Protein 6AHI (pdb70)

Nearest PDB structures (foldseek):
  6ahi-assembly1_B  TM=9.917E-01  e=1.332E-62  Helicobacter pylori 26695
  5b1h-assembly2_B  TM=9.750E-01  e=3.095E-42  Lactiplantibacillus plantarum WCFS1
  5b1i-assembly4_H  TM=9.618E-01  e=1.172E-41  Lactiplantibacillus plantarum WCFS1
  2isq-assembly1_A  TM=9.323E-01  e=3.582E-31  Arabidopsis thaliana
  1z7y-assembly1_A  TM=9.298E-01  e=1.201E-30  Arabidopsis thaliana

Solvent-accessible surface area: 22636 Å² total

Radius of gyration: 24.22 Å; Cα contacts (8 Å, |Δi|>4): 1414; chains: 2; bounding box: 69×44×67 Å

Secondary structure (DSSP, 8-state):
--EESSGGGGSS---EEEE-TTTSS--TT-EEEEEEGGGSTTSB--HHHHHHHHHHHHHTS--TTPEEEEE-SSHHHHHHHHHHTTTT-EEEEEEETTS-HHHHHHHHHTT-EEEEE-GGGHHHHHHHHHHHHHHHSTTEE---TTT-THHHHHHHHTHHHHHHHHHTT---EEEEE-SSSHHHHHHHHHHHHH-TT-EEEEEEETT-STTSPPP---S--S---SS--TT-TT----EEEEE-HHHHHHHHHHHHHHH---B-HHHHHHHHHHHHHHHHS-TT-EEEEEE-BBGGGGGGGTTT-/--EESSGGGGSS---EEEE-TTTSS--TT-EEEEEEGGGSTTSB--HHHHHHHHHHHHHTSS-TT-EEEEE-SSHHHHHHHHHHTTTT-EEEEEEETTS-HHHHHHHHHTT-EEEEE-GGGHHHHHHHHHHHHHHHSTTEE---TTT-THHHHHHHHTHHHHHHHHHTT--SEEEEE-SSSHHHHHHHHHHHHH-TT-EEEEEEETT-STTSPPP---SS-S---SS--TT-TT----EEEEE-HHHHHHHHHHHHHHH---B-HHHHHHHHHHHHHHHHS-TT-EEEEEE-BBGGGGTTTTS--

Foldseek 3Di:
DDDDPALLVQQDPFDWDKDDCVQPPFFAQEIEIAGENCPRPLRFVLLLLQQCQVVCVVVVLDDLAEEEEEEDLASSLSSNLRNCVVSVHEYEYEHAPPSFVLRVVNSVVSPYHYHHDHPVCPSVRSVVVSVVVQVVDPNYHYCHLLQHLSLLQSCLVGVQVSVCVVPNLQAAEEFEFADSCSNQLNNQVNNCVRHVNYAGEYEAEPQAQQVNHHHDDAPQPDGGDVDDRPRCVPPDHPYYHYHYNVQLLVQCLSCCVRPVAFAGSSQSRRVVVQSVVSNVDDNSHYYYYYGTGGNVSCVVVVSND/DDDDPALLVQQDPFDWDKDDCVQPPFFAQEIEIAGEQCPRPLRFVLLLLQQLQVVCVVVVLDDLQEEEEEEDLQSSLSSNLRNCVVSVHEYEYEHAPPRQPLSVVNSVVSPYHYHHDHCVCPSVRSVVVSVVVQVVDPRYHYCHLLAHLSLLLSCLPGVLVSCCVPPNLQAAEEFEFADSCSNQLSNQVNNCVSHVNHAYEYEAEPQACPVNDHHDDAPQPDGGYPDDRPRCPVDDHPYYHYHYNVQLLVQCLSCCVRPVAQAGSSQSRRVVVQRVVSRVDDNSHYYYYYGTGGNVSCPVDDRND

InterPro domains:
  IPR001216 Cysteine synthase/cystathionine beta-synthase, pyridoxal-phosphate attachment site [PS00901] (35-53)
  IPR001926 Tryptophan synthase beta chain-like, PALP domain [PF00291] (8-294)
  IPR036052 Tryptophan synthase beta chain-like, PALP domain superfamily [G3DSA:3.40.50.1100] (10-301)
  IPR036052 Tryptophan synthase beta chain-like, PALP domain superfamily [G3DSA:3.40.50.1100] (47-148)
  IPR036052 Tryptophan synthase beta chain-like, PALP domain superfamily [SSF53686] (1-302)
  IPR050214 Cysteine synthase/Cystathionine beta-synthase [PTHR10314] (7-303)

Structure (mmCIF, N/CA/C/O backbone):
data_6AHI
#
_entry.id   6AHI
#
_cell.length_a   71.405
_cell.length_b   82.719
_cell.length_c   96.141
_cell.angle_alpha   90.00
_cell.angle_beta   90.00
_cell.angle_gamma   90.00
#
_symmetry.space_group_name_H-M   'P 2 21 21'
#
loop_
_entity.id
_entity.type
_entity.pdbx_description
1 polymer 'Cysteine synthase'
2 non-polymer METHIONINE
3 water water
#
loop_
_atom_site.group_PDB
_atom_site.id
_atom_site.type_symbol
_atom_site.label_atom_id
_atom_site.label_alt_id
_atom_site.label_comp_id
_atom_site.label_asym_id
_atom_site.label_entity_id
_atom_site.label_seq_id
_atom_site.pdbx_PDB_ins_code
_atom_site.Cartn_x
_atom_site.Cartn_y
_atom_site.Cartn_z
_atom_site.occupancy
_atom_site.B_iso_or_equiv
_atom_site.auth_seq_id
_atom_site.auth_comp_id
_atom_site.auth_asym_id
_atom_site.auth_atom_id
_atom_site.pdbx_PDB_model_num
ATOM 1 N N . MET A 1 1 ? 15.401 -37.661 1.052 1.00 46.63 1 MET A N 1
ATOM 2 C CA . MET A 1 1 ? 16.702 -37.124 0.534 1.00 42.12 1 MET A CA 1
ATOM 3 C C . MET A 1 1 ? 17.840 -37.672 1.416 1.00 42.51 1 MET A C 1
ATOM 4 O O . MET A 1 1 ? 18.383 -38.706 1.075 1.00 41.24 1 MET A O 1
ATOM 9 N N . MET A 1 2 ? 18.126 -37.044 2.572 1.00 32.80 2 MET A N 1
ATOM 10 C CA . MET A 1 2 ? 19.313 -37.403 3.396 1.00 34.75 2 MET A CA 1
ATOM 11 C C . MET A 1 2 ? 19.403 -36.509 4.650 1.00 31.24 2 MET A C 1
ATOM 12 O O . MET A 1 2 ? 18.766 -35.467 4.733 1.00 25.30 2 MET A O 1
ATOM 17 N N . ILE A 1 3 ? 20.207 -36.938 5.622 1.00 29.50 3 ILE A N 1
ATOM 18 C CA . ILE A 1 3 ? 20.522 -36.173 6.802 1.00 29.13 3 ILE A CA 1
ATOM 19 C C . ILE A 1 3 ? 21.940 -35.632 6.606 1.00 31.13 3 ILE A C 1
ATOM 20 O O . ILE A 1 3 ? 22.838 -36.414 6.351 1.00 30.90 3 ILE A O 1
ATOM 25 N N . ILE A 1 4 ? 22.118 -34.308 6.688 1.00 28.65 4 ILE A N 1
ATOM 26 C CA . ILE A 1 4 ? 23.409 -33.663 6.469 1.00 28.94 4 ILE A CA 1
ATOM 27 C C . ILE A 1 4 ? 23.828 -32.833 7.696 1.00 28.77 4 ILE A C 1
ATOM 28 O O . ILE A 1 4 ? 23.010 -32.405 8.509 1.00 25.72 4 ILE A O 1
ATOM 33 N N . THR A 1 5 ? 25.152 -32.699 7.879 1.00 29.34 5 THR A N 1
ATOM 34 C CA . THR A 1 5 ? 25.724 -31.958 9.000 1.00 30.60 5 THR A CA 1
ATOM 35 C C . THR A 1 5 ? 26.574 -30.803 8.461 1.00 30.87 5 THR A C 1
ATOM 36 O O . THR A 1 5 ? 27.105 -30.032 9.226 1.00 30.57 5 THR A O 1
ATOM 40 N N . THR A 1 6 ? 26.643 -30.687 7.136 1.00 30.13 6 THR A N 1
ATOM 41 C CA . THR A 1 6 ? 27.355 -29.637 6.441 1.00 32.36 6 THR A CA 1
ATOM 42 C C . THR A 1 6 ? 26.648 -29.395 5.102 1.00 29.64 6 THR A C 1
ATOM 43 O O . THR A 1 6 ? 26.210 -30.352 4.445 1.00 29.08 6 THR A O 1
ATOM 47 N N . MET A 1 7 ? 26.494 -28.127 4.715 1.00 30.39 7 MET A N 1
ATOM 48 C CA . MET A 1 7 ? 25.778 -27.828 3.464 1.00 31.80 7 MET A CA 1
ATOM 49 C C . MET A 1 7 ? 26.598 -28.308 2.249 1.00 34.14 7 MET A C 1
ATOM 50 O O . MET A 1 7 ? 26.079 -28.503 1.162 1.00 30.68 7 MET A O 1
ATOM 55 N N . GLN A 1 8 ? 27.896 -28.549 2.476 1.00 40.09 8 GLN A N 1
ATOM 56 C CA . GLN A 1 8 ? 28.782 -29.152 1.502 1.00 42.28 8 GLN A CA 1
ATOM 57 C C . GLN A 1 8 ? 28.304 -30.508 1.039 1.00 43.93 8 GLN A C 1
ATOM 58 O O . GLN A 1 8 ? 28.520 -30.828 -0.127 1.00 51.99 8 GLN A O 1
ATOM 64 N N . ASP A 1 9 ? 27.667 -31.269 1.931 1.00 44.21 9 ASP A N 1
ATOM 65 C CA . ASP A 1 9 ? 27.141 -32.582 1.593 1.00 48.93 9 ASP A CA 1
ATOM 66 C C . ASP A 1 9 ? 26.074 -32.487 0.481 1.00 44.85 9 ASP A C 1
ATOM 67 O O . ASP A 1 9 ? 25.691 -33.491 -0.116 1.00 50.67 9 ASP A O 1
ATOM 72 N N . ALA A 1 10 ? 25.519 -31.297 0.248 1.00 38.11 10 ALA A N 1
ATOM 73 C CA . ALA A 1 10 ? 24.414 -31.140 -0.685 1.00 31.86 10 ALA A CA 1
ATOM 74 C C . ALA A 1 10 ? 24.897 -30.600 -2.045 1.00 28.25 10 ALA A C 1
ATOM 75 O O . ALA A 1 10 ? 24.065 -30.307 -2.883 1.00 26.58 10 ALA A O 1
ATOM 77 N N . ILE A 1 11 ? 26.218 -30.397 -2.234 1.00 29.37 11 ILE A N 1
ATOM 78 C CA . ILE A 1 11 ? 26.795 -29.890 -3.522 1.00 28.31 11 ILE A CA 1
ATOM 79 C C . ILE A 1 11 ? 26.695 -31.005 -4.574 1.00 28.18 11 ILE A C 1
ATOM 80 O O . ILE A 1 11 ? 26.960 -32.164 -4.288 1.00 25.68 11 ILE A O 1
ATOM 85 N N . GLY A 1 12 ? 26.260 -30.644 -5.786 1.00 27.38 12 GLY A N 1
ATOM 86 C CA . GLY A 1 12 ? 26.240 -31.593 -6.892 1.00 26.73 12 GLY A CA 1
ATOM 87 C C . GLY A 1 12 ? 24.982 -32.453 -6.898 1.00 24.54 12 GLY A C 1
ATOM 88 O O . GLY A 1 12 ? 24.001 -32.164 -6.227 1.00 22.10 12 GLY A O 1
ATOM 89 N N . ARG A 1 13 ? 25.038 -33.514 -7.708 1.00 24.10 13 ARG A N 1
ATOM 90 C CA . ARG A 1 13 ? 23.925 -34.439 -7.966 1.00 25.79 13 ARG A CA 1
ATOM 91 C C . ARG A 1 13 ? 22.682 -33.621 -8.349 1.00 23.41 13 ARG A C 1
ATOM 92 O O . ARG A 1 13 ? 21.593 -33.864 -7.852 1.00 19.81 13 ARG A O 1
ATOM 100 N N . THR A 1 14 ? 22.864 -32.672 -9.273 1.00 20.73 14 THR A N 1
ATOM 101 C CA . THR A 1 14 ? 21.782 -31.802 -9.683 1.00 21.09 14 THR A CA 1
ATOM 102 C C . THR A 1 14 ? 20.939 -32.464 -10.768 1.00 20.17 14 THR A C 1
ATOM 103 O O . THR A 1 14 ? 21.448 -33.262 -11.574 1.00 20.14 14 THR A O 1
ATOM 107 N N . PRO A 1 15 ? 19.666 -32.067 -10.912 1.00 19.80 15 PRO A N 1
ATOM 108 C CA . PRO A 1 15 ? 18.832 -32.630 -11.975 1.00 20.11 15 PRO A CA 1
ATOM 109 C C . PRO A 1 15 ? 19.161 -32.025 -13.356 1.00 19.17 15 PRO A C 1
ATOM 110 O O . PRO A 1 15 ? 19.940 -31.058 -13.468 1.00 18.36 15 PRO A O 1
ATOM 114 N N . VAL A 1 16 ? 18.603 -32.648 -14.393 1.00 16.28 16 VAL A N 1
ATOM 115 C CA . VAL A 1 16 ? 18.742 -32.199 -15.738 1.00 16.30 16 VAL A CA 1
ATOM 116 C C . VAL A 1 16 ? 17.335 -31.955 -16.289 1.00 15.34 16 VAL A C 1
ATOM 117 O O . VAL A 1 16 ? 16.483 -32.837 -16.177 1.00 15.78 16 VAL A O 1
ATOM 121 N N . PHE A 1 17 ? 17.085 -30.753 -16.812 1.00 14.42 17 PHE A N 1
ATOM 122 C CA . PHE A 1 17 ? 15.849 -30.414 -17.436 1.00 14.76 17 PHE A CA 1
ATOM 123 C C . PHE A 1 17 ? 15.911 -30.795 -18.913 1.00 15.69 17 PHE A C 1
ATOM 124 O O . PHE A 1 17 ? 16.859 -30.394 -19.629 1.00 15.55 17 PHE A O 1
ATOM 132 N N . LYS A 1 18 ? 14.909 -31.541 -19.388 1.00 15.43 18 LYS A N 1
ATOM 133 C CA . LYS A 1 18 ? 14.834 -31.933 -20.798 1.00 16.73 18 LYS A CA 1
ATOM 134 C C . LYS A 1 18 ? 13.765 -31.108 -21.521 1.00 16.41 18 LYS A C 1
ATOM 135 O O . LYS A 1 18 ? 12.575 -31.089 -21.124 1.00 17.06 18 LYS A O 1
ATOM 141 N N . PHE A 1 19 ? 14.216 -30.393 -22.558 1.00 16.54 19 PHE A N 1
ATOM 142 C CA . PHE A 1 19 ? 13.378 -29.609 -23.450 1.00 16.50 19 PHE A CA 1
ATOM 143 C C . PHE A 1 19 ? 13.240 -30.332 -24.799 1.00 18.12 19 PHE A C 1
ATOM 144 O O . PHE A 1 19 ? 14.231 -30.819 -25.367 1.00 18.34 19 PHE A O 1
ATOM 152 N N . THR A 1 20 ? 12.011 -30.360 -25.349 1.00 19.32 20 THR A N 1
ATOM 153 C CA . THR A 1 20 ? 11.756 -30.923 -26.666 1.00 21.44 20 THR A CA 1
ATOM 154 C C . THR A 1 20 ? 10.970 -29.927 -27.518 1.00 21.56 20 THR A C 1
ATOM 155 O O . THR A 1 20 ? 10.715 -28.789 -27.089 1.00 20.13 20 THR A O 1
ATOM 159 N N . ASN A 1 21 ? 10.535 -30.396 -28.703 1.00 22.11 21 ASN A N 1
ATOM 160 C CA . ASN A 1 21 ? 9.776 -29.564 -29.669 1.00 24.50 21 ASN A CA 1
ATOM 161 C C . ASN A 1 21 ? 8.429 -29.122 -29.082 1.00 25.84 21 ASN A C 1
ATOM 162 O O . ASN A 1 21 ? 7.788 -28.260 -29.691 1.00 29.35 21 ASN A O 1
ATOM 167 N N . LYS A 1 22 ? 8.000 -29.713 -27.947 1.00 25.76 22 LYS A N 1
ATOM 168 C CA . LYS A 1 22 ? 6.783 -29.316 -27.226 1.00 28.64 22 LYS A CA 1
ATOM 169 C C . LYS A 1 22 ? 6.962 -27.956 -26.548 1.00 27.04 22 LYS A C 1
ATOM 170 O O . LYS A 1 22 ? 5.995 -27.333 -26.231 1.00 26.79 22 LYS A O 1
ATOM 176 N N . ASP A 1 23 ? 8.208 -27.604 -26.219 1.00 24.68 23 ASP A N 1
ATOM 177 C CA . ASP A 1 23 ? 8.565 -26.483 -25.358 1.00 24.73 23 ASP A CA 1
ATOM 178 C C . ASP A 1 23 ? 9.056 -25.289 -26.190 1.00 24.25 23 ASP A C 1
ATOM 179 O O . ASP A 1 23 ? 8.716 -24.138 -25.911 1.00 24.74 23 ASP A O 1
ATOM 184 N N . TYR A 1 24 ? 9.894 -25.583 -27.187 1.00 23.48 24 TYR A N 1
ATOM 185 C CA . TYR A 1 24 ? 10.621 -24.600 -27.993 1.00 25.69 24 TYR A CA 1
ATOM 186 C C . TYR A 1 24 ? 10.828 -25.161 -29.399 1.00 27.43 24 TYR A C 1
ATOM 187 O O . TYR A 1 24 ? 10.765 -26.361 -29.563 1.00 24.42 24 TYR A O 1
ATOM 196 N N . PRO A 1 25 ? 11.117 -24.329 -30.429 1.00 30.18 25 PRO A N 1
ATOM 197 C CA . PRO A 1 25 ? 11.423 -24.829 -31.785 1.00 29.08 25 PRO A CA 1
ATOM 198 C C . PRO A 1 25 ? 12.693 -25.691 -31.906 1.00 28.59 25 PRO A C 1
ATOM 199 O O . PRO A 1 25 ? 13.683 -25.312 -32.454 1.00 29.74 25 PRO A O 1
ATOM 203 N N . ILE A 1 26 ? 12.597 -26.928 -31.432 1.00 27.66 26 ILE A N 1
ATOM 204 C CA . ILE A 1 26 ? 13.672 -27.919 -31.443 1.00 26.02 26 ILE A CA 1
ATOM 205 C C . ILE A 1 26 ? 13.240 -28.988 -32.446 1.00 24.57 26 ILE A C 1
ATOM 206 O O . ILE A 1 26 ? 12.086 -29.368 -32.432 1.00 24.27 26 ILE A O 1
ATOM 211 N N . PRO A 1 27 ? 14.077 -29.459 -33.401 1.00 24.90 27 PRO A N 1
ATOM 212 C CA . PRO A 1 27 ? 13.611 -30.459 -34.365 1.00 24.27 27 PRO A CA 1
ATOM 213 C C . PRO A 1 27 ? 12.982 -31.692 -33.712 1.00 23.63 27 PRO A C 1
ATOM 214 O O . PRO A 1 27 ? 13.276 -32.022 -32.584 1.00 21.41 27 PRO A O 1
ATOM 218 N N . LEU A 1 28 ? 12.114 -32.349 -34.477 1.00 24.95 28 LEU A N 1
ATOM 219 C CA . LEU A 1 28 ? 11.534 -33.620 -34.150 1.00 27.20 28 LEU A CA 1
ATOM 220 C C . LEU A 1 28 ? 12.619 -34.588 -33.649 1.00 24.44 28 LEU A C 1
ATOM 221 O O . LEU A 1 28 ? 13.675 -34.711 -34.272 1.00 24.09 28 LEU A O 1
ATOM 226 N N . ASN A 1 29 ? 12.367 -35.173 -32.473 1.00 24.25 29 ASN A N 1
ATOM 227 C CA . ASN A 1 29 ? 13.155 -36.227 -31.832 1.00 23.54 29 ASN A CA 1
ATOM 228 C C . ASN A 1 29 ? 14.469 -35.690 -31.264 1.00 22.34 29 ASN A C 1
ATOM 229 O O . ASN A 1 29 ? 15.244 -36.460 -30.723 1.00 20.78 29 ASN A O 1
ATOM 234 N N . SER A 1 30 ? 14.739 -34.398 -31.417 1.00 20.97 30 SER A N 1
ATOM 235 C CA . SER A 1 30 ? 15.868 -33.773 -30.764 1.00 20.95 30 SER A CA 1
ATOM 236 C C . SER A 1 30 ? 15.458 -33.326 -29.353 1.00 19.66 30 SER A C 1
ATOM 237 O O . SER A 1 30 ? 14.267 -33.215 -29.016 1.00 19.36 30 SER A O 1
ATOM 240 N N . ALA A 1 31 ? 16.459 -33.028 -28.530 1.00 17.80 31 ALA A N 1
ATOM 241 C CA . ALA A 1 31 ? 16.249 -32.549 -27.182 1.00 16.98 31 ALA A CA 1
ATOM 242 C C . ALA A 1 31 ? 17.425 -31.670 -26.756 1.00 16.40 31 ALA A C 1
ATOM 243 O O . ALA A 1 31 ? 18.573 -31.888 -27.206 1.00 16.34 31 ALA A O 1
ATOM 245 N N . ILE A 1 32 ? 17.128 -30.761 -25.826 1.00 16.04 32 ILE A N 1
ATOM 246 C CA . ILE A 1 32 ? 18.134 -30.033 -25.098 1.00 17.57 32 ILE A CA 1
ATOM 247 C C . ILE A 1 32 ? 18.036 -30.486 -23.639 1.00 17.21 32 ILE A C 1
ATOM 248 O O . ILE A 1 32 ? 16.985 -30.420 -23.029 1.00 16.87 32 ILE A O 1
ATOM 253 N N . TYR A 1 33 ? 19.193 -30.834 -23.085 1.00 16.64 33 TYR A N 1
ATOM 254 C CA . TYR A 1 33 ? 19.335 -31.140 -21.685 1.00 16.63 33 TYR A CA 1
ATOM 255 C C . TYR A 1 33 ? 20.122 -30.016 -21.012 1.00 16.17 33 TYR A C 1
ATOM 256 O O . TYR A 1 33 ? 21.237 -29.792 -21.362 1.00 17.17 33 TYR A O 1
ATOM 265 N N . ALA A 1 34 ? 19.531 -29.421 -19.985 1.00 15.40 34 ALA A N 1
ATOM 266 C CA . ALA A 1 34 ? 20.180 -28.414 -19.212 1.00 15.13 34 ALA A CA 1
ATOM 267 C C . ALA A 1 34 ? 20.458 -28.960 -17.828 1.00 15.38 34 ALA A C 1
ATOM 268 O O . ALA A 1 34 ? 19.544 -29.305 -17.061 1.00 14.19 34 ALA A O 1
ATOM 270 N N . LYS A 1 35 ? 21.749 -28.998 -17.510 1.00 16.68 35 LYS A N 1
ATOM 271 C CA . LYS A 1 35 ? 22.176 -29.325 -16.186 1.00 18.14 35 LYS A CA 1
ATOM 272 C C . LYS A 1 35 ? 21.913 -28.126 -15.272 1.00 16.76 35 LYS A C 1
ATOM 273 O O . LYS A 1 35 ? 22.398 -27.038 -15.539 1.00 17.30 35 LYS A O 1
ATOM 279 N N . LEU A 1 36 ? 21.109 -28.340 -14.220 1.00 16.50 36 LEU A N 1
ATOM 280 C CA . LEU A 1 36 ? 20.592 -27.279 -13.373 1.00 17.34 36 LEU A CA 1
ATOM 281 C C . LEU A 1 36 ? 21.522 -27.024 -12.167 1.00 19.22 36 LEU A C 1
ATOM 282 O O . LEU A 1 36 ? 21.159 -27.318 -11.013 1.00 21.37 36 LEU A O 1
ATOM 287 N N . GLU A 1 37 ? 22.632 -26.353 -12.443 1.00 19.70 37 GLU A N 1
ATOM 288 C CA . GLU A 1 37 ? 23.673 -26.087 -11.471 1.00 21.69 37 GLU A CA 1
ATOM 289 C C . GLU A 1 37 ? 23.281 -24.959 -10.527 1.00 21.44 37 GLU A C 1
ATOM 290 O O . GLU A 1 37 ? 23.892 -24.797 -9.501 1.00 22.54 37 GLU A O 1
ATOM 296 N N . HIS A 1 38 ? 22.233 -24.219 -10.875 1.00 22.50 38 HIS A N 1
ATOM 297 C CA . HIS A 1 38 ? 21.707 -23.170 -10.014 1.00 23.70 38 HIS A CA 1
ATOM 298 C C . HIS A 1 38 ? 21.081 -23.759 -8.742 1.00 26.27 38 HIS A C 1
ATOM 299 O O . HIS A 1 38 ? 20.876 -22.993 -7.775 1.00 25.08 38 HIS A O 1
ATOM 306 N N . LEU A 1 39 ? 20.774 -25.072 -8.735 1.00 21.46 39 LEU A N 1
ATOM 307 C CA . LEU A 1 39 ? 20.156 -25.678 -7.588 1.00 24.14 39 LEU A CA 1
ATOM 308 C C . LEU A 1 39 ? 21.202 -26.178 -6.581 1.00 24.51 39 LEU A C 1
ATOM 309 O O . LEU A 1 39 ? 20.830 -26.720 -5.572 1.00 25.23 39 LEU A O 1
ATOM 314 N N . ASN A 1 40 ? 22.497 -25.940 -6.824 1.00 24.53 40 ASN A N 1
ATOM 315 C CA . ASN A 1 40 ? 23.512 -26.134 -5.788 1.00 26.23 40 ASN A CA 1
ATOM 316 C C . ASN A 1 40 ? 23.213 -25.230 -4.585 1.00 26.06 40 ASN A C 1
ATOM 317 O O . ASN A 1 40 ? 22.618 -24.161 -4.721 1.00 24.22 40 ASN A O 1
ATOM 322 N N . PRO A 1 41 ? 23.655 -25.604 -3.365 1.00 27.71 41 PRO A N 1
ATOM 323 C CA . PRO A 1 41 ? 23.310 -24.840 -2.158 1.00 28.78 41 PRO A CA 1
ATOM 324 C C . PRO A 1 41 ? 23.864 -23.410 -2.103 1.00 29.53 41 PRO A C 1
ATOM 325 O O . PRO A 1 41 ? 23.284 -22.569 -1.411 1.00 33.66 41 PRO A O 1
ATOM 329 N N . GLY A 1 42 ? 24.925 -23.132 -2.862 1.00 27.76 42 GLY A N 1
ATOM 330 C CA . GLY A 1 42 ? 25.457 -21.781 -2.979 1.00 29.79 42 GLY A CA 1
ATOM 331 C C . GLY A 1 42 ? 24.835 -21.011 -4.125 1.00 28.59 42 GLY A C 1
ATOM 332 O O . GLY A 1 42 ? 25.169 -19.848 -4.346 1.00 31.16 42 GLY A O 1
ATOM 333 N N . GLY A 1 43 ? 23.955 -21.674 -4.883 1.00 26.91 43 GLY A N 1
ATOM 334 C CA . GLY A 1 43 ? 23.192 -21.042 -5.943 1.00 25.52 43 GLY A CA 1
ATOM 335 C C . GLY A 1 43 ? 23.894 -21.002 -7.297 1.00 25.75 43 GLY A C 1
ATOM 336 O O . GLY A 1 43 ? 23.396 -20.357 -8.225 1.00 25.67 43 GLY A O 1
ATOM 337 N N . SER A 1 44 ? 25.042 -21.673 -7.437 1.00 24.88 44 SER A N 1
ATOM 338 C CA . SER A 1 44 ? 25.776 -21.677 -8.705 1.00 23.54 44 SER A CA 1
ATOM 339 C C . SER A 1 44 ? 26.629 -22.941 -8.886 1.00 23.76 44 SER A C 1
ATOM 340 O O . SER A 1 44 ? 27.001 -23.636 -7.946 1.00 22.94 44 SER A O 1
ATOM 343 N N . VAL A 1 45 ? 26.996 -23.169 -10.152 1.00 24.76 45 VAL A N 1
ATOM 344 C CA . VAL A 1 45 ? 27.948 -24.175 -10.582 1.00 24.66 45 VAL A CA 1
ATOM 345 C C . VAL A 1 45 ? 29.289 -23.997 -9.862 1.00 26.26 45 VAL A C 1
ATOM 346 O O . VAL A 1 45 ? 30.031 -24.945 -9.718 1.00 26.02 45 VAL A O 1
ATOM 374 N N . ASP A 1 47 ? 30.035 -23.798 -6.859 1.00 29.58 47 ASP A N 1
ATOM 375 C CA . ASP A 1 47 ? 30.091 -24.660 -5.689 1.00 30.86 47 ASP A CA 1
ATOM 376 C C . ASP A 1 47 ? 30.998 -25.866 -5.934 1.00 31.49 47 ASP A C 1
ATOM 377 O O . ASP A 1 47 ? 31.701 -26.302 -5.007 1.00 33.10 47 ASP A O 1
ATOM 382 N N . ARG A 1 48 ? 30.954 -26.429 -7.149 1.00 29.46 48 ARG A N 1
ATOM 383 C CA . ARG A 1 48 ? 31.816 -27.560 -7.498 1.00 30.48 48 ARG A CA 1
ATOM 384 C C . ARG A 1 48 ? 33.291 -27.143 -7.501 1.00 30.30 48 ARG A C 1
ATOM 385 O O . ARG A 1 48 ? 34.140 -27.913 -7.118 1.00 31.56 48 ARG A O 1
ATOM 393 N N . LEU A 1 49 ? 33.571 -25.949 -8.018 1.00 31.38 49 LEU A N 1
ATOM 394 C CA . LEU A 1 49 ? 34.952 -25.422 -8.097 1.00 33.43 49 LEU A CA 1
ATOM 395 C C . LEU A 1 49 ? 35.495 -25.229 -6.677 1.00 36.15 49 LEU A C 1
ATOM 396 O O . LEU A 1 49 ? 36.615 -25.625 -6.371 1.00 40.58 49 LEU A O 1
ATOM 401 N N . GLY A 1 50 ? 34.671 -24.620 -5.814 1.00 37.17 50 GLY A N 1
ATOM 402 C CA . GLY A 1 50 ? 35.055 -24.350 -4.454 1.00 38.53 50 GLY A CA 1
ATOM 403 C C . GLY A 1 50 ? 35.397 -25.633 -3.726 1.00 38.55 50 GLY A C 1
ATOM 404 O O . GLY A 1 50 ? 36.389 -25.728 -3.039 1.00 40.36 50 GLY A O 1
ATOM 405 N N . GLN A 1 51 ? 34.561 -26.641 -3.923 1.00 36.53 51 GLN A N 1
ATOM 406 C CA . GLN A 1 51 ? 34.704 -27.883 -3.227 1.00 38.07 51 GLN A CA 1
ATOM 407 C C . GLN A 1 51 ? 35.971 -28.590 -3.689 1.00 38.81 51 GLN A C 1
ATOM 408 O O . GLN A 1 51 ? 36.690 -29.144 -2.882 1.00 42.86 51 GLN A O 1
ATOM 414 N N . TYR A 1 52 ? 36.226 -28.542 -4.999 1.00 39.01 52 TYR A N 1
ATOM 415 C CA . TYR A 1 52 ? 37.384 -29.186 -5.576 1.00 41.27 52 TYR A CA 1
ATOM 416 C C . TYR A 1 52 ? 38.666 -28.478 -5.117 1.00 43.09 52 TYR A C 1
ATOM 417 O O . TYR A 1 52 ? 39.605 -29.162 -4.711 1.00 46.11 52 TYR A O 1
ATOM 426 N N . LEU A 1 53 ? 38.715 -27.139 -5.190 1.00 42.67 53 LEU A N 1
ATOM 427 C CA . LEU A 1 53 ? 39.946 -26.376 -4.902 1.00 44.76 53 LEU A CA 1
ATOM 428 C C . LEU A 1 53 ? 40.399 -26.617 -3.452 1.00 45.63 53 LEU A C 1
ATOM 429 O O . LEU A 1 53 ? 41.580 -26.842 -3.192 1.00 45.89 53 LEU A O 1
ATOM 434 N N . ILE A 1 54 ? 39.447 -26.579 -2.513 1.00 43.91 54 ILE A N 1
ATOM 435 C CA . ILE A 1 54 ? 39.722 -26.776 -1.101 1.00 46.10 54 ILE A CA 1
ATOM 436 C C . ILE A 1 54 ? 40.126 -28.232 -0.826 1.00 47.98 54 ILE A C 1
ATOM 437 O O . ILE A 1 54 ? 41.169 -28.465 -0.161 1.00 49.24 54 ILE A O 1
ATOM 442 N N . GLY A 1 55 ? 39.363 -29.186 -1.376 1.00 46.68 55 GLY A N 1
ATOM 443 C CA . GLY A 1 55 ? 39.645 -30.625 -1.247 1.00 49.74 55 GLY A CA 1
ATOM 444 C C . GLY A 1 55 ? 41.051 -30.983 -1.715 1.00 55.00 55 GLY A C 1
ATOM 445 O O . GLY A 1 55 ? 41.802 -31.642 -1.008 1.00 60.14 55 GLY A O 1
ATOM 446 N N . GLU A 1 56 ? 41.416 -30.529 -2.919 1.00 57.69 56 GLU A N 1
ATOM 447 C CA . GLU A 1 56 ? 42.718 -30.844 -3.506 1.00 62.54 56 GLU A CA 1
ATOM 448 C C . GLU A 1 56 ? 43.827 -30.071 -2.798 1.00 63.84 56 GLU A C 1
ATOM 449 O O . GLU A 1 56 ? 44.918 -30.588 -2.670 1.00 67.17 56 GLU A O 1
ATOM 455 N N . GLY A 1 57 ? 43.535 -28.846 -2.355 1.00 63.02 57 GLY A N 1
ATOM 456 C CA . GLY A 1 57 ? 44.481 -28.027 -1.586 1.00 63.65 57 GLY A CA 1
ATOM 457 C C . GLY A 1 57 ? 44.985 -28.742 -0.336 1.00 65.54 57 GLY A C 1
ATOM 458 O O . GLY A 1 57 ? 46.194 -28.719 -0.035 1.00 65.79 57 GLY A O 1
ATOM 459 N N . PHE A 1 58 ? 44.057 -29.367 0.403 1.00 63.58 58 PHE A N 1
ATOM 460 C CA . PHE A 1 58 ? 44.402 -30.182 1.569 1.00 67.44 58 PHE A CA 1
ATOM 461 C C . PHE A 1 58 ? 45.262 -31.384 1.143 1.00 71.04 58 PHE A C 1
ATOM 462 O O . PHE A 1 58 ? 46.174 -31.767 1.856 1.00 74.60 58 PHE A O 1
ATOM 470 N N . LYS A 1 59 ? 44.975 -31.892 -0.040 1.00 74.31 59 LYS A N 1
ATOM 471 C CA . LYS A 1 59 ? 45.643 -33.098 -0.573 1.00 75.88 59 LYS A CA 1
ATOM 472 C C . LYS A 1 59 ? 47.090 -32.800 -0.964 1.00 73.62 59 LYS A C 1
ATOM 473 O O . LYS A 1 59 ? 47.931 -33.638 -0.699 1.00 74.87 59 LYS A O 1
ATOM 479 N N . THR A 1 60 ? 47.332 -31.650 -1.589 1.00 72.21 60 THR A N 1
ATOM 480 C CA . THR A 1 60 ? 48.680 -31.285 -2.081 1.00 76.21 60 THR A CA 1
ATOM 481 C C . THR A 1 60 ? 49.473 -30.540 -1.008 1.00 77.78 60 THR A C 1
ATOM 482 O O . THR A 1 60 ? 50.679 -30.356 -1.192 1.00 75.13 60 THR A O 1
ATOM 486 N N . GLY A 1 61 ? 48.813 -30.096 0.053 1.00 79.98 61 GLY A N 1
ATOM 487 C CA . GLY A 1 61 ? 49.532 -29.333 1.079 1.00 82.48 61 GLY A CA 1
ATOM 488 C C . GLY A 1 61 ? 49.472 -27.854 0.779 1.00 76.98 61 GLY A C 1
ATOM 489 O O . GLY A 1 61 ? 50.084 -27.093 1.505 1.00 77.16 61 GLY A O 1
ATOM 490 N N . LYS A 1 62 ? 48.757 -27.459 -0.267 1.00 72.74 62 LYS A N 1
ATOM 491 C CA . LYS A 1 62 ? 48.608 -26.007 -0.546 1.00 71.98 62 LYS A CA 1
ATOM 492 C C . LYS A 1 62 ? 47.716 -25.362 0.522 1.00 68.40 62 LYS A C 1
ATOM 493 O O . LYS A 1 62 ? 47.825 -24.161 0.664 1.00 68.02 62 LYS A O 1
ATOM 499 N N . ILE A 1 63 ? 46.824 -26.128 1.166 1.00 65.55 63 ILE A N 1
ATOM 500 C CA . ILE A 1 63 ? 45.945 -25.642 2.237 1.00 64.29 63 ILE A CA 1
ATOM 501 C C . ILE A 1 63 ? 46.170 -26.483 3.495 1.00 65.32 63 ILE A C 1
ATOM 502 O O . ILE A 1 63 ? 46.232 -27.693 3.431 1.00 65.26 63 ILE A O 1
ATOM 507 N N . THR A 1 64 ? 46.276 -25.806 4.641 1.00 67.63 64 THR A N 1
ATOM 508 C CA . THR A 1 64 ? 46.249 -26.436 5.975 1.00 70.72 64 THR A CA 1
ATOM 509 C C . THR A 1 64 ? 45.280 -25.647 6.871 1.00 69.41 64 THR A C 1
ATOM 510 O O . THR A 1 64 ? 44.613 -24.737 6.383 1.00 63.68 64 THR A O 1
ATOM 514 N N . SER A 1 65 ? 45.260 -25.964 8.177 1.00 71.48 65 SER A N 1
ATOM 515 C CA . SER A 1 65 ? 44.145 -25.612 9.074 1.00 71.12 65 SER A CA 1
ATOM 516 C C . SER A 1 65 ? 44.052 -24.096 9.271 1.00 71.65 65 SER A C 1
ATOM 517 O O . SER A 1 65 ? 42.948 -23.571 9.482 1.00 70.20 65 SER A O 1
ATOM 520 N N . LYS A 1 66 ? 45.198 -23.410 9.186 1.00 72.19 66 LYS A N 1
ATOM 521 C CA . LYS A 1 66 ? 45.271 -21.945 9.302 1.00 72.85 66 LYS A CA 1
ATOM 522 C C . LYS A 1 66 ? 45.989 -21.389 8.062 1.00 70.61 66 LYS A C 1
ATOM 523 O O . LYS A 1 66 ? 46.972 -20.635 8.109 1.00 71.66 66 LYS A O 1
ATOM 529 N N . THR A 1 67 ? 45.483 -21.829 6.916 1.00 67.33 67 THR A N 1
ATOM 530 C CA . THR A 1 67 ? 45.586 -21.124 5.639 1.00 65.74 67 THR A CA 1
ATOM 531 C C . THR A 1 67 ? 44.431 -20.117 5.531 1.00 62.23 67 THR A C 1
ATOM 532 O O . THR A 1 67 ? 43.284 -20.431 5.906 1.00 62.53 67 THR A O 1
ATOM 536 N N . THR A 1 68 ? 44.724 -18.928 4.993 1.00 61.14 68 THR A N 1
ATOM 537 C CA . THR A 1 68 ? 43.693 -17.988 4.565 1.00 59.02 68 THR A CA 1
ATOM 538 C C . THR A 1 68 ? 43.549 -18.068 3.041 1.00 57.48 68 THR A C 1
ATOM 539 O O . THR A 1 68 ? 44.554 -17.903 2.317 1.00 57.56 68 THR A O 1
ATOM 543 N N . ILE A 1 69 ? 42.314 -18.281 2.572 1.00 55.22 69 ILE A N 1
ATOM 544 C CA . ILE A 1 69 ? 42.005 -18.267 1.138 1.00 55.16 69 ILE A CA 1
ATOM 545 C C . ILE A 1 69 ? 41.762 -16.823 0.702 1.00 56.12 69 ILE A C 1
ATOM 546 O O . ILE A 1 69 ? 40.915 -16.154 1.304 1.00 54.55 69 ILE A O 1
ATOM 551 N N . ILE A 1 70 ? 42.462 -16.390 -0.359 1.00 57.87 70 ILE A N 1
ATOM 552 C CA . ILE A 1 70 ? 42.261 -15.091 -0.999 1.00 59.66 70 ILE A CA 1
ATOM 553 C C . ILE A 1 70 ? 41.909 -15.313 -2.477 1.00 57.64 70 ILE A C 1
ATOM 554 O O . ILE A 1 70 ? 42.615 -16.023 -3.154 1.00 59.10 70 ILE A O 1
ATOM 559 N N . GLU A 1 71 ? 40.859 -14.656 -2.982 1.00 55.44 71 GLU A N 1
ATOM 560 C CA . GLU A 1 71 ? 40.492 -14.753 -4.400 1.00 56.15 71 GLU A CA 1
ATOM 561 C C . GLU A 1 71 ? 39.840 -13.455 -4.873 1.00 57.65 71 GLU A C 1
ATOM 562 O O . GLU A 1 71 ? 38.958 -12.928 -4.203 1.00 56.23 71 GLU A O 1
ATOM 568 N N . PRO A 1 72 ? 40.235 -12.893 -6.048 1.00 58.63 72 PRO A N 1
ATOM 569 C CA . PRO A 1 72 ? 39.426 -11.875 -6.723 1.00 56.91 72 PRO A CA 1
ATOM 570 C C . PRO A 1 72 ? 38.225 -12.545 -7.409 1.00 53.05 72 PRO A C 1
ATOM 571 O O . PRO A 1 72 ? 38.378 -13.601 -8.007 1.00 51.49 72 PRO A O 1
ATOM 575 N N . THR A 1 73 ? 37.034 -11.958 -7.291 1.00 51.24 73 THR A N 1
ATOM 576 C CA . THR A 1 73 ? 35.829 -12.584 -7.852 1.00 49.99 73 THR A CA 1
ATOM 577 C C . THR A 1 73 ? 34.785 -11.496 -8.094 1.00 49.50 73 THR A C 1
ATOM 578 O O . THR A 1 73 ? 34.795 -10.488 -7.453 1.00 51.40 73 THR A O 1
ATOM 582 N N . ALA A 1 74 ? 33.935 -11.722 -9.093 1.00 54.13 74 ALA A N 1
ATOM 583 C CA . ALA A 1 74 ? 32.750 -10.908 -9.342 1.00 55.55 74 ALA A CA 1
ATOM 584 C C . ALA A 1 74 ? 31.520 -11.595 -8.729 1.00 52.05 74 ALA A C 1
ATOM 585 O O . ALA A 1 74 ? 30.403 -11.120 -8.931 1.00 54.30 74 ALA A O 1
ATOM 587 N N . GLY A 1 75 ? 31.714 -12.690 -7.976 1.00 46.92 75 GLY A N 1
ATOM 588 C CA . GLY A 1 75 ? 30.702 -13.065 -6.982 1.00 45.58 75 GLY A CA 1
ATOM 589 C C . GLY A 1 75 ? 30.640 -14.551 -6.655 1.00 41.05 75 GLY A C 1
ATOM 590 O O . GLY A 1 75 ? 30.819 -14.936 -5.465 1.00 40.02 75 GLY A O 1
ATOM 591 N N . ASN A 1 76 ? 30.334 -15.379 -7.664 1.00 37.56 76 ASN A N 1
ATOM 592 C CA . ASN A 1 76 ? 29.882 -16.769 -7.408 1.00 36.71 76 ASN A CA 1
ATOM 593 C C . ASN A 1 76 ? 31.031 -17.611 -6.851 1.00 35.71 76 ASN A C 1
ATOM 594 O O . ASN A 1 76 ? 30.816 -18.467 -6.003 1.00 34.86 76 ASN A O 1
ATOM 599 N N . THR A 1 77 ? 32.250 -17.387 -7.340 1.00 35.33 77 THR A N 1
ATOM 600 C CA . THR A 1 77 ? 33.371 -18.167 -6.850 1.00 36.64 77 THR A CA 1
ATOM 601 C C . THR A 1 77 ? 33.590 -17.859 -5.353 1.00 36.43 77 THR A C 1
ATOM 602 O O . THR A 1 77 ? 33.923 -18.745 -4.592 1.00 36.22 77 THR A O 1
ATOM 606 N N . GLY A 1 78 ? 33.418 -16.593 -4.954 1.00 35.83 78 GLY A N 1
ATOM 607 C CA . GLY A 1 78 ? 33.479 -16.201 -3.560 1.00 37.10 78 GLY A CA 1
ATOM 608 C C . GLY A 1 78 ? 32.450 -16.901 -2.694 1.00 36.13 78 GLY A C 1
ATOM 609 O O . GLY A 1 78 ? 32.771 -17.390 -1.617 1.00 36.91 78 GLY A O 1
ATOM 610 N N . ILE A 1 79 ? 31.208 -16.972 -3.171 1.00 34.25 79 ILE A N 1
ATOM 611 C CA . ILE A 1 79 ? 30.157 -17.647 -2.423 1.00 32.61 79 ILE A CA 1
ATOM 612 C C . ILE A 1 79 ? 30.558 -19.107 -2.211 1.00 31.30 79 ILE A C 1
ATOM 613 O O . ILE A 1 79 ? 30.456 -19.638 -1.093 1.00 31.58 79 ILE A O 1
ATOM 618 N N . ALA A 1 80 ? 30.999 -19.761 -3.298 1.00 30.89 80 ALA A N 1
ATOM 619 C CA . ALA A 1 80 ? 31.330 -21.174 -3.283 1.00 29.69 80 ALA A CA 1
ATOM 620 C C . ALA A 1 80 ? 32.469 -21.446 -2.303 1.00 31.17 80 ALA A C 1
ATOM 621 O O . ALA A 1 80 ? 32.389 -22.383 -1.493 1.00 31.75 80 ALA A O 1
ATOM 623 N N . LEU A 1 81 ? 33.513 -20.607 -2.357 1.00 32.31 81 LEU A N 1
ATOM 624 C CA . LEU A 1 81 ? 34.668 -20.828 -1.493 1.00 33.98 81 LEU A CA 1
ATOM 625 C C . LEU A 1 81 ? 34.291 -20.594 -0.030 1.00 33.73 81 LEU A C 1
ATOM 626 O O . LEU A 1 81 ? 34.728 -21.366 0.832 1.00 34.42 81 LEU A O 1
ATOM 631 N N . ALA A 1 82 ? 33.489 -19.555 0.235 1.00 32.81 82 ALA A N 1
ATOM 632 C CA . ALA A 1 82 ? 33.081 -19.235 1.591 1.00 33.43 82 ALA A CA 1
ATOM 633 C C . ALA A 1 82 ? 32.241 -20.390 2.163 1.00 32.26 82 ALA A C 1
ATOM 634 O O . ALA A 1 82 ? 32.439 -20.792 3.303 1.00 32.92 82 ALA A O 1
ATOM 636 N N . LEU A 1 83 ? 31.342 -20.928 1.338 1.00 30.57 83 LEU A N 1
ATOM 637 C CA . LEU A 1 83 ? 30.441 -22.021 1.773 1.00 29.78 83 LEU A CA 1
ATOM 638 C C . LEU A 1 83 ? 31.252 -23.265 2.158 1.00 30.13 83 LEU A C 1
ATOM 639 O O . LEU A 1 83 ? 31.058 -23.832 3.246 1.00 29.41 83 LEU A O 1
ATOM 644 N N . VAL A 1 84 ? 32.235 -23.619 1.323 1.00 30.83 84 VAL A N 1
ATOM 645 C CA . VAL A 1 84 ? 33.023 -24.821 1.512 1.00 31.66 84 VAL A CA 1
ATOM 646 C C . VAL A 1 84 ? 34.003 -24.608 2.678 1.00 33.64 84 VAL A C 1
ATOM 647 O O . VAL A 1 84 ? 34.276 -25.524 3.409 1.00 33.54 84 VAL A O 1
ATOM 651 N N . ALA A 1 85 ? 34.512 -23.379 2.854 1.00 35.78 85 ALA A N 1
ATOM 652 C CA . ALA A 1 85 ? 35.459 -23.062 3.936 1.00 38.39 85 ALA A CA 1
ATOM 653 C C . ALA A 1 85 ? 34.888 -23.365 5.332 1.00 39.44 85 ALA A C 1
ATOM 654 O O . ALA A 1 85 ? 35.635 -23.659 6.274 1.00 42.52 85 ALA A O 1
ATOM 656 N N . ILE A 1 86 ? 33.568 -23.256 5.479 1.00 38.97 86 ILE A N 1
ATOM 657 C CA . ILE A 1 86 ? 32.905 -23.396 6.793 1.00 39.81 86 ILE A CA 1
ATOM 658 C C . ILE A 1 86 ? 33.253 -24.738 7.452 1.00 40.98 86 ILE A C 1
ATOM 659 O O . ILE A 1 86 ? 33.616 -24.775 8.624 1.00 41.24 86 ILE A O 1
ATOM 664 N N . LYS A 1 87 ? 33.177 -25.829 6.686 1.00 42.31 87 LYS A N 1
ATOM 665 C CA . LYS A 1 87 ? 33.357 -27.161 7.240 1.00 45.28 87 LYS A CA 1
ATOM 666 C C . LYS A 1 87 ? 34.707 -27.261 7.944 1.00 47.05 87 LYS A C 1
ATOM 667 O O . LYS A 1 87 ? 34.783 -27.831 9.012 1.00 46.58 87 LYS A O 1
ATOM 673 N N . HIS A 1 88 ? 35.765 -26.689 7.339 1.00 50.10 88 HIS A N 1
ATOM 674 C CA . HIS A 1 88 ? 37.131 -26.794 7.888 1.00 52.85 88 HIS A CA 1
ATOM 675 C C . HIS A 1 88 ? 37.549 -25.505 8.602 1.00 52.86 88 HIS A C 1
ATOM 676 O O . HIS A 1 88 ? 38.720 -25.345 8.897 1.00 55.70 88 HIS A O 1
ATOM 683 N N . HIS A 1 89 ? 36.595 -24.612 8.887 1.00 49.59 89 HIS A N 1
ATOM 684 C CA . HIS A 1 89 ? 36.818 -23.382 9.654 1.00 50.40 89 HIS A CA 1
ATOM 685 C C . HIS A 1 89 ? 37.929 -22.522 9.016 1.00 50.48 89 HIS A C 1
ATOM 686 O O . HIS A 1 89 ? 38.678 -21.887 9.726 1.00 51.54 89 HIS A O 1
ATOM 693 N N . LEU A 1 90 ? 38.030 -22.489 7.685 1.00 48.52 90 LEU A N 1
ATOM 694 C CA . LEU A 1 90 ? 39.029 -21.659 7.004 1.00 50.32 90 LEU A CA 1
ATOM 695 C C . LEU A 1 90 ? 38.512 -20.219 6.877 1.00 49.62 90 LEU A C 1
ATOM 696 O O . LEU A 1 90 ? 37.376 -19.988 6.485 1.00 46.88 90 LEU A O 1
ATOM 701 N N . LYS A 1 91 ? 39.399 -19.249 7.106 1.00 50.83 91 LYS A N 1
ATOM 702 C CA . LYS A 1 91 ? 39.130 -17.830 6.784 1.00 51.61 91 LYS A CA 1
ATOM 703 C C . LYS A 1 91 ? 39.313 -17.588 5.275 1.00 50.51 91 LYS A C 1
ATOM 704 O O . LYS A 1 91 ? 40.166 -18.201 4.622 1.00 51.53 91 LYS A O 1
ATOM 710 N N . THR A 1 92 ? 38.509 -16.657 4.750 1.00 49.48 92 THR A N 1
ATOM 711 C CA . THR A 1 92 ? 38.485 -16.285 3.337 1.00 48.79 92 THR A CA 1
ATOM 712 C C . THR A 1 92 ? 38.490 -14.754 3.200 1.00 49.96 92 THR A C 1
ATOM 713 O O . THR A 1 92 ? 37.874 -14.054 3.993 1.00 48.86 92 THR A O 1
ATOM 717 N N . ILE A 1 93 ? 39.176 -14.258 2.161 1.00 50.62 93 ILE A N 1
ATOM 718 C CA . ILE A 1 93 ? 39.163 -12.842 1.780 1.00 52.66 93 ILE A CA 1
ATOM 719 C C . ILE A 1 93 ? 38.826 -12.769 0.287 1.00 51.64 93 ILE A C 1
ATOM 720 O O . ILE A 1 93 ? 39.479 -13.419 -0.517 1.00 53.04 93 ILE A O 1
ATOM 725 N N . PHE A 1 94 ? 37.785 -12.011 -0.072 1.00 50.91 94 PHE A N 1
ATOM 726 C CA . PHE A 1 94 ? 37.445 -11.829 -1.476 1.00 50.31 94 PHE A CA 1
ATOM 727 C C . PHE A 1 94 ? 37.632 -10.356 -1.862 1.00 54.11 94 PHE A C 1
ATOM 728 O O . PHE A 1 94 ? 37.259 -9.439 -1.126 1.00 54.87 94 PHE A O 1
ATOM 736 N N . VAL A 1 95 ? 38.259 -10.158 -3.031 1.00 56.13 95 VAL A N 1
ATOM 737 C CA . VAL A 1 95 ? 38.459 -8.833 -3.595 1.00 56.95 95 VAL A CA 1
ATOM 738 C C . VAL A 1 95 ? 37.489 -8.676 -4.766 1.00 55.87 95 VAL A C 1
ATOM 739 O O . VAL A 1 95 ? 37.543 -9.426 -5.739 1.00 52.33 95 VAL A O 1
ATOM 743 N N . VAL A 1 96 ? 36.569 -7.720 -4.605 1.00 58.41 96 VAL A N 1
ATOM 744 C CA . VAL A 1 96 ? 35.429 -7.540 -5.484 1.00 57.50 96 VAL A CA 1
ATOM 745 C C . VAL A 1 96 ? 35.368 -6.072 -5.885 1.00 59.78 96 VAL A C 1
ATOM 746 O O . VAL A 1 96 ? 35.371 -5.204 -5.015 1.00 60.11 96 VAL A O 1
ATOM 750 N N . PRO A 1 97 ? 35.281 -5.766 -7.187 1.00 59.42 97 PRO A N 1
ATOM 751 C CA . PRO A 1 97 ? 35.123 -4.395 -7.644 1.00 61.53 97 PRO A CA 1
ATOM 752 C C . PRO A 1 97 ? 33.846 -3.835 -7.022 1.00 62.32 97 PRO A C 1
ATOM 753 O O . PRO A 1 97 ? 32.845 -4.451 -7.128 1.00 56.08 97 PRO A O 1
ATOM 757 N N . GLU A 1 98 ? 33.911 -2.648 -6.433 1.00 69.61 98 GLU A N 1
ATOM 758 C CA . GLU A 1 98 ? 32.696 -2.051 -5.832 1.00 75.40 98 GLU A CA 1
ATOM 759 C C . GLU A 1 98 ? 31.632 -1.896 -6.913 1.00 76.90 98 GLU A C 1
ATOM 760 O O . GLU A 1 98 ? 31.940 -1.462 -7.988 1.00 87.42 98 GLU A O 1
ATOM 763 N N . LYS A 1 99 ? 30.393 -2.274 -6.638 1.00 80.42 99 LYS A N 1
ATOM 764 C CA . LYS A 1 99 ? 29.356 -2.081 -7.676 1.00 80.48 99 LYS A CA 1
ATOM 765 C C . LYS A 1 99 ? 29.273 -3.283 -8.622 1.00 75.10 99 LYS A C 1
ATOM 766 O O . LYS A 1 99 ? 28.479 -3.217 -9.544 1.00 79.23 99 LYS A O 1
ATOM 767 N N . PHE A 1 100 ? 30.053 -4.333 -8.396 1.00 76.79 100 PHE A N 1
ATOM 768 C CA . PHE A 1 100 ? 30.017 -5.500 -9.312 1.00 74.33 100 PHE A CA 1
ATOM 769 C C . PHE A 1 100 ? 28.719 -6.252 -9.015 1.00 67.58 100 PHE A C 1
ATOM 770 O O . PHE A 1 100 ? 27.870 -6.361 -9.915 1.00 71.78 100 PHE A O 1
ATOM 778 N N . SER A 1 101 ? 28.588 -6.787 -7.809 1.00 30.00 101 SER A N 1
ATOM 779 C CA . SER A 1 101 ? 27.369 -7.565 -7.464 1.00 30.00 101 SER A CA 1
ATOM 780 C C . SER A 1 101 ? 27.139 -7.451 -5.957 1.00 30.00 101 SER A C 1
ATOM 781 O O . SER A 1 101 ? 27.794 -8.174 -5.223 1.00 30.00 101 SER A O 1
ATOM 782 N N . THR A 1 102 ? 26.243 -6.557 -5.549 1.00 71.79 102 THR A N 1
ATOM 783 C CA . THR A 1 102 ? 25.977 -6.301 -4.112 1.00 68.54 102 THR A CA 1
ATOM 784 C C . THR A 1 102 ? 25.403 -7.546 -3.440 1.00 64.46 102 THR A C 1
ATOM 785 O O . THR A 1 102 ? 26.010 -7.961 -2.477 1.00 70.28 102 THR A O 1
ATOM 789 N N . GLU A 1 103 ? 24.299 -8.092 -3.950 1.00 54.70 103 GLU A N 1
ATOM 790 C CA . GLU A 1 103 ? 23.678 -9.256 -3.358 1.00 53.68 103 GLU A CA 1
ATOM 791 C C . GLU A 1 103 ? 24.729 -10.352 -3.117 1.00 47.63 103 GLU A C 1
ATOM 792 O O . GLU A 1 103 ? 24.783 -10.947 -2.042 1.00 44.36 103 GLU A O 1
ATOM 798 N N . LYS A 1 104 ? 25.570 -10.623 -4.115 1.00 42.07 104 LYS A N 1
ATOM 799 C CA . LYS A 1 104 ? 26.546 -11.693 -3.972 1.00 40.61 104 LYS A CA 1
ATOM 800 C C . LYS A 1 104 ? 27.570 -11.319 -2.891 1.00 40.56 104 LYS A C 1
ATOM 801 O O . LYS A 1 104 ? 28.060 -12.191 -2.178 1.00 38.52 104 LYS A O 1
ATOM 807 N N . GLN A 1 105 ? 27.916 -10.037 -2.784 1.00 40.26 105 GLN A N 1
ATOM 808 C CA . GLN A 1 105 ? 28.841 -9.603 -1.722 1.00 41.77 105 GLN A CA 1
ATOM 809 C C . GLN A 1 105 ? 28.217 -9.781 -0.326 1.00 41.37 105 GLN A C 1
ATOM 810 O O . GLN A 1 105 ? 28.927 -10.111 0.621 1.00 39.77 105 GLN A O 1
ATOM 816 N N . GLN A 1 106 ? 26.920 -9.487 -0.197 1.00 41.68 106 GLN A N 1
ATOM 817 C CA . GLN A 1 106 ? 26.189 -9.662 1.059 1.00 43.84 106 GLN A CA 1
ATOM 818 C C . GLN A 1 106 ? 26.264 -11.151 1.479 1.00 40.68 106 GLN A C 1
ATOM 819 O O . GLN A 1 106 ? 26.466 -11.465 2.641 1.00 40.64 106 GLN A O 1
ATOM 825 N N . ILE A 1 107 ? 26.115 -12.050 0.505 1.00 36.75 107 ILE A N 1
ATOM 826 C CA . ILE A 1 107 ? 26.068 -13.474 0.764 1.00 35.73 107 ILE A CA 1
ATOM 827 C C . ILE A 1 107 ? 27.467 -13.944 1.176 1.00 35.39 107 ILE A C 1
ATOM 828 O O . ILE A 1 107 ? 27.606 -14.660 2.144 1.00 33.80 107 ILE A O 1
ATOM 833 N N . MET A 1 108 ? 28.503 -13.465 0.480 1.00 35.76 108 MET A N 1
ATOM 834 C CA . MET A 1 108 ? 29.879 -13.779 0.860 1.00 37.44 108 MET A CA 1
ATOM 835 C C . MET A 1 108 ? 30.148 -13.420 2.330 1.00 39.34 108 MET A C 1
ATOM 836 O O . MET A 1 108 ? 30.754 -14.203 3.076 1.00 39.88 108 MET A O 1
ATOM 841 N N . ARG A 1 109 ? 29.724 -12.232 2.708 1.00 41.03 109 ARG A N 1
ATOM 842 C CA . ARG A 1 109 ? 29.968 -11.735 4.079 1.00 42.93 109 ARG A CA 1
ATOM 843 C C . ARG A 1 109 ? 29.129 -12.583 5.036 1.00 40.11 109 ARG A C 1
ATOM 844 O O . ARG A 1 109 ? 29.652 -12.978 6.059 1.00 39.64 109 ARG A O 1
ATOM 851 N N . ALA A 1 110 ? 27.875 -12.830 4.664 1.00 37.52 110 ALA A N 1
ATOM 852 C CA . ALA A 1 110 ? 26.968 -13.673 5.490 1.00 36.57 110 ALA A CA 1
ATOM 853 C C . ALA A 1 110 ? 27.648 -15.005 5.837 1.00 35.57 110 ALA A C 1
ATOM 854 O O . ALA A 1 110 ? 27.511 -15.464 6.984 1.00 36.67 110 ALA A O 1
ATOM 856 N N . LEU A 1 111 ? 28.430 -15.561 4.901 1.00 34.99 111 LEU A N 1
ATOM 857 C CA . LEU A 1 111 ? 29.101 -16.866 5.065 1.00 34.85 111 LEU A CA 1
ATOM 858 C C . LEU A 1 111 ? 30.443 -16.766 5.805 1.00 37.04 111 LEU A C 1
ATOM 859 O O . LEU A 1 111 ? 31.172 -17.769 5.895 1.00 38.10 111 LEU A O 1
ATOM 864 N N . GLY A 1 112 ? 30.826 -15.565 6.240 1.00 38.65 112 GLY A N 1
ATOM 865 C CA . GLY A 1 112 ? 32.008 -15.362 7.061 1.00 40.88 112 GLY A CA 1
ATOM 866 C C . GLY A 1 112 ? 33.224 -14.807 6.317 1.00 42.31 112 GLY A C 1
ATOM 867 O O . GLY A 1 112 ? 34.302 -14.752 6.900 1.00 43.37 112 GLY A O 1
ATOM 868 N N . ALA A 1 113 ? 33.071 -14.415 5.043 1.00 41.62 113 ALA A N 1
ATOM 869 C CA . ALA A 1 113 ? 34.213 -13.897 4.263 1.00 43.65 113 ALA A CA 1
ATOM 870 C C . ALA A 1 113 ? 34.442 -12.409 4.564 1.00 46.38 113 ALA A C 1
ATOM 871 O O . ALA A 1 113 ? 33.499 -11.665 4.829 1.00 45.65 113 ALA A O 1
ATOM 873 N N . LEU A 1 114 ? 35.715 -11.998 4.528 1.00 49.39 114 LEU A N 1
ATOM 874 C CA . LEU A 1 114 ? 36.108 -10.578 4.463 1.00 52.48 114 LEU A CA 1
ATOM 875 C C . LEU A 1 114 ? 36.063 -10.152 2.984 1.00 51.68 114 LEU A C 1
ATOM 876 O O . LEU A 1 114 ? 36.667 -10.786 2.159 1.00 51.79 114 LEU A O 1
ATOM 881 N N . VAL A 1 115 ? 35.246 -9.142 2.655 1.00 51.68 115 VAL A N 1
ATOM 882 C CA . VAL A 1 115 ? 35.111 -8.630 1.308 1.00 52.47 115 VAL A CA 1
ATOM 883 C C . VAL A 1 115 ? 35.825 -7.272 1.255 1.00 55.99 115 VAL A C 1
ATOM 884 O O . VAL A 1 115 ? 35.522 -6.387 2.040 1.00 57.58 115 VAL A O 1
ATOM 888 N N . ILE A 1 116 ? 36.805 -7.161 0.355 1.00 57.93 116 ILE A N 1
ATOM 889 C CA . ILE A 1 116 ? 37.574 -5.915 0.129 1.00 60.57 116 ILE A CA 1
ATOM 890 C C . ILE A 1 116 ? 37.208 -5.426 -1.273 1.00 62.35 116 ILE A C 1
ATOM 891 O O . ILE A 1 116 ? 37.240 -6.203 -2.231 1.00 60.54 116 ILE A O 1
ATOM 896 N N . ASN A 1 117 ? 36.818 -4.151 -1.369 1.00 67.00 117 ASN A N 1
ATOM 897 C CA . ASN A 1 117 ? 36.390 -3.579 -2.639 1.00 67.11 117 ASN A CA 1
ATOM 898 C C . ASN A 1 117 ? 37.524 -2.793 -3.302 1.00 69.37 117 ASN A C 1
ATOM 899 O O . ASN A 1 117 ? 38.340 -2.188 -2.626 1.00 70.35 117 ASN A O 1
ATOM 904 N N . THR A 1 118 ? 37.520 -2.827 -4.640 1.00 68.63 118 THR A N 1
ATOM 905 C CA . THR A 1 118 ? 38.362 -2.014 -5.507 1.00 70.89 118 THR A CA 1
ATOM 906 C C . THR A 1 118 ? 37.470 -1.122 -6.375 1.00 71.71 118 THR A C 1
ATOM 907 O O . THR A 1 118 ? 36.271 -1.373 -6.509 1.00 66.03 118 THR A O 1
ATOM 911 N N . PRO A 1 119 ? 38.010 -0.053 -7.014 1.00 73.80 119 PRO A N 1
ATOM 912 C CA . PRO A 1 119 ? 37.206 0.791 -7.897 1.00 74.54 119 PRO A CA 1
ATOM 913 C C . PRO A 1 119 ? 36.589 0.004 -9.079 1.00 73.02 119 PRO A C 1
ATOM 914 O O . PRO A 1 119 ? 37.193 -0.988 -9.642 1.00 75.82 119 PRO A O 1
ATOM 918 N N . THR A 1 120 ? 35.354 0.418 -9.424 1.00 70.97 120 THR A N 1
ATOM 919 C CA . THR A 1 120 ? 34.575 -0.221 -10.466 1.00 70.75 120 THR A CA 1
ATOM 920 C C . THR A 1 120 ? 35.250 -0.058 -11.825 1.00 69.05 120 THR A C 1
ATOM 921 O O . THR A 1 120 ? 35.155 -0.956 -12.645 1.00 65.71 120 THR A O 1
ATOM 925 N N . SER A 1 121 ? 35.911 1.095 -12.042 1.00 75.31 121 SER A N 1
ATOM 926 C CA . SER A 1 121 ? 36.497 1.444 -13.335 1.00 76.72 121 SER A CA 1
ATOM 927 C C . SER A 1 121 ? 37.792 0.656 -13.607 1.00 80.13 121 SER A C 1
ATOM 928 O O . SER A 1 121 ? 38.177 0.526 -14.774 1.00 83.35 121 SER A O 1
ATOM 931 N N . GLU A 1 122 ? 38.446 0.126 -12.556 1.00 79.71 122 GLU A N 1
ATOM 932 C CA . GLU A 1 122 ? 39.630 -0.735 -12.713 1.00 78.49 122 GLU A CA 1
ATOM 933 C C . GLU A 1 122 ? 39.196 -2.178 -13.006 1.00 72.03 122 GLU A C 1
ATOM 934 O O . GLU A 1 122 ? 40.033 -3.045 -13.287 1.00 70.41 122 GLU A O 1
ATOM 940 N N . GLY A 1 123 ? 37.883 -2.431 -12.909 1.00 70.07 123 GLY A N 1
ATOM 941 C CA . GLY A 1 123 ? 37.268 -3.698 -13.262 1.00 64.35 123 GLY A CA 1
ATOM 942 C C . GLY A 1 123 ? 37.829 -4.858 -12.455 1.00 61.88 123 GLY A C 1
ATOM 943 O O . GLY A 1 123 ? 38.300 -4.680 -11.321 1.00 59.77 123 GLY A O 1
ATOM 944 N N . ILE A 1 124 ? 37.800 -6.044 -13.068 1.00 56.89 124 ILE A N 1
ATOM 945 C CA . ILE A 1 124 ? 38.250 -7.245 -12.429 1.00 58.32 124 ILE A CA 1
ATOM 946 C C . ILE A 1 124 ? 39.775 -7.226 -12.293 1.00 59.34 124 ILE A C 1
ATOM 947 O O . ILE A 1 124 ? 40.320 -7.768 -11.343 1.00 58.22 124 ILE A O 1
ATOM 952 N N . SER A 1 125 ? 40.471 -6.574 -13.233 1.00 65.15 125 SER A N 1
ATOM 953 C CA . SER A 1 125 ? 41.921 -6.530 -13.219 1.00 65.93 125 SER A CA 1
ATOM 954 C C . SER A 1 125 ? 42.416 -5.834 -11.948 1.00 68.64 125 SER A C 1
ATOM 955 O O . SER A 1 125 ? 43.454 -6.213 -11.418 1.00 72.05 125 SER A O 1
ATOM 958 N N . GLY A 1 126 ? 41.695 -4.798 -11.495 1.00 67.33 126 GLY A N 1
ATOM 959 C CA . GLY A 1 126 ? 42.020 -4.076 -10.265 1.00 70.43 126 GLY A CA 1
ATOM 960 C C . GLY A 1 126 ? 41.916 -4.979 -9.034 1.00 67.99 126 GLY A C 1
ATOM 961 O O . GLY A 1 126 ? 42.783 -4.951 -8.133 1.00 68.61 126 GLY A O 1
ATOM 962 N N . ALA A 1 127 ? 40.871 -5.815 -9.023 1.00 67.83 127 ALA A N 1
ATOM 963 C CA . ALA A 1 127 ? 40.660 -6.810 -7.973 1.00 66.24 127 ALA A CA 1
ATOM 964 C C . ALA A 1 127 ? 41.816 -7.827 -7.959 1.00 67.42 127 ALA A C 1
ATOM 965 O O . ALA A 1 127 ? 42.362 -8.139 -6.883 1.00 68.24 127 ALA A O 1
ATOM 967 N N . ILE A 1 128 ? 42.213 -8.304 -9.148 1.00 67.45 128 ILE A N 1
ATOM 968 C CA . ILE A 1 128 ? 43.328 -9.262 -9.273 1.00 70.81 128 ILE A CA 1
ATOM 969 C C . ILE A 1 128 ? 44.611 -8.657 -8.676 1.00 72.42 128 ILE A C 1
ATOM 970 O O . ILE A 1 128 ? 45.283 -9.297 -7.863 1.00 70.56 128 ILE A O 1
ATOM 975 N N . LYS A 1 129 ? 44.942 -7.421 -9.063 1.00 76.36 129 LYS A N 1
ATOM 976 C CA . LYS A 1 129 ? 46.161 -6.782 -8.591 1.00 77.12 129 LYS A CA 1
ATOM 977 C C . LYS A 1 129 ? 46.153 -6.732 -7.059 1.00 77.89 129 LYS A C 1
ATOM 978 O O . LYS A 1 129 ? 47.155 -7.070 -6.404 1.00 78.38 129 LYS A O 1
ATOM 984 N N . LYS A 1 130 ? 45.031 -6.284 -6.489 1.00 74.89 130 LYS A N 1
ATOM 985 C CA . LYS A 1 130 ? 44.949 -6.080 -5.057 1.00 76.95 130 LYS A CA 1
ATOM 986 C C . LYS A 1 130 ? 45.084 -7.439 -4.346 1.00 75.45 130 LYS A C 1
ATOM 987 O O . LYS A 1 130 ? 45.811 -7.536 -3.353 1.00 77.01 130 LYS A O 1
ATOM 993 N N . SER A 1 131 ? 44.408 -8.474 -4.864 1.00 70.71 131 SER A N 1
ATOM 994 C CA . SER A 1 131 ? 44.486 -9.824 -4.298 1.00 70.17 131 SER A CA 1
ATOM 995 C C . SER A 1 131 ? 45.944 -10.309 -4.251 1.00 73.18 131 SER A C 1
ATOM 996 O O . SER A 1 131 ? 46.355 -10.926 -3.271 1.00 71.40 131 SER A O 1
ATOM 999 N N . LYS A 1 132 ? 46.725 -10.024 -5.304 1.00 76.82 132 LYS A N 1
ATOM 1000 C CA . LYS A 1 132 ? 48.152 -10.440 -5.376 1.00 80.90 132 LYS A CA 1
ATOM 1001 C C . LYS A 1 132 ? 48.959 -9.801 -4.235 1.00 84.24 132 LYS A C 1
ATOM 1002 O O . LYS A 1 132 ? 49.828 -10.459 -3.649 1.00 84.45 132 LYS A O 1
ATOM 1008 N N . GLU A 1 133 ? 48.665 -8.526 -3.928 1.00 86.67 133 GLU A N 1
ATOM 1009 C CA . GLU A 1 133 ? 49.346 -7.761 -2.867 1.00 92.68 133 GLU A CA 1
ATOM 1010 C C . GLU A 1 133 ? 49.080 -8.404 -1.500 1.00 89.07 133 GLU A C 1
ATOM 1011 O O . GLU A 1 133 ? 49.978 -8.548 -0.674 1.00 89.43 133 GLU A O 1
ATOM 1017 N N . LEU A 1 134 ? 47.820 -8.775 -1.261 1.00 83.17 134 LEU A N 1
ATOM 1018 C CA . LEU A 1 134 ? 47.428 -9.365 0.011 1.00 80.98 134 LEU A CA 1
ATOM 1019 C C . LEU A 1 134 ? 48.185 -10.684 0.236 1.00 79.90 134 LEU A C 1
ATOM 1020 O O . LEU A 1 134 ? 48.733 -10.886 1.319 1.00 79.52 134 LEU A O 1
ATOM 1025 N N . ALA A 1 135 ? 48.270 -11.529 -0.799 1.00 77.91 135 ALA A N 1
ATOM 1026 C CA . ALA A 1 135 ? 48.826 -12.895 -0.695 1.00 77.86 135 ALA A CA 1
ATOM 1027 C C . ALA A 1 135 ? 50.296 -12.868 -0.262 1.00 81.52 135 ALA A C 1
ATOM 1028 O O . ALA A 1 135 ? 50.728 -13.692 0.553 1.00 81.48 135 ALA A O 1
ATOM 1030 N N . GLU A 1 136 ? 51.049 -11.917 -0.831 1.00 83.76 136 GLU A N 1
ATOM 1031 C CA . GLU A 1 136 ? 52.453 -11.727 -0.533 1.00 89.82 136 GLU A CA 1
ATOM 1032 C C . GLU A 1 136 ? 52.600 -11.321 0.938 1.00 92.59 136 GLU A C 1
ATOM 1033 O O . GLU A 1 136 ? 53.605 -11.635 1.570 1.00 98.43 136 GLU A O 1
ATOM 1039 N N . SER A 1 137 ? 51.607 -10.588 1.460 1.00 90.29 137 SER A N 1
ATOM 1040 C CA . SER A 1 137 ? 51.708 -9.911 2.765 1.00 92.07 137 SER A CA 1
ATOM 1041 C C . SER A 1 137 ? 50.999 -10.705 3.872 1.00 88.44 137 SER A C 1
ATOM 1042 O O . SER A 1 137 ? 50.991 -10.264 5.018 1.00 87.31 137 SER A O 1
ATOM 1045 N N . ILE A 1 138 ? 50.391 -11.849 3.512 1.00 84.93 138 ILE A N 1
ATOM 1046 C CA . ILE A 1 138 ? 49.693 -12.748 4.454 1.00 82.34 138 ILE A CA 1
ATOM 1047 C C . ILE A 1 138 ? 50.400 -14.104 4.466 1.00 82.60 138 ILE A C 1
ATOM 1048 O O . ILE A 1 138 ? 50.390 -14.820 3.463 1.00 79.70 138 ILE A O 1
ATOM 1053 N N . PRO A 1 139 ? 51.059 -14.493 5.587 1.00 85.30 139 PRO A N 1
ATOM 1054 C CA . PRO A 1 139 ? 51.684 -15.811 5.696 1.00 86.80 139 PRO A CA 1
ATOM 1055 C C . PRO A 1 139 ? 50.652 -16.938 5.592 1.00 84.82 139 PRO A C 1
ATOM 1056 O O . PRO A 1 139 ? 49.533 -16.789 6.082 1.00 82.82 139 PRO A O 1
ATOM 1060 N N . ASP A 1 140 ? 51.041 -18.036 4.935 1.00 87.80 140 ASP A N 1
ATOM 1061 C CA . ASP A 1 140 ? 50.204 -19.205 4.739 1.00 87.84 140 ASP A CA 1
ATOM 1062 C C . ASP A 1 140 ? 48.915 -18.821 3.996 1.00 82.75 140 ASP A C 1
ATOM 1063 O O . ASP A 1 140 ? 47.838 -19.261 4.348 1.00 83.79 140 ASP A O 1
ATOM 1068 N N . SER A 1 141 ? 49.030 -18.003 2.952 1.00 80.28 141 SER A N 1
ATOM 1069 C CA . SER A 1 141 ? 47.867 -17.670 2.110 1.00 76.80 141 SER A CA 1
ATOM 1070 C C . SER A 1 141 ? 47.741 -18.686 0.973 1.00 73.05 141 SER A C 1
ATOM 1071 O O . SER A 1 141 ? 48.669 -19.407 0.640 1.00 75.65 141 SER A O 1
ATOM 1074 N N . TYR A 1 142 ? 46.570 -18.720 0.355 1.00 69.46 142 TYR A N 1
ATOM 1075 C CA . TYR A 1 142 ? 46.394 -19.485 -0.850 1.00 68.17 142 TYR A CA 1
ATOM 1076 C C . TYR A 1 142 ? 45.534 -18.664 -1.808 1.00 64.05 142 TYR A C 1
ATOM 1077 O O . TYR A 1 142 ? 44.465 -18.212 -1.446 1.00 62.41 142 TYR A O 1
ATOM 1086 N N . LEU A 1 143 ? 46.072 -18.452 -3.010 1.00 65.39 143 LEU A N 1
ATOM 1087 C CA . LEU A 1 143 ? 45.506 -17.559 -4.019 1.00 66.90 143 LEU A CA 1
ATOM 1088 C C . LEU A 1 143 ? 45.245 -18.404 -5.264 1.00 64.96 143 LEU A C 1
ATOM 1089 O O . LEU A 1 143 ? 46.144 -18.608 -6.086 1.00 66.56 143 LEU A O 1
ATOM 1094 N N . PRO A 1 144 ? 44.026 -18.967 -5.421 1.00 60.78 144 PRO A N 1
ATOM 1095 C CA . PRO A 1 144 ? 43.746 -19.869 -6.534 1.00 59.45 144 PRO A CA 1
ATOM 1096 C C . PRO A 1 144 ? 44.021 -19.232 -7.904 1.00 60.79 144 PRO A C 1
ATOM 1097 O O . PRO A 1 144 ? 44.560 -19.904 -8.778 1.00 63.91 144 PRO A O 1
ATOM 1101 N N . LEU A 1 145 ? 43.648 -17.956 -8.069 1.00 60.42 145 LEU A N 1
ATOM 1102 C CA . LEU A 1 145 ? 43.599 -17.283 -9.387 1.00 59.43 145 LEU A CA 1
ATOM 1103 C C . LEU A 1 145 ? 42.953 -18.220 -10.402 1.00 56.57 145 LEU A C 1
ATOM 1104 O O . LEU A 1 145 ? 43.636 -18.790 -11.252 1.00 54.74 145 LEU A O 1
ATOM 1109 N N . GLN A 1 146 ? 41.637 -18.381 -10.239 1.00 51.53 146 GLN A N 1
ATOM 1110 C CA . GLN A 1 146 ? 40.831 -19.279 -11.036 1.00 51.97 146 GLN A CA 1
ATOM 1111 C C . GLN A 1 146 ? 41.055 -19.010 -12.534 1.00 49.50 146 GLN A C 1
ATOM 1112 O O . GLN A 1 146 ? 41.025 -19.932 -13.336 1.00 45.44 146 GLN A O 1
ATOM 1118 N N . PHE A 1 147 ? 41.286 -17.743 -12.898 1.00 53.53 147 PHE A N 1
ATOM 1119 C CA . PHE A 1 147 ? 41.336 -17.322 -14.304 1.00 56.91 147 PHE A CA 1
ATOM 1120 C C . PHE A 1 147 ? 42.585 -17.862 -15.014 1.00 56.34 147 PHE A C 1
ATOM 1121 O O . PHE A 1 147 ? 42.622 -17.874 -16.237 1.00 54.21 147 PHE A O 1
ATOM 1129 N N . GLU A 1 148 ? 43.584 -18.350 -14.269 1.00 56.07 148 GLU A N 1
ATOM 1130 C CA . GLU A 1 148 ? 44.755 -18.958 -14.907 1.00 57.61 148 GLU A CA 1
ATOM 1131 C C . GLU A 1 148 ? 45.091 -20.329 -14.305 1.00 54.48 148 GLU A C 1
ATOM 1132 O O . GLU A 1 148 ? 45.969 -21.012 -14.807 1.00 55.05 148 GLU A O 1
ATOM 1138 N N . ASN A 1 149 ? 44.385 -20.756 -13.260 1.00 52.26 149 ASN A N 1
ATOM 1139 C CA . ASN A 1 149 ? 44.774 -21.976 -12.579 1.00 51.97 149 ASN A CA 1
ATOM 1140 C C . ASN A 1 149 ? 44.202 -23.154 -13.359 1.00 48.01 149 ASN A C 1
ATOM 1141 O O . ASN A 1 149 ? 42.992 -23.232 -13.498 1.00 45.83 149 ASN A O 1
ATOM 1146 N N . PRO A 1 150 ? 45.009 -24.127 -13.854 1.00 49.08 150 PRO A N 1
ATOM 1147 C CA . PRO A 1 150 ? 44.455 -25.326 -14.504 1.00 46.71 150 PRO A CA 1
ATOM 1148 C C . PRO A 1 150 ? 43.553 -26.186 -13.601 1.00 45.08 150 PRO A C 1
ATOM 1149 O O . PRO A 1 150 ? 42.846 -27.078 -14.074 1.00 43.03 150 PRO A O 1
ATOM 1153 N N . ASP A 1 151 ? 43.557 -25.923 -12.297 1.00 45.80 151 ASP A N 1
ATOM 1154 C CA . ASP A 1 151 ? 42.672 -26.653 -11.380 1.00 45.25 151 ASP A CA 1
ATOM 1155 C C . ASP A 1 151 ? 41.224 -26.191 -11.551 1.00 41.02 151 ASP A C 1
ATOM 1156 O O . ASP A 1 151 ? 40.328 -26.857 -11.084 1.00 37.39 151 ASP A O 1
ATOM 1161 N N . ASN A 1 152 ? 41.020 -25.027 -12.182 1.00 40.32 152 ASN A N 1
ATOM 1162 C CA . ASN A 1 152 ? 39.683 -24.546 -12.505 1.00 38.23 152 ASN A CA 1
ATOM 1163 C C . ASN A 1 152 ? 39.009 -25.558 -13.444 1.00 35.40 152 ASN A C 1
ATOM 1164 O O . ASN A 1 152 ? 38.057 -26.223 -13.039 1.00 33.82 152 ASN A O 1
ATOM 1169 N N . PRO A 1 153 ? 39.444 -25.751 -14.714 1.00 34.94 153 PRO A N 1
ATOM 1170 C CA . PRO A 1 153 ? 38.821 -26.771 -15.559 1.00 33.47 153 PRO A CA 1
ATOM 1171 C C . PRO A 1 153 ? 38.885 -28.181 -14.946 1.00 33.41 153 PRO A C 1
ATOM 1172 O O . PRO A 1 153 ? 37.929 -28.968 -15.108 1.00 33.10 153 PRO A O 1
ATOM 1176 N N . ALA A 1 154 ? 39.953 -28.497 -14.211 1.00 34.78 154 ALA A N 1
ATOM 1177 C CA . ALA A 1 154 ? 40.080 -29.841 -13.632 1.00 35.18 154 ALA A CA 1
ATOM 1178 C C . ALA A 1 154 ? 38.916 -30.131 -12.697 1.00 34.48 154 ALA A C 1
ATOM 1179 O O . ALA A 1 154 ? 38.448 -31.306 -12.597 1.00 33.37 154 ALA A O 1
ATOM 1181 N N . ALA A 1 155 ? 38.446 -29.094 -11.996 1.00 33.74 155 ALA A N 1
ATOM 1182 C CA . ALA A 1 155 ? 37.332 -29.326 -11.046 1.00 33.98 155 ALA A CA 1
ATOM 1183 C C . ALA A 1 155 ? 36.129 -29.939 -11.762 1.00 32.18 155 ALA A C 1
ATOM 1184 O O . ALA A 1 155 ? 35.439 -30.872 -11.235 1.00 29.86 155 ALA A O 1
ATOM 1186 N N . TYR A 1 156 ? 35.835 -29.390 -12.949 1.00 31.68 156 TYR A N 1
ATOM 1187 C CA . TYR A 1 156 ? 34.633 -29.814 -13.674 1.00 29.58 156 TYR A CA 1
ATOM 1188 C C . TYR A 1 156 ? 34.859 -31.188 -14.308 1.00 29.48 156 TYR A C 1
ATOM 1189 O O . TYR A 1 156 ? 33.936 -32.040 -14.358 1.00 28.10 156 TYR A O 1
ATOM 1198 N N . TYR A 1 157 ? 36.080 -31.395 -14.795 1.00 31.69 157 TYR A N 1
ATOM 1199 C CA . TYR A 1 157 ? 36.510 -32.647 -15.351 1.00 33.53 157 TYR A CA 1
ATOM 1200 C C . TYR A 1 157 ? 36.250 -33.796 -14.373 1.00 33.82 157 TYR A C 1
ATOM 1201 O O . TYR A 1 157 ? 35.880 -34.876 -14.796 1.00 34.36 157 TYR A O 1
ATOM 1210 N N . HIS A 1 158 ? 36.463 -33.554 -13.071 1.00 37.10 158 HIS A N 1
ATOM 1211 C CA . HIS A 1 158 ? 36.438 -34.604 -12.035 1.00 37.10 158 HIS A CA 1
ATOM 1212 C C . HIS A 1 158 ? 35.061 -34.747 -11.364 1.00 35.97 158 HIS A C 1
ATOM 1213 O O . HIS A 1 158 ? 34.825 -35.761 -10.725 1.00 35.26 158 HIS A O 1
ATOM 1220 N N . THR A 1 159 ? 34.174 -33.749 -11.473 1.00 32.84 159 THR A N 1
ATOM 1221 C CA . THR A 1 159 ? 32.937 -33.699 -10.666 1.00 32.94 159 THR A CA 1
ATOM 1222 C C . THR A 1 159 ? 31.721 -33.623 -11.592 1.00 30.42 159 THR A C 1
ATOM 1223 O O . THR A 1 159 ? 31.020 -34.610 -11.785 1.00 31.99 159 THR A O 1
ATOM 1227 N N . LEU A 1 160 ? 31.528 -32.464 -12.226 1.00 29.33 160 LEU A N 1
ATOM 1228 C CA . LEU A 1 160 ? 30.357 -32.198 -13.074 1.00 27.15 160 LEU A CA 1
ATOM 1229 C C . LEU A 1 160 ? 30.276 -33.202 -14.235 1.00 25.92 160 LEU A C 1
ATOM 1230 O O . LEU A 1 160 ? 29.241 -33.787 -14.485 1.00 23.14 160 LEU A O 1
ATOM 1235 N N . ALA A 1 161 ? 31.377 -33.355 -14.981 1.00 25.56 161 ALA A N 1
ATOM 1236 C CA . ALA A 1 161 ? 31.302 -34.055 -16.269 1.00 26.92 161 ALA A CA 1
ATOM 1237 C C . ALA A 1 161 ? 30.955 -35.528 -16.060 1.00 26.28 161 ALA A C 1
ATOM 1238 O O . ALA A 1 161 ? 30.065 -36.049 -16.742 1.00 24.22 161 ALA A O 1
ATOM 1240 N N . PRO A 1 162 ? 31.578 -36.254 -15.106 1.00 27.96 162 PRO A N 1
ATOM 1241 C CA . PRO A 1 162 ? 31.207 -37.653 -14.883 1.00 27.03 162 PRO A CA 1
ATOM 1242 C C . PRO A 1 162 ? 29.749 -37.825 -14.447 1.00 26.36 162 PRO A C 1
ATOM 1243 O O . PRO A 1 162 ? 29.072 -38.810 -14.797 1.00 24.80 162 PRO A O 1
ATOM 1247 N N . GLU A 1 163 ? 29.246 -36.858 -13.692 1.00 25.36 163 GLU A N 1
ATOM 1248 C CA . GLU A 1 163 ? 27.853 -36.902 -13.226 1.00 26.82 163 GLU A CA 1
ATOM 1249 C C . GLU A 1 163 ? 26.911 -36.830 -14.436 1.00 23.06 163 GLU A C 1
ATOM 1250 O O . GLU A 1 163 ? 25.938 -37.529 -14.525 1.00 23.05 163 GLU A O 1
ATOM 1256 N N . ILE A 1 164 ? 27.236 -35.961 -15.385 1.00 23.23 164 ILE A N 1
ATOM 1257 C CA . ILE A 1 164 ? 26.451 -35.797 -16.615 1.00 23.64 164 ILE A CA 1
ATOM 1258 C C . ILE A 1 164 ? 26.394 -37.108 -17.401 1.00 24.00 164 ILE A C 1
ATOM 1259 O O . ILE A 1 164 ? 25.333 -37.514 -17.837 1.00 24.61 164 ILE A O 1
ATOM 1264 N N . VAL A 1 165 ? 27.544 -37.748 -17.615 1.00 25.32 165 VAL A N 1
ATOM 1265 C CA . VAL A 1 165 ? 27.547 -38.978 -18.387 1.00 26.20 165 VAL A CA 1
ATOM 1266 C C . VAL A 1 165 ? 26.805 -40.079 -17.624 1.00 25.86 165 VAL A C 1
ATOM 1267 O O . VAL A 1 165 ? 26.160 -40.886 -18.257 1.00 24.27 165 VAL A O 1
ATOM 1271 N N . GLN A 1 166 ? 26.888 -40.102 -16.294 1.00 28.09 166 GLN A N 1
ATOM 1272 C CA . GLN A 1 166 ? 26.104 -41.095 -15.507 1.00 32.96 166 GLN A CA 1
ATOM 1273 C C . GLN A 1 166 ? 24.603 -40.931 -15.758 1.00 29.55 166 GLN A C 1
ATOM 1274 O O . GLN A 1 166 ? 23.911 -41.908 -15.855 1.00 31.47 166 GLN A O 1
ATOM 1280 N N . GLU A 1 167 ? 24.108 -39.689 -15.842 1.00 27.15 167 GLU A N 1
ATOM 1281 C CA . GLU A 1 167 ? 22.672 -39.406 -16.000 1.00 28.44 167 GLU A CA 1
ATOM 1282 C C . GLU A 1 167 ? 22.248 -39.535 -17.476 1.00 25.68 167 GLU A C 1
ATOM 1283 O O . GLU A 1 167 ? 21.136 -39.948 -17.764 1.00 23.12 167 GLU A O 1
ATOM 1289 N N . LEU A 1 168 ? 23.069 -39.063 -18.423 1.00 22.11 168 LEU A N 1
ATOM 1290 C CA . LEU A 1 168 ? 22.597 -38.943 -19.803 1.00 22.16 168 LEU A CA 1
ATOM 1291 C C . LEU A 1 168 ? 23.211 -39.971 -20.742 1.00 23.00 168 LEU A C 1
ATOM 1292 O O . LEU A 1 168 ? 22.728 -40.103 -21.854 1.00 25.22 168 LEU A O 1
ATOM 1297 N N . GLY A 1 169 ? 24.269 -40.667 -20.323 1.00 22.45 169 GLY A N 1
ATOM 1298 C CA . GLY A 1 169 ? 24.986 -41.587 -21.207 1.00 22.96 169 GLY A CA 1
ATOM 1299 C C . GLY A 1 169 ? 25.836 -40.853 -22.251 1.00 23.75 169 GLY A C 1
ATOM 1300 O O . GLY A 1 169 ? 26.167 -39.640 -22.106 1.00 25.60 169 GLY A O 1
ATOM 1301 N N . THR A 1 170 ? 26.145 -41.554 -23.342 1.00 23.32 170 THR A N 1
ATOM 1302 C CA . THR A 1 170 ? 27.056 -41.085 -24.334 1.00 23.11 170 THR A CA 1
ATOM 1303 C C . THR A 1 170 ? 26.326 -40.620 -25.600 1.00 22.50 170 THR A C 1
ATOM 1304 O O . THR A 1 170 ? 26.979 -40.206 -26.516 1.00 23.07 170 THR A O 1
ATOM 1308 N N . ASN A 1 171 ? 24.989 -40.641 -25.635 1.00 22.71 171 ASN A N 1
ATOM 1309 C CA . ASN A 1 171 ? 24.215 -40.168 -26.813 1.00 24.31 171 ASN A CA 1
ATOM 1310 C C . ASN A 1 171 ? 24.037 -38.644 -26.719 1.00 21.27 171 ASN A C 1
ATOM 1311 O O . ASN A 1 171 ? 22.918 -38.108 -26.481 1.00 20.72 171 ASN A O 1
ATOM 1316 N N . LEU A 1 172 ? 25.164 -37.945 -26.854 1.00 20.21 172 LEU A N 1
ATOM 1317 C CA . LEU A 1 172 ? 25.172 -36.494 -26.905 1.00 19.91 172 LEU A CA 1
ATOM 1318 C C . LEU A 1 172 ? 25.863 -36.047 -28.192 1.00 20.34 172 LEU A C 1
ATOM 1319 O O . LEU A 1 172 ? 26.963 -36.495 -28.518 1.00 20.22 172 LEU A O 1
ATOM 1324 N N . THR A 1 173 ? 25.221 -35.116 -28.878 1.00 18.79 173 THR A N 1
ATOM 1325 C CA . THR A 1 173 ? 25.640 -34.635 -30.160 1.00 19.50 173 THR A CA 1
ATOM 1326 C C . THR A 1 173 ? 26.531 -33.392 -29.978 1.00 20.71 173 THR A C 1
ATOM 1327 O O . THR A 1 173 ? 27.508 -33.197 -30.715 1.00 21.02 173 THR A O 1
ATOM 1331 N N . SER A 1 174 ? 26.177 -32.561 -28.999 1.00 20.71 174 SER A N 1
ATOM 1332 C CA . SER A 1 174 ? 26.807 -31.285 -28.809 1.00 21.49 174 SER A CA 1
ATOM 1333 C C . SER A 1 174 ? 26.774 -30.890 -27.321 1.00 20.91 174 SER A C 1
ATOM 1334 O O . SER A 1 174 ? 25.843 -31.214 -26.570 1.00 19.02 174 SER A O 1
ATOM 1337 N N . PHE A 1 175 ? 27.801 -30.120 -26.929 1.00 20.75 175 PHE A N 1
ATOM 1338 C CA . PHE A 1 175 ? 27.945 -29.481 -25.647 1.00 20.01 175 PHE A CA 1
ATOM 1339 C C . PHE A 1 175 ? 28.110 -27.977 -25.877 1.00 20.67 175 PHE A C 1
ATOM 1340 O O . PHE A 1 175 ? 29.009 -27.535 -26.571 1.00 20.99 175 PHE A O 1
ATOM 1348 N N . VAL A 1 176 ? 27.192 -27.216 -25.293 1.00 20.48 176 VAL A N 1
ATOM 1349 C CA . VAL A 1 176 ? 27.081 -25.802 -25.453 1.00 22.97 176 VAL A CA 1
ATOM 1350 C C . VAL A 1 176 ? 27.149 -25.183 -24.062 1.00 23.42 176 VAL A C 1
ATOM 1351 O O . VAL A 1 176 ? 26.285 -25.500 -23.239 1.00 23.60 176 VAL A O 1
ATOM 1355 N N . ALA A 1 177 ? 28.122 -24.288 -23.810 1.00 23.81 177 ALA A N 1
ATOM 1356 C CA . ALA A 1 177 ? 28.254 -23.722 -22.471 1.00 24.17 177 ALA A CA 1
ATOM 1357 C C . ALA A 1 177 ? 28.860 -22.317 -22.538 1.00 25.27 177 ALA A C 1
ATOM 1358 O O . ALA A 1 177 ? 29.716 -22.049 -23.400 1.00 24.66 177 ALA A O 1
ATOM 1360 N N . GLY A 1 178 ? 28.380 -21.451 -21.650 1.00 24.01 178 GLY A N 1
ATOM 1361 C CA . GLY A 1 178 ? 28.906 -20.108 -21.469 1.00 25.51 178 GLY A CA 1
ATOM 1362 C C . GLY A 1 178 ? 30.350 -20.132 -20.973 1.00 26.62 178 GLY A C 1
ATOM 1363 O O . GLY A 1 178 ? 30.757 -21.030 -20.220 1.00 25.53 178 GLY A O 1
ATOM 1364 N N . ILE A 1 179 ? 31.109 -19.121 -21.411 1.00 28.55 179 ILE A N 1
ATOM 1365 C CA . ILE A 1 179 ? 32.511 -18.933 -21.055 1.00 30.53 179 ILE A CA 1
ATOM 1366 C C . ILE A 1 179 ? 32.646 -17.593 -20.338 1.00 31.40 179 ILE A C 1
ATOM 1367 O O . ILE A 1 179 ? 32.271 -16.549 -20.905 1.00 31.78 179 ILE A O 1
ATOM 1372 N N . GLY A 1 180 ? 33.132 -17.674 -19.092 1.00 32.12 180 GLY A N 1
ATOM 1373 C CA . GLY A 1 180 ? 33.682 -16.560 -18.334 1.00 34.67 180 GLY A CA 1
ATOM 1374 C C . GLY A 1 180 ? 35.189 -16.703 -18.243 1.00 36.60 180 GLY A C 1
ATOM 1375 O O . GLY A 1 180 ? 35.889 -16.210 -19.086 1.00 36.68 180 GLY A O 1
ATOM 1376 N N . SER A 1 181 ? 35.660 -17.443 -17.236 1.00 37.74 181 SER A N 1
ATOM 1377 C CA . SER A 1 181 ? 37.069 -17.858 -17.154 1.00 38.61 181 SER A CA 1
ATOM 1378 C C . SER A 1 181 ? 37.338 -18.920 -18.228 1.00 38.24 181 SER A C 1
ATOM 1379 O O . SER A 1 181 ? 38.423 -19.072 -18.683 1.00 36.88 181 SER A O 1
ATOM 1382 N N . GLY A 1 182 ? 36.307 -19.708 -18.573 1.00 36.80 182 GLY A N 1
ATOM 1383 C CA . GLY A 1 182 ? 36.465 -20.817 -19.501 1.00 35.56 182 GLY A CA 1
ATOM 1384 C C . GLY A 1 182 ? 36.623 -22.169 -18.816 1.00 32.74 182 GLY A C 1
ATOM 1385 O O . GLY A 1 182 ? 36.718 -23.170 -19.499 1.00 32.71 182 GLY A O 1
ATOM 1386 N N . GLY A 1 183 ? 36.699 -22.209 -17.486 1.00 31.77 183 GLY A N 1
ATOM 1387 C CA . GLY A 1 183 ? 36.933 -23.462 -16.752 1.00 31.73 183 GLY A CA 1
ATOM 1388 C C . GLY A 1 183 ? 35.809 -24.482 -16.922 1.00 31.58 183 GLY A C 1
ATOM 1389 O O . GLY A 1 183 ? 36.059 -25.652 -17.200 1.00 32.34 183 GLY A O 1
ATOM 1390 N N . THR A 1 184 ? 34.561 -24.055 -16.717 1.00 29.82 184 THR A N 1
ATOM 1391 C CA . THR A 1 184 ? 33.404 -24.981 -16.826 1.00 29.62 184 THR A CA 1
ATOM 1392 C C . THR A 1 184 ? 33.406 -25.660 -18.195 1.00 29.30 184 THR A C 1
ATOM 1393 O O . THR A 1 184 ? 33.333 -26.905 -18.293 1.00 29.57 184 THR A O 1
ATOM 1397 N N . PHE A 1 185 ? 33.505 -24.825 -19.242 1.00 29.37 185 PHE A N 1
ATOM 1398 C CA . PHE A 1 185 ? 33.461 -25.284 -20.616 1.00 27.57 185 PHE A CA 1
ATOM 1399 C C . PHE A 1 185 ? 34.631 -26.229 -20.899 1.00 28.41 185 PHE A C 1
ATOM 1400 O O . PHE A 1 185 ? 34.428 -27.346 -21.374 1.00 27.64 185 PHE A O 1
ATOM 1408 N N . ALA A 1 186 ? 35.848 -25.803 -20.568 1.00 28.70 186 ALA A N 1
ATOM 1409 C CA . ALA A 1 186 ? 37.040 -26.550 -20.918 1.00 29.56 186 ALA A CA 1
ATOM 1410 C C . ALA A 1 186 ? 37.126 -27.884 -20.168 1.00 28.81 186 ALA A C 1
ATOM 1411 O O . ALA A 1 186 ? 37.553 -28.888 -20.739 1.00 28.81 186 ALA A O 1
ATOM 1413 N N . GLY A 1 187 ? 36.815 -27.871 -18.873 1.00 28.71 187 GLY A N 1
ATOM 1414 C CA . GLY A 1 187 ? 36.903 -29.063 -18.034 1.00 29.09 187 GLY A CA 1
ATOM 1415 C C . GLY A 1 187 ? 35.904 -30.142 -18.455 1.00 27.73 187 GLY A C 1
ATOM 1416 O O . GLY A 1 187 ? 36.242 -31.341 -18.596 1.00 28.06 187 GLY A O 1
ATOM 1417 N N . THR A 1 188 ? 34.674 -29.701 -18.660 1.00 26.51 188 THR A N 1
ATOM 1418 C CA . THR A 1 188 ? 33.576 -30.546 -19.033 1.00 25.59 188 THR A CA 1
ATOM 1419 C C . THR A 1 188 ? 33.817 -31.066 -20.453 1.00 25.16 188 THR A C 1
ATOM 1420 O O . THR A 1 188 ? 33.642 -32.258 -20.696 1.00 23.90 188 THR A O 1
ATOM 1424 N N . ALA A 1 189 ? 34.246 -30.181 -21.365 1.00 25.22 189 ALA A N 1
ATOM 1425 C CA . ALA A 1 189 ? 34.463 -30.548 -22.744 1.00 26.26 189 ALA A CA 1
ATOM 1426 C C . ALA A 1 189 ? 35.542 -31.625 -22.861 1.00 28.67 189 ALA A C 1
ATOM 1427 O O . ALA A 1 189 ? 35.416 -32.567 -23.668 1.00 30.94 189 ALA A O 1
ATOM 1429 N N . ARG A 1 190 ? 36.613 -31.470 -22.087 1.00 31.34 190 ARG A N 1
ATOM 1430 C CA . ARG A 1 190 ? 37.735 -32.439 -22.126 1.00 32.64 190 ARG A CA 1
ATOM 1431 C C . ARG A 1 190 ? 37.214 -33.824 -21.771 1.00 31.04 190 ARG A C 1
ATOM 1432 O O . ARG A 1 190 ? 37.518 -34.762 -22.459 1.00 31.21 190 ARG A O 1
ATOM 1439 N N . TYR A 1 191 ? 36.455 -33.910 -20.697 1.00 30.19 191 TYR A N 1
ATOM 1440 C CA . TYR A 1 191 ? 35.900 -35.203 -20.236 1.00 29.36 191 TYR A CA 1
ATOM 1441 C C . TYR A 1 191 ? 34.920 -35.807 -21.255 1.00 27.68 191 TYR A C 1
ATOM 1442 O O . TYR A 1 191 ? 34.990 -37.002 -21.534 1.00 28.24 191 TYR A O 1
ATOM 1451 N N . LEU A 1 192 ? 34.022 -34.988 -21.797 1.00 25.40 192 LEU A N 1
ATOM 1452 C CA . LEU A 1 192 ? 33.031 -35.443 -22.793 1.00 25.03 192 LEU A CA 1
ATOM 1453 C C . LEU A 1 192 ? 33.725 -35.918 -24.078 1.00 26.99 192 LEU A C 1
ATOM 1454 O O . LEU A 1 192 ? 33.339 -36.948 -24.660 1.00 25.14 192 LEU A O 1
ATOM 1459 N N . LYS A 1 193 ? 34.761 -35.174 -24.513 1.00 28.12 193 LYS A N 1
ATOM 1460 C CA . LYS A 1 193 ? 35.482 -35.530 -25.720 1.00 30.18 193 LYS A CA 1
ATOM 1461 C C . LYS A 1 193 ? 36.165 -36.879 -25.577 1.00 31.31 193 LYS A C 1
ATOM 1462 O O . LYS A 1 193 ? 36.293 -37.588 -26.552 1.00 32.00 193 LYS A O 1
ATOM 1468 N N . GLU A 1 194 ? 36.673 -37.180 -24.382 1.00 33.76 194 GLU A N 1
ATOM 1469 C CA . GLU A 1 194 ? 37.315 -38.473 -24.125 1.00 36.63 194 GLU A CA 1
ATOM 1470 C C . GLU A 1 194 ? 36.311 -39.617 -24.291 1.00 35.07 194 GLU A C 1
ATOM 1471 O O . GLU A 1 194 ? 36.677 -40.663 -24.818 1.00 38.65 194 GLU A O 1
ATOM 1477 N N . ARG A 1 195 ? 35.093 -39.408 -23.790 1.00 34.93 195 ARG A N 1
ATOM 1478 C CA . ARG A 1 195 ? 34.038 -40.454 -23.775 1.00 34.82 195 ARG A CA 1
ATOM 1479 C C . ARG A 1 195 ? 33.179 -40.425 -25.040 1.00 31.17 195 ARG A C 1
ATOM 1480 O O . ARG A 1 195 ? 32.629 -41.447 -25.361 1.00 31.00 195 ARG A O 1
ATOM 1487 N N . ILE A 1 196 ? 3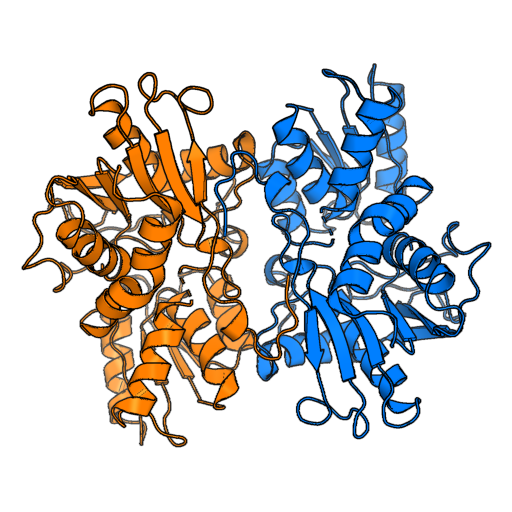3.112 -39.292 -25.723 1.00 28.33 196 ILE A N 1
ATOM 1488 C CA . ILE A 1 196 ? 32.231 -39.102 -26.864 1.00 27.51 196 ILE A CA 1
ATOM 1489 C C . ILE A 1 196 ? 33.020 -38.344 -27.922 1.00 27.58 196 ILE A C 1
ATOM 1490 O O . ILE A 1 196 ? 32.825 -37.139 -28.081 1.00 25.68 196 ILE A O 1
ATOM 1495 N N . PRO A 1 197 ? 33.966 -39.012 -28.629 1.00 29.50 197 PRO A N 1
ATOM 1496 C CA . PRO A 1 197 ? 34.879 -38.314 -29.538 1.00 30.90 197 PRO A CA 1
ATOM 1497 C C . PRO A 1 197 ? 34.201 -37.475 -30.625 1.00 29.84 197 PRO A C 1
ATOM 1498 O O . PRO A 1 197 ? 34.743 -36.485 -31.036 1.00 30.64 197 PRO A O 1
ATOM 1502 N N . ALA A 1 198 ? 32.991 -37.861 -31.041 1.00 29.86 198 ALA A N 1
ATOM 1503 C CA . ALA A 1 198 ? 32.257 -37.133 -32.078 1.00 29.01 198 ALA A CA 1
ATOM 1504 C C . ALA A 1 198 ? 31.550 -35.868 -31.557 1.00 26.09 198 ALA A C 1
ATOM 1505 O O . ALA A 1 198 ? 30.918 -35.201 -32.337 1.00 24.38 198 ALA A O 1
ATOM 1507 N N . ILE A 1 199 ? 31.568 -35.585 -30.253 1.00 24.89 199 ILE A 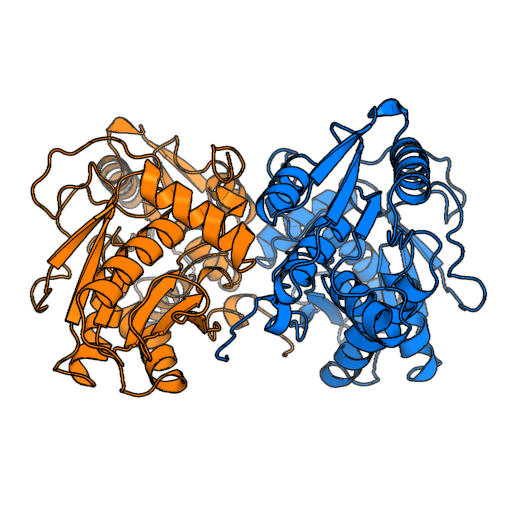N 1
ATOM 1508 C CA . ILE A 1 199 ? 30.721 -34.487 -29.742 1.00 24.34 199 ILE A CA 1
ATOM 1509 C C . ILE A 1 199 ? 31.220 -33.137 -30.293 1.00 24.53 199 ILE A C 1
ATOM 1510 O O . ILE A 1 199 ? 32.412 -32.897 -30.437 1.00 25.04 199 ILE A O 1
ATOM 1515 N N . ARG A 1 200 ? 30.272 -32.261 -30.594 1.00 23.85 200 ARG A N 1
ATOM 1516 C CA . ARG A 1 200 ? 30.543 -30.880 -30.993 1.00 25.26 200 ARG A CA 1
ATOM 1517 C C . ARG A 1 200 ? 30.665 -30.027 -29.721 1.00 24.68 200 ARG A C 1
ATOM 1518 O O . ARG A 1 200 ? 29.989 -30.242 -28.730 1.00 22.82 200 ARG A O 1
ATOM 1526 N N . LEU A 1 201 ? 31.549 -29.038 -29.767 1.00 24.44 201 LEU A N 1
ATOM 1527 C CA . LEU A 1 201 ? 31.785 -28.135 -28.652 1.00 25.77 201 LEU A CA 1
ATOM 1528 C C . LEU A 1 201 ? 31.541 -26.688 -29.105 1.00 26.02 201 LEU A C 1
ATOM 1529 O O . LEU A 1 201 ? 32.238 -26.214 -30.013 1.00 26.72 201 LEU A O 1
ATOM 1534 N N . ILE A 1 202 ? 30.586 -26.015 -28.448 1.00 24.34 202 ILE A N 1
ATOM 1535 C CA . ILE A 1 202 ? 30.217 -24.635 -28.729 1.00 25.66 202 ILE A CA 1
ATOM 1536 C C . ILE A 1 202 ? 30.318 -23.817 -27.443 1.00 25.55 202 ILE A C 1
ATOM 1537 O O . ILE A 1 202 ? 29.621 -24.103 -26.479 1.00 24.34 202 ILE A O 1
ATOM 1542 N N . GLY A 1 203 ? 31.172 -22.788 -27.457 1.00 25.21 203 GLY A N 1
ATOM 1543 C CA . GLY A 1 203 ? 31.324 -21.855 -26.346 1.00 25.79 203 GLY A CA 1
ATOM 1544 C C . GLY A 1 203 ? 30.408 -20.666 -26.552 1.00 26.36 203 GLY A C 1
ATOM 1545 O O . GLY A 1 203 ? 30.170 -20.266 -27.684 1.00 28.93 203 GLY A O 1
ATOM 1546 N N . VAL A 1 204 ? 29.859 -20.117 -25.469 1.00 25.96 204 VAL A N 1
ATOM 1547 C CA . VAL A 1 204 ? 28.848 -19.087 -25.591 1.00 26.55 204 VAL A CA 1
ATOM 1548 C C . VAL A 1 204 ? 29.371 -17.822 -24.909 1.00 27.60 204 VAL A C 1
ATOM 1549 O O . VAL A 1 204 ? 29.886 -17.903 -23.823 1.00 27.65 204 VAL A O 1
ATOM 1553 N N . GLU A 1 205 ? 29.214 -16.681 -25.590 1.00 30.01 205 GLU A N 1
ATOM 1554 C CA . GLU A 1 205 ? 29.664 -15.389 -25.108 1.00 32.57 205 GLU A CA 1
ATOM 1555 C C . GLU A 1 205 ? 28.576 -14.375 -25.422 1.00 33.16 205 GLU A C 1
ATOM 1556 O O . GLU A 1 205 ? 27.815 -14.543 -26.375 1.00 34.40 205 GLU A O 1
ATOM 1562 N N . PRO A 1 206 ? 28.479 -13.294 -24.635 1.00 35.09 206 PRO A N 1
ATOM 1563 C CA . PRO A 1 206 ? 27.592 -12.179 -24.959 1.00 38.17 206 PRO A CA 1
ATOM 1564 C C . PRO A 1 206 ? 28.240 -11.245 -25.990 1.00 40.06 206 PRO A C 1
ATOM 1565 O O . PRO A 1 206 ? 29.445 -11.262 -26.156 1.00 39.45 206 PRO A O 1
ATOM 1569 N N . GLU A 1 207 ? 27.409 -10.440 -26.658 1.00 43.46 207 GLU A N 1
ATOM 1570 C CA . GLU A 1 207 ? 27.882 -9.318 -27.492 1.00 45.71 207 GLU A CA 1
ATOM 1571 C C . GLU A 1 207 ? 28.845 -8.496 -26.641 1.00 45.80 207 GLU A C 1
ATOM 1572 O O . GLU A 1 207 ? 28.622 -8.321 -25.436 1.00 42.69 207 GLU A O 1
ATOM 1578 N N . GLY A 1 208 ? 29.931 -8.037 -27.285 1.00 48.71 208 GLY A N 1
ATOM 1579 C CA . GLY A 1 208 ? 30.977 -7.271 -26.637 1.00 47.92 208 GLY A CA 1
ATOM 1580 C C . GLY A 1 208 ? 32.084 -8.134 -26.057 1.00 47.97 208 GLY A C 1
ATOM 1581 O O . GLY A 1 208 ? 33.028 -7.611 -25.457 1.00 49.04 208 GLY A O 1
ATOM 1582 N N . SER A 1 209 ? 31.974 -9.458 -26.231 1.00 44.32 209 SER A N 1
ATOM 1583 C CA . SER A 1 209 ? 33.063 -10.405 -25.991 1.00 44.80 209 SER A CA 1
ATOM 1584 C C . SER A 1 209 ? 33.794 -10.634 -27.330 1.00 44.91 209 SER A C 1
ATOM 1585 O O . SER A 1 209 ? 33.215 -10.388 -28.377 1.00 48.77 209 SER A O 1
ATOM 1588 N N . ILE A 1 210 ? 35.022 -11.161 -27.319 1.00 44.68 210 ILE A N 1
ATOM 1589 C CA . ILE A 1 210 ? 35.901 -11.105 -28.541 1.00 45.64 210 ILE A CA 1
ATOM 1590 C C . ILE A 1 210 ? 36.068 -12.454 -29.272 1.00 44.20 210 ILE A C 1
ATOM 1591 O O . ILE A 1 210 ? 36.746 -12.496 -30.280 1.00 42.21 210 ILE A O 1
ATOM 1596 N N . LEU A 1 211 ? 35.449 -13.551 -28.806 1.00 42.28 211 LEU A N 1
ATOM 1597 C CA . LEU A 1 211 ? 35.838 -14.903 -29.302 1.00 41.42 211 LEU A CA 1
ATOM 1598 C C . LEU A 1 211 ? 35.501 -15.072 -30.791 1.00 41.94 211 LEU A C 1
ATOM 1599 O O . LEU A 1 211 ? 36.224 -15.776 -31.500 1.00 43.50 211 LEU A O 1
ATOM 1604 N N . ASN A 1 212 ? 34.439 -14.415 -31.280 1.00 42.20 212 ASN A N 1
ATOM 1605 C CA . ASN A 1 212 ? 34.097 -14.423 -32.728 1.00 43.87 212 ASN A CA 1
ATOM 1606 C C . ASN A 1 212 ? 34.679 -13.205 -33.457 1.00 48.33 212 ASN A C 1
ATOM 1607 O O . ASN A 1 212 ? 34.213 -12.868 -34.546 1.00 50.83 212 ASN A O 1
ATOM 1612 N N . GLY A 1 213 ? 35.687 -12.543 -32.867 1.00 47.96 213 GLY A N 1
ATOM 1613 C CA . GLY A 1 213 ? 36.428 -11.482 -33.570 1.00 51.57 213 GLY A CA 1
ATOM 1614 C C . GLY A 1 213 ? 35.781 -10.113 -33.425 1.00 52.65 213 GLY A C 1
ATOM 1615 O O . GLY A 1 213 ? 36.332 -9.144 -33.869 1.00 54.29 213 GLY A O 1
ATOM 1616 N N . GLY A 1 214 ? 34.616 -10.031 -32.771 1.00 54.53 214 GLY A N 1
ATOM 1617 C CA . GLY A 1 214 ? 33.942 -8.743 -32.515 1.00 56.76 214 GLY A CA 1
ATOM 1618 C C . GLY A 1 214 ? 34.756 -7.831 -31.607 1.00 58.74 214 GLY A C 1
ATOM 1619 O O . GLY A 1 214 ? 35.675 -8.280 -30.918 1.00 57.89 214 GLY A O 1
ATOM 1620 N N . GLU A 1 215 ? 34.402 -6.537 -31.607 1.00 62.36 215 GLU A N 1
ATOM 1621 C CA . GLU A 1 215 ? 35.065 -5.526 -30.794 1.00 66.47 215 GLU A CA 1
ATOM 1622 C C . GLU A 1 215 ? 34.691 -5.722 -29.326 1.00 65.46 215 GLU A C 1
ATOM 1623 O O . GLU A 1 215 ? 33.546 -6.055 -29.020 1.00 66.86 215 GLU A O 1
ATOM 1629 N N . PRO A 1 216 ? 35.606 -5.477 -28.362 1.00 67.25 216 PRO A N 1
ATOM 1630 C CA . PRO A 1 216 ? 35.266 -5.582 -26.945 1.00 65.21 216 PRO A CA 1
ATOM 1631 C C . PRO A 1 216 ? 34.329 -4.426 -26.553 1.00 65.24 216 PRO A C 1
ATOM 1632 O O . PRO A 1 216 ? 34.403 -3.343 -27.142 1.00 68.18 216 PRO A O 1
ATOM 1636 N N . GLY A 1 217 ? 33.466 -4.664 -25.564 1.00 59.86 217 GLY A N 1
ATOM 1637 C CA . GLY A 1 217 ? 32.505 -3.684 -25.095 1.00 60.02 217 GLY A CA 1
ATOM 1638 C C . GLY A 1 217 ? 31.638 -4.257 -23.978 1.00 58.41 217 GLY A C 1
ATOM 1639 O O . GLY A 1 217 ? 31.604 -5.467 -23.771 1.00 54.80 217 GLY A O 1
ATOM 1640 N N . PRO A 1 218 ? 30.968 -3.408 -23.176 1.00 59.60 218 PRO A N 1
ATOM 1641 C CA . PRO A 1 218 ? 30.169 -3.894 -22.054 1.00 56.19 218 PRO A CA 1
ATOM 1642 C C . PRO A 1 218 ? 28.897 -4.631 -22.512 1.00 53.43 218 PRO A C 1
ATOM 1643 O O . PRO A 1 218 ? 28.456 -4.548 -23.655 1.00 53.62 218 PRO A O 1
ATOM 1647 N N . HIS A 1 219 ? 28.326 -5.392 -21.590 1.00 51.49 219 HIS A N 1
ATOM 1648 C CA . HIS A 1 219 ? 27.183 -6.250 -21.844 1.00 48.27 219 HIS A CA 1
ATOM 1649 C C . HIS A 1 219 ? 26.440 -6.414 -20.518 1.00 46.60 219 HIS A C 1
ATOM 1650 O O . HIS A 1 219 ? 27.079 -6.527 -19.490 1.00 46.77 219 HIS A O 1
ATOM 1657 N N . GLU A 1 220 ? 25.104 -6.410 -20.551 1.00 47.86 220 GLU A N 1
ATOM 1658 C CA . GLU A 1 220 ? 24.314 -6.616 -19.324 1.00 47.52 220 GLU A CA 1
ATOM 1659 C C . GLU A 1 220 ? 24.336 -8.093 -18.898 1.00 43.00 220 GLU A C 1
ATOM 1660 O O . GLU A 1 220 ? 24.201 -8.373 -17.705 1.00 38.28 220 GLU A O 1
ATOM 1666 N N . ILE A 1 221 ? 24.473 -9.042 -19.836 1.00 38.90 221 ILE A N 1
ATOM 1667 C CA . ILE A 1 221 ? 24.563 -10.470 -19.410 1.00 37.78 221 ILE A CA 1
ATOM 1668 C C . ILE A 1 221 ? 25.714 -10.578 -18.405 1.00 38.45 221 ILE A C 1
ATOM 1669 O O . ILE A 1 221 ? 26.783 -10.046 -18.656 1.00 38.61 221 ILE A O 1
ATOM 1674 N N . GLU A 1 222 ? 25.471 -11.288 -17.299 1.00 38.73 222 GLU A N 1
ATOM 1675 C CA . GLU A 1 222 ? 26.409 -11.396 -16.199 1.00 41.03 222 GLU A CA 1
ATOM 1676 C C . GLU A 1 222 ? 26.968 -12.813 -16.064 1.00 37.82 222 GLU A C 1
ATOM 1677 O O . GLU A 1 222 ? 26.214 -13.794 -15.991 1.00 37.48 222 GLU A O 1
ATOM 1683 N N . GLY A 1 223 ? 28.296 -12.908 -15.964 1.00 36.53 223 GLY A N 1
ATOM 1684 C CA . GLY A 1 223 ? 28.977 -14.145 -15.641 1.00 35.04 223 GLY A CA 1
ATOM 1685 C C . GLY A 1 223 ? 29.786 -14.694 -16.803 1.00 35.36 223 GLY A C 1
ATOM 1686 O O . GLY A 1 223 ? 30.731 -15.418 -16.583 1.00 37.92 223 GLY A O 1
ATOM 1687 N N . ILE A 1 224 ? 29.419 -14.330 -18.037 1.00 35.32 224 ILE A N 1
ATOM 1688 C CA . ILE A 1 224 ? 30.112 -14.807 -19.215 1.00 35.69 224 ILE A CA 1
ATOM 1689 C C . ILE A 1 224 ? 30.612 -13.591 -19.995 1.00 36.90 224 ILE A C 1
ATOM 1690 O O . ILE A 1 224 ? 30.118 -12.503 -19.826 1.00 37.50 224 ILE A O 1
ATOM 1695 N N . GLY A 1 225 ? 31.571 -13.832 -20.880 1.00 37.26 225 GLY A N 1
ATOM 1696 C CA . GLY A 1 225 ? 32.208 -12.799 -21.670 1.00 40.22 225 GLY A CA 1
ATOM 1697 C C . GLY A 1 225 ? 33.676 -12.734 -21.349 1.00 41.09 225 GLY A C 1
ATOM 1698 O O . GLY A 1 225 ? 34.063 -12.861 -20.172 1.00 40.35 225 GLY A O 1
ATOM 1699 N N . VAL A 1 226 ? 34.479 -12.580 -22.405 1.00 43.78 226 VAL A N 1
ATOM 1700 C CA . VAL A 1 226 ? 35.906 -12.433 -22.288 1.00 45.52 226 VAL A CA 1
ATOM 1701 C C . VAL A 1 226 ? 36.337 -11.220 -23.121 1.00 48.61 226 VAL A C 1
ATOM 1702 O O . VAL A 1 226 ? 35.737 -10.874 -24.167 1.00 49.06 226 VAL A O 1
ATOM 1706 N N . GLU A 1 227 ? 37.409 -10.598 -22.653 1.00 49.52 227 GLU A N 1
ATOM 1707 C CA . GLU A 1 227 ? 38.061 -9.483 -23.359 1.00 52.58 227 GLU A CA 1
ATOM 1708 C C . GLU A 1 227 ? 39.360 -9.952 -24.039 1.00 50.91 227 GLU A C 1
ATOM 1709 O O . GLU A 1 227 ? 40.021 -9.143 -24.707 1.00 51.66 227 GLU A O 1
ATOM 1715 N N . PHE A 1 228 ? 39.702 -11.238 -23.877 1.00 47.71 228 PHE A N 1
ATOM 1716 C CA . PHE A 1 228 ? 40.878 -11.909 -24.412 1.00 49.16 228 PHE A CA 1
ATOM 1717 C C . PHE A 1 228 ? 40.651 -13.429 -24.384 1.00 47.02 228 PHE A C 1
ATOM 1718 O O . PHE A 1 228 ? 39.726 -13.914 -23.722 1.00 43.29 228 PHE A O 1
ATOM 1726 N N . ILE A 1 229 ? 41.524 -14.175 -25.069 1.00 48.02 229 ILE A N 1
ATOM 1727 C CA . ILE A 1 229 ? 41.439 -15.662 -25.151 1.00 47.18 229 ILE A CA 1
ATOM 1728 C C . ILE A 1 229 ? 41.775 -16.256 -23.783 1.00 45.89 229 ILE A C 1
ATOM 1729 O O . ILE A 1 229 ? 42.827 -15.968 -23.228 1.00 45.14 229 ILE A O 1
ATOM 1734 N N . PRO A 1 230 ? 40.885 -17.075 -23.177 1.00 45.24 230 PRO A N 1
ATOM 1735 C CA . PRO A 1 230 ? 41.235 -17.885 -22.004 1.00 45.04 230 PRO A CA 1
ATOM 1736 C C . PRO A 1 230 ? 42.401 -18.825 -22.279 1.00 47.25 230 PRO A C 1
ATOM 1737 O O . PRO A 1 230 ? 42.528 -19.348 -23.385 1.00 49.86 230 PRO A O 1
ATOM 1741 N N . PRO A 1 231 ? 43.285 -19.085 -21.291 1.00 49.95 231 PRO A N 1
ATOM 1742 C CA . PRO A 1 231 ? 44.414 -19.995 -21.489 1.00 50.15 231 PRO A CA 1
ATOM 1743 C C . PRO A 1 231 ? 44.054 -21.493 -21.390 1.00 47.10 231 PRO A C 1
ATOM 1744 O O . PRO A 1 231 ? 44.939 -22.334 -21.326 1.00 47.40 231 PRO A O 1
ATOM 1748 N N . PHE A 1 232 ? 42.769 -21.838 -21.401 1.00 43.45 232 PHE A N 1
ATOM 1749 C CA . PHE A 1 232 ? 42.368 -23.238 -21.082 1.00 42.20 232 PHE A CA 1
ATOM 1750 C C . PHE A 1 232 ? 42.030 -24.047 -22.333 1.00 40.01 232 PHE A C 1
ATOM 1751 O O . PHE A 1 232 ? 41.776 -25.228 -22.213 1.00 39.49 232 PHE A O 1
ATOM 1759 N N . PHE A 1 233 ? 42.077 -23.413 -23.509 1.00 40.16 233 PHE A N 1
ATOM 1760 C CA . PHE A 1 233 ? 41.499 -23.958 -24.718 1.00 40.21 233 PHE A CA 1
ATOM 1761 C C . PHE A 1 233 ? 42.543 -24.569 -25.657 1.00 43.06 233 PHE A C 1
ATOM 1762 O O . PHE A 1 233 ? 42.167 -25.030 -26.721 1.00 42.57 233 PHE A O 1
ATOM 1770 N N . GLU A 1 234 ? 43.818 -24.614 -25.247 1.00 46.93 234 GLU A N 1
ATOM 1771 C CA . GLU A 1 234 ? 44.945 -25.011 -26.094 1.00 51.40 234 GLU A CA 1
ATOM 1772 C C . GLU A 1 234 ? 44.729 -26.372 -26.781 1.00 50.29 234 GLU A C 1
ATOM 1773 O O . GLU A 1 234 ? 45.057 -26.496 -27.941 1.00 48.67 234 GLU A O 1
ATOM 1779 N N . ASN A 1 235 ? 44.184 -27.378 -26.083 1.00 50.18 235 ASN A N 1
ATOM 1780 C CA . ASN A 1 235 ? 44.135 -28.742 -26.652 1.00 51.75 235 ASN A CA 1
ATOM 1781 C C . ASN A 1 235 ? 42.689 -29.201 -26.816 1.00 49.03 235 ASN A C 1
ATOM 1782 O O . ASN A 1 235 ? 42.369 -30.382 -26.708 1.00 51.57 235 ASN A O 1
ATOM 1787 N N . LEU A 1 236 ? 41.810 -28.245 -27.107 1.00 47.83 236 LEU A N 1
ATOM 1788 C CA . LEU A 1 236 ? 40.402 -28.502 -27.337 1.00 43.99 236 LEU A CA 1
ATOM 1789 C C . LEU A 1 236 ? 40.084 -28.254 -28.802 1.00 44.34 236 LEU A C 1
ATOM 1790 O O . LEU A 1 236 ? 40.450 -27.233 -29.362 1.00 42.03 236 LEU A O 1
ATOM 1795 N N . ASP A 1 237 ? 39.315 -29.164 -29.384 1.00 43.68 237 ASP A N 1
ATOM 1796 C CA . ASP A 1 237 ? 38.837 -29.000 -30.723 1.00 45.22 237 ASP A CA 1
ATOM 1797 C C . ASP A 1 237 ? 37.465 -28.325 -30.628 1.00 41.06 237 ASP A C 1
ATOM 1798 O O . ASP A 1 237 ? 36.484 -29.015 -30.448 1.00 38.02 237 ASP A O 1
ATOM 1803 N N . ILE A 1 238 ? 37.425 -26.988 -30.674 1.00 38.05 238 ILE A N 1
ATOM 1804 C CA . ILE A 1 238 ? 36.174 -26.227 -30.490 1.00 38.05 238 ILE A CA 1
ATOM 1805 C C . ILE A 1 238 ? 35.534 -25.998 -31.862 1.00 36.77 238 ILE A C 1
ATOM 1806 O O . ILE A 1 238 ? 36.196 -25.566 -32.783 1.00 36.95 238 ILE A O 1
ATOM 1811 N N . ASP A 1 239 ? 34.247 -26.293 -31.992 1.00 32.54 239 ASP A N 1
ATOM 1812 C CA . ASP A 1 239 ? 33.579 -26.225 -33.287 1.00 33.81 239 ASP A CA 1
ATOM 1813 C C . ASP A 1 239 ? 33.151 -24.786 -33.591 1.00 34.15 239 ASP A C 1
ATOM 1814 O O . ASP A 1 239 ? 33.111 -24.381 -34.749 1.00 34.89 239 ASP A O 1
ATOM 1819 N N . GLY A 1 240 ? 32.837 -24.014 -32.551 1.00 33.72 240 GLY A N 1
ATOM 1820 C CA . GLY A 1 240 ? 32.380 -22.659 -32.736 1.00 34.51 240 GLY A CA 1
ATOM 1821 C C . GLY A 1 240 ? 32.083 -21.962 -31.428 1.00 32.88 240 GLY A C 1
ATOM 1822 O O . GLY A 1 240 ? 32.083 -22.580 -30.390 1.00 29.73 240 GLY A O 1
ATOM 1823 N N . PHE A 1 241 ? 31.953 -20.630 -31.519 1.00 33.58 241 PHE A N 1
ATOM 1824 C CA . PHE A 1 241 ? 31.456 -19.769 -30.478 1.00 33.58 241 PHE A CA 1
ATOM 1825 C C . PHE A 1 241 ? 30.156 -19.144 -30.966 1.00 36.27 241 PHE A C 1
ATOM 1826 O O . PHE A 1 241 ? 29.990 -18.884 -32.160 1.00 37.84 241 PHE A O 1
ATOM 1834 N N . GLU A 1 242 ? 29.234 -18.930 -30.029 1.00 33.90 242 GLU A N 1
ATOM 1835 C CA . GLU A 1 242 ? 27.969 -18.320 -30.304 1.00 33.57 242 GLU A CA 1
ATOM 1836 C C . GLU A 1 242 ? 27.919 -16.996 -29.519 1.00 31.57 242 GLU A C 1
ATOM 1837 O O . GLU A 1 242 ? 28.081 -17.019 -28.284 1.00 30.36 242 GLU A O 1
ATOM 1843 N N . THR A 1 243 ? 27.710 -15.878 -30.227 1.00 31.42 243 THR A N 1
ATOM 1844 C CA . THR A 1 243 ? 27.610 -14.546 -29.631 1.00 31.75 243 THR A CA 1
ATOM 1845 C C . THR A 1 243 ? 26.135 -14.203 -29.465 1.00 31.79 243 THR A C 1
ATOM 1846 O O . THR A 1 243 ? 25.408 -14.158 -30.445 1.00 33.56 243 THR A O 1
ATOM 1850 N N . ILE A 1 244 ? 25.714 -13.974 -28.219 1.00 31.90 244 ILE A N 1
ATOM 1851 C CA . ILE A 1 244 ? 24.312 -13.711 -27.871 1.00 31.80 244 ILE A CA 1
ATOM 1852 C C . ILE A 1 244 ? 24.177 -12.256 -27.435 1.00 32.47 244 ILE A C 1
ATOM 1853 O O . ILE A 1 244 ? 24.874 -11.792 -26.549 1.00 31.69 244 ILE A O 1
ATOM 1858 N N . SER A 1 245 ? 23.261 -11.542 -28.081 1.00 34.71 245 SER A N 1
ATOM 1859 C CA . SER A 1 245 ? 22.938 -10.169 -27.672 1.00 36.22 245 SER A CA 1
ATOM 1860 C C . SER A 1 245 ? 22.271 -10.182 -26.294 1.00 36.18 245 SER A C 1
ATOM 1861 O O . SER A 1 245 ? 21.669 -11.179 -25.889 1.00 32.34 245 SER A O 1
ATOM 1864 N N . ASP A 1 246 ? 22.395 -9.067 -25.574 1.00 38.92 246 ASP A N 1
ATOM 1865 C CA . ASP A 1 246 ? 21.725 -8.893 -24.321 1.00 40.60 246 ASP A CA 1
ATOM 1866 C C . ASP A 1 246 ? 20.220 -9.036 -24.530 1.00 40.99 246 ASP A C 1
ATOM 1867 O O . ASP A 1 246 ? 19.563 -9.662 -23.714 1.00 39.53 246 ASP A O 1
ATOM 1872 N N . GLU A 1 247 ? 19.682 -8.442 -25.601 1.00 41.99 247 GLU A N 1
ATOM 1873 C CA . GLU A 1 247 ? 18.243 -8.519 -25.853 1.00 46.32 247 GLU A CA 1
ATOM 1874 C C . GLU A 1 247 ? 17.794 -9.991 -25.920 1.00 41.44 247 GLU A C 1
ATOM 1875 O O . GLU A 1 247 ? 16.804 -10.374 -25.333 1.00 38.59 247 GLU A O 1
ATOM 1881 N N . GLU A 1 248 ? 18.529 -10.809 -26.663 1.00 40.42 248 GLU A N 1
ATOM 1882 C CA . GLU A 1 248 ? 18.142 -12.205 -26.866 1.00 38.39 248 GLU A CA 1
ATOM 1883 C C . GLU A 1 248 ? 18.343 -13.018 -25.572 1.00 34.43 248 GLU A C 1
ATOM 1884 O O . GLU A 1 248 ? 17.505 -13.834 -25.217 1.00 31.44 248 GLU A O 1
ATOM 1890 N N . GLY A 1 249 ? 19.457 -12.798 -24.880 1.00 31.90 249 GLY A N 1
ATOM 1891 C CA . GLY A 1 249 ? 19.783 -13.526 -23.660 1.00 30.28 249 GLY A CA 1
ATOM 1892 C C . GLY A 1 249 ? 18.788 -13.243 -22.539 1.00 30.17 249 GLY A C 1
ATOM 1893 O O . GLY A 1 249 ? 18.333 -14.150 -21.865 1.00 27.95 249 GLY A O 1
ATOM 1894 N N . PHE A 1 250 ? 18.422 -11.975 -22.352 1.00 29.34 250 PHE A N 1
ATOM 1895 C CA . PHE A 1 250 ? 17.461 -11.612 -21.336 1.00 30.52 250 PHE A CA 1
ATOM 1896 C C . PHE A 1 250 ? 16.057 -12.103 -21.742 1.00 30.93 250 PHE A C 1
ATOM 1897 O O . PHE A 1 250 ? 15.277 -12.505 -20.892 1.00 29.51 250 PHE A O 1
ATOM 1905 N N . SER A 1 251 ? 15.740 -12.079 -23.040 1.00 30.81 251 SER A N 1
ATOM 1906 C CA . SER A 1 251 ? 14.459 -12.547 -23.520 1.00 30.23 251 SER A CA 1
ATOM 1907 C C . SER A 1 251 ? 14.274 -14.019 -23.139 1.00 27.60 251 SER A C 1
ATOM 1908 O O . SER A 1 251 ? 13.223 -14.414 -22.667 1.00 27.50 251 SER A O 1
ATOM 1911 N N . TYR A 1 252 ? 15.312 -14.822 -23.321 1.00 26.76 252 TYR A N 1
ATOM 1912 C CA . TYR A 1 252 ? 15.179 -16.265 -23.064 1.00 25.20 252 TYR A CA 1
ATOM 1913 C C . TYR A 1 252 ? 15.260 -16.550 -21.561 1.00 23.64 252 TYR A C 1
ATOM 1914 O O . TYR A 1 252 ? 14.687 -17.511 -21.090 1.00 22.28 252 TYR A O 1
ATOM 1923 N N . THR A 1 253 ? 15.958 -15.702 -20.816 1.00 23.80 253 THR A N 1
ATOM 1924 C CA . THR A 1 253 ? 15.909 -15.757 -19.348 1.00 24.19 253 THR A CA 1
ATOM 1925 C C . THR A 1 253 ? 14.465 -15.587 -18.864 1.00 24.26 253 THR A C 1
ATOM 1926 O O . THR A 1 253 ? 14.003 -16.336 -18.006 1.00 24.91 253 THR A O 1
ATOM 1930 N N . ARG A 1 254 ? 13.751 -14.614 -19.430 1.00 25.37 254 ARG A N 1
ATOM 1931 C CA . ARG A 1 254 ? 12.336 -14.381 -19.063 1.00 26.37 254 ARG A CA 1
ATOM 1932 C C . ARG A 1 254 ? 11.456 -15.571 -19.506 1.00 25.10 254 ARG A C 1
ATOM 1933 O O . ARG A 1 254 ? 10.601 -16.000 -18.771 1.00 24.46 254 ARG A O 1
ATOM 1941 N N . LYS A 1 255 ? 11.700 -16.119 -20.698 1.00 25.00 255 LYS A N 1
ATOM 1942 C CA . LYS A 1 255 ? 10.930 -17.252 -21.204 1.00 24.95 255 LYS A CA 1
ATOM 1943 C C . LYS A 1 255 ? 11.124 -18.490 -20.316 1.00 22.06 255 LYS A C 1
ATOM 1944 O O . LYS A 1 255 ? 10.172 -19.217 -20.054 1.00 21.03 255 LYS A O 1
ATOM 1950 N N . LEU A 1 256 ? 12.351 -18.736 -19.847 1.00 20.76 256 LEU A N 1
ATOM 1951 C CA . LEU A 1 256 ? 12.608 -19.902 -19.000 1.00 19.63 256 LEU A CA 1
ATOM 1952 C C . LEU A 1 256 ? 11.780 -19.837 -17.713 1.00 18.94 256 LEU A C 1
ATOM 1953 O O . LEU A 1 256 ? 11.245 -20.824 -17.297 1.00 18.22 256 LEU A O 1
ATOM 1958 N N . ALA A 1 257 ? 11.595 -18.648 -17.150 1.00 20.28 257 ALA A N 1
ATOM 1959 C CA . ALA A 1 257 ? 10.769 -18.453 -15.973 1.00 21.07 257 ALA A CA 1
ATOM 1960 C C . ALA A 1 257 ? 9.275 -18.619 -16.312 1.00 22.16 257 ALA A C 1
ATOM 1961 O O . ALA A 1 257 ? 8.580 -19.398 -15.658 1.00 21.13 257 ALA A O 1
ATOM 1963 N N . LYS A 1 258 ? 8.804 -17.849 -17.306 1.00 23.68 258 LYS A N 1
ATOM 1964 C CA . LYS A 1 258 ? 7.387 -17.782 -17.692 1.00 26.54 258 LYS A CA 1
ATOM 1965 C C . LYS A 1 258 ? 6.879 -19.122 -18.228 1.00 24.60 258 LYS A C 1
ATOM 1966 O O . LYS A 1 258 ? 5.801 -19.569 -17.863 1.00 22.83 258 LYS A O 1
ATOM 1972 N N . LYS A 1 259 ? 7.679 -19.776 -19.064 1.00 23.09 259 LYS A N 1
ATOM 1973 C CA . LYS A 1 259 ? 7.222 -20.988 -19.745 1.00 24.76 259 LYS A CA 1
ATOM 1974 C C . LYS A 1 259 ? 7.579 -22.253 -18.938 1.00 22.70 259 LYS A C 1
ATOM 1975 O O . LYS A 1 259 ? 6.915 -23.233 -19.076 1.00 24.10 259 LYS A O 1
ATOM 1981 N N . ASN A 1 260 ? 8.689 -22.261 -18.180 1.00 20.27 260 ASN A N 1
ATOM 1982 C CA . ASN A 1 260 ? 9.231 -23.492 -17.628 1.00 19.95 260 ASN A CA 1
ATOM 1983 C C . ASN A 1 260 ? 9.341 -23.462 -16.098 1.00 19.25 260 ASN A C 1
ATOM 1984 O O . ASN A 1 260 ? 9.674 -24.504 -15.498 1.00 18.38 260 ASN A O 1
ATOM 1989 N N . GLY A 1 261 ? 9.160 -22.295 -15.483 1.00 19.25 261 GLY A N 1
ATOM 1990 C CA . GLY A 1 261 ? 9.341 -22.124 -14.026 1.00 19.70 261 GLY A CA 1
ATOM 1991 C C . GLY A 1 261 ? 10.789 -22.211 -13.570 1.00 19.32 261 GLY A C 1
ATOM 1992 O O . GLY A 1 261 ? 11.039 -22.430 -12.389 1.00 20.06 261 GLY A O 1
ATOM 1993 N N . LEU A 1 262 ? 11.732 -21.993 -14.489 1.00 18.28 262 LEU A N 1
ATOM 1994 C CA . LEU A 1 262 ? 13.142 -21.976 -14.171 1.00 19.36 262 LEU A CA 1
ATOM 1995 C C . LEU A 1 262 ? 13.553 -20.529 -13.859 1.00 20.09 262 LEU A C 1
ATOM 1996 O O . LEU A 1 262 ? 13.407 -19.638 -14.700 1.00 22.00 262 LEU A O 1
ATOM 2001 N N . LEU A 1 263 ? 14.065 -20.312 -12.646 1.00 19.61 263 LEU A N 1
ATOM 2002 C CA . LEU A 1 263 ? 14.477 -19.000 -12.189 1.00 21.20 263 LEU A CA 1
ATOM 2003 C C . LEU A 1 263 ? 16.006 -18.900 -12.223 1.00 20.61 263 LEU A C 1
ATOM 2004 O O . LEU A 1 263 ? 16.693 -19.048 -11.198 1.00 19.62 263 LEU A O 1
ATOM 2009 N N . VAL A 1 264 ? 16.531 -18.667 -13.426 1.00 20.89 264 VAL A N 1
ATOM 2010 C CA . VAL A 1 264 ? 17.951 -18.758 -13.688 1.00 21.69 264 VAL A CA 1
ATOM 2011 C C . VAL A 1 264 ? 18.485 -17.400 -14.133 1.00 22.24 264 VAL A C 1
ATOM 2012 O O . VAL A 1 264 ? 17.738 -16.539 -14.570 1.00 24.65 264 VAL A O 1
ATOM 2016 N N . GLY A 1 265 ? 19.805 -17.222 -13.999 1.00 23.51 265 GLY A N 1
ATOM 2017 C CA . GLY A 1 265 ? 20.459 -15.950 -14.365 1.00 23.98 265 GLY A CA 1
ATOM 2018 C C . GLY A 1 265 ? 20.497 -15.731 -15.872 1.00 24.40 265 GLY A C 1
ATOM 2019 O O . GLY A 1 265 ? 20.202 -16.618 -16.664 1.00 23.18 265 GLY A O 1
ATOM 2020 N N . SER A 1 266 ? 20.908 -14.522 -16.277 1.00 25.85 266 SER A N 1
ATOM 2021 C CA . SER A 1 266 ? 21.008 -14.148 -17.684 1.00 26.35 266 SER A CA 1
ATOM 2022 C C . SER A 1 266 ? 22.023 -15.039 -18.433 1.00 24.90 266 SER A C 1
ATOM 2023 O O . SER A 1 266 ? 21.888 -15.240 -19.637 1.00 24.96 266 SER A O 1
ATOM 2026 N N . SER A 1 267 ? 23.035 -15.583 -17.748 1.00 24.82 267 SER A N 1
ATOM 2027 C CA . SER A 1 267 ? 24.027 -16.426 -18.428 1.00 24.78 267 SER A CA 1
ATOM 2028 C C . SER A 1 267 ? 23.410 -17.794 -18.782 1.00 23.80 267 SER A C 1
ATOM 2029 O O . SER A 1 267 ? 23.829 -18.406 -19.768 1.00 24.22 267 SER A O 1
ATOM 2032 N N . SER A 1 268 ? 22.393 -18.225 -18.039 1.00 22.24 268 SER A N 1
ATOM 2033 C CA . SER A 1 268 ? 21.582 -19.399 -18.375 1.00 21.25 268 SER A CA 1
ATOM 2034 C C . SER A 1 268 ? 20.706 -19.139 -19.609 1.00 20.86 268 SER A C 1
ATOM 2035 O O . SER A 1 268 ? 20.629 -19.965 -20.495 1.00 19.66 268 SER A O 1
ATOM 2038 N N . GLY A 1 269 ? 20.016 -18.002 -19.647 1.00 21.81 269 GLY A N 1
ATOM 2039 C CA . GLY A 1 269 ? 19.247 -17.632 -20.827 1.00 22.37 269 GLY A CA 1
ATOM 2040 C C . GLY A 1 269 ? 20.128 -17.581 -22.068 1.00 22.62 269 GLY A C 1
ATOM 2041 O O . GLY A 1 269 ? 19.710 -18.012 -23.142 1.00 21.33 269 GLY A O 1
ATOM 2042 N N . ALA A 1 270 ? 21.346 -17.040 -21.919 1.00 23.12 270 ALA A N 1
ATOM 2043 C CA . ALA A 1 270 ? 22.269 -16.919 -23.046 1.00 23.88 270 ALA A CA 1
ATOM 2044 C C . ALA A 1 270 ? 22.682 -18.317 -23.529 1.00 22.28 270 ALA A C 1
ATOM 2045 O O . ALA A 1 270 ? 22.632 -18.593 -24.732 1.00 22.25 270 ALA A O 1
ATOM 2047 N N . ALA A 1 271 ? 23.095 -19.176 -22.596 1.00 22.12 271 ALA A N 1
ATOM 2048 C CA . ALA A 1 271 ? 23.441 -20.559 -22.898 1.00 21.69 271 ALA A CA 1
ATOM 2049 C C . ALA A 1 271 ? 22.289 -21.270 -23.589 1.00 21.18 271 ALA A C 1
ATOM 2050 O O . ALA A 1 271 ? 22.507 -22.007 -24.581 1.00 22.83 271 ALA A O 1
ATOM 2052 N N . PHE A 1 272 ? 21.081 -21.094 -23.066 1.00 20.11 272 PHE A N 1
ATOM 2053 C CA . PHE A 1 272 ? 19.929 -21.736 -23.618 1.00 20.21 272 PHE A CA 1
ATOM 2054 C C . PHE A 1 272 ? 19.655 -21.320 -25.078 1.00 21.31 272 PHE A C 1
ATOM 2055 O O . PHE A 1 272 ? 19.419 -22.195 -25.908 1.00 21.51 272 PHE A O 1
ATOM 2063 N N . VAL A 1 273 ? 19.710 -20.017 -25.395 1.00 25.05 273 VAL A N 1
ATOM 2064 C CA . VAL A 1 273 ? 19.466 -19.567 -26.765 1.00 26.00 273 VAL A CA 1
ATOM 2065 C C . VAL A 1 273 ? 20.535 -20.156 -27.686 1.00 24.18 273 VAL A C 1
ATOM 2066 O O . VAL A 1 273 ? 20.196 -20.562 -28.797 1.00 24.61 273 VAL A O 1
ATOM 2070 N N . ALA A 1 274 ? 21.782 -20.220 -27.226 1.00 21.88 274 ALA A N 1
ATOM 2071 C CA . ALA A 1 274 ? 22.865 -20.813 -27.989 1.00 23.02 274 ALA A CA 1
ATOM 2072 C C . ALA A 1 274 ? 22.576 -22.298 -28.254 1.00 21.56 274 ALA A C 1
ATOM 2073 O O . ALA A 1 274 ? 22.783 -22.810 -29.363 1.00 20.42 274 ALA A O 1
ATOM 2075 N N . ALA A 1 275 ? 22.034 -22.977 -27.240 1.00 20.20 275 ALA A N 1
ATOM 2076 C CA . ALA A 1 275 ? 21.710 -24.385 -27.376 1.00 19.00 275 ALA A CA 1
ATOM 2077 C C . ALA A 1 275 ? 20.560 -24.558 -28.366 1.00 19.72 275 ALA A C 1
ATOM 2078 O O . ALA A 1 275 ? 20.550 -25.531 -29.097 1.00 19.97 275 ALA A O 1
ATOM 2080 N N . LEU A 1 276 ? 19.596 -23.637 -28.368 1.00 20.67 276 LEU A N 1
ATOM 2081 C CA . LEU A 1 276 ? 18.467 -23.678 -29.293 1.00 22.69 276 LEU A CA 1
ATOM 2082 C C . LEU A 1 276 ? 18.948 -23.507 -30.734 1.00 23.35 276 LEU A C 1
ATOM 2083 O O . LEU A 1 276 ? 18.516 -24.225 -31.627 1.00 24.71 276 LEU A O 1
ATOM 2088 N N . LYS A 1 277 ? 19.874 -22.568 -30.956 1.00 24.09 277 LYS A N 1
ATOM 2089 C CA . LYS A 1 277 ? 20.490 -22.368 -32.273 1.00 25.79 277 LYS A CA 1
ATOM 2090 C C . LYS A 1 277 ? 21.266 -23.600 -32.728 1.00 26.16 277 LYS A C 1
ATOM 2091 O O . LYS A 1 277 ? 21.137 -24.039 -33.900 1.00 28.66 277 LYS A O 1
ATOM 2097 N N . GLU A 1 278 ? 21.999 -24.221 -31.804 1.00 26.43 278 GLU A N 1
ATOM 2098 C CA . GLU A 1 278 ? 22.718 -25.430 -32.118 1.00 27.50 278 GLU A CA 1
ATOM 2099 C C . GLU A 1 278 ? 21.722 -26.568 -32.452 1.00 26.47 278 GLU A C 1
ATOM 2100 O O . GLU A 1 278 ? 21.913 -27.263 -33.466 1.00 28.22 278 GLU A O 1
ATOM 2106 N N . ALA A 1 279 ? 20.695 -26.786 -31.625 1.00 24.58 279 ALA A N 1
ATOM 2107 C CA . ALA A 1 279 ? 19.722 -27.871 -31.906 1.00 27.32 279 ALA A CA 1
ATOM 2108 C C . ALA A 1 279 ? 19.084 -27.666 -33.291 1.00 27.42 279 ALA A C 1
ATOM 2109 O O . ALA A 1 279 ? 18.890 -28.629 -34.035 1.00 25.82 279 ALA A O 1
ATOM 2111 N N . GLN A 1 280 ? 18.818 -26.398 -33.642 1.00 29.15 280 GLN A N 1
ATOM 2112 C CA . GLN A 1 280 ? 18.115 -26.077 -34.873 1.00 31.80 280 GLN A CA 1
ATOM 2113 C C . GLN A 1 280 ? 18.987 -26.355 -36.099 1.00 30.55 280 GLN A C 1
ATOM 2114 O O . GLN A 1 280 ? 18.429 -26.520 -37.170 1.00 34.09 280 GLN A O 1
ATOM 2120 N N . ARG A 1 281 ? 20.318 -26.404 -35.953 1.00 28.78 281 ARG A N 1
ATOM 2121 C CA . ARG A 1 281 ? 21.201 -26.620 -37.087 1.00 31.83 281 ARG A CA 1
ATOM 2122 C C . ARG A 1 281 ? 21.602 -28.099 -37.188 1.00 32.18 281 ARG A C 1
ATOM 2123 O O . ARG A 1 281 ? 22.264 -28.459 -38.123 1.00 32.65 281 ARG A O 1
ATOM 2131 N N . LEU A 1 282 ? 21.188 -28.954 -36.251 1.00 30.30 282 LEU A N 1
ATOM 2132 C CA . LEU A 1 282 ? 21.609 -30.372 -36.253 1.00 29.21 282 LEU A CA 1
ATOM 2133 C C . LEU A 1 282 ? 20.478 -31.269 -36.749 1.00 28.31 282 LEU A C 1
ATOM 2134 O O . LEU A 1 282 ? 19.309 -30.885 -36.672 1.00 27.64 282 LEU A O 1
ATOM 2139 N N . PRO A 1 283 ? 20.783 -32.501 -37.235 1.00 28.30 283 PRO A N 1
ATOM 2140 C CA . PRO A 1 283 ? 19.751 -33.427 -37.724 1.00 29.14 283 PRO A CA 1
ATOM 2141 C C . PRO A 1 283 ? 18.703 -33.760 -36.653 1.00 27.18 283 PRO A C 1
ATOM 2142 O O . PRO A 1 283 ? 19.015 -33.727 -35.466 1.00 26.43 283 PRO A O 1
ATOM 2146 N N . GLU A 1 284 ? 17.496 -34.143 -37.066 1.00 26.22 284 GLU A N 1
ATOM 2147 C CA . GLU A 1 284 ? 16.513 -34.659 -36.150 1.00 26.26 284 GLU A CA 1
ATOM 2148 C C . GLU A 1 284 ? 17.162 -35.778 -35.332 1.00 25.12 284 GLU A C 1
ATOM 2149 O O . GLU A 1 284 ? 17.956 -36.533 -35.866 1.00 24.05 284 GLU A O 1
ATOM 2155 N N . GLY A 1 285 ? 16.783 -35.880 -34.061 1.00 22.76 285 GLY A N 1
ATOM 2156 C CA . GLY A 1 285 ? 17.313 -36.877 -33.165 1.00 23.69 285 GLY A CA 1
ATOM 2157 C C . GLY A 1 285 ? 18.581 -36.424 -32.442 1.00 22.74 285 GLY A C 1
ATOM 2158 O O . GLY A 1 285 ? 19.128 -37.169 -31.685 1.00 22.46 285 GLY A O 1
ATOM 2159 N N . SER A 1 286 ? 19.036 -35.194 -32.645 1.00 21.77 286 SER A N 1
ATOM 2160 C CA . SER A 1 286 ? 20.251 -34.734 -31.983 1.00 21.49 286 SER A CA 1
ATOM 2161 C C . SER A 1 286 ? 19.986 -34.364 -30.509 1.00 22.41 286 SER A C 1
ATOM 2162 O O . SER A 1 286 ? 18.910 -33.916 -30.160 1.00 23.08 286 SER A O 1
ATOM 2165 N N . GLN A 1 287 ? 20.990 -34.570 -29.642 1.00 20.66 287 GLN A N 1
ATOM 2166 C CA . GLN A 1 287 ? 20.860 -34.347 -28.203 1.00 20.51 287 GLN A CA 1
ATOM 2167 C C . GLN A 1 287 ? 21.906 -33.301 -27.793 1.00 18.45 287 GLN A C 1
ATOM 2168 O O . GLN A 1 287 ? 23.083 -33.511 -27.986 1.00 20.25 287 GLN A O 1
ATOM 2174 N N . VAL A 1 288 ? 21.436 -32.141 -27.311 1.00 17.05 288 VAL A N 1
ATOM 2175 C CA . VAL A 1 288 ? 22.327 -31.005 -27.012 1.00 17.84 288 VAL A CA 1
ATOM 2176 C C . VAL A 1 288 ? 22.377 -30.796 -25.501 1.00 17.97 288 VAL A C 1
ATOM 2177 O O . VAL A 1 288 ? 21.326 -30.647 -24.874 1.00 17.52 288 VAL A O 1
ATOM 2181 N N . LEU A 1 289 ? 23.582 -30.814 -24.919 1.00 17.08 289 LEU A N 1
ATOM 2182 C CA . LEU A 1 289 ? 23.740 -30.577 -23.492 1.00 17.65 289 LEU A CA 1
ATOM 2183 C C . LEU A 1 289 ? 24.150 -29.122 -23.262 1.00 18.77 289 LEU A C 1
ATOM 2184 O O . LEU A 1 289 ? 25.069 -28.631 -23.962 1.00 19.90 289 LEU A O 1
ATOM 2189 N N . THR A 1 290 ? 23.528 -28.472 -22.275 1.00 17.98 290 THR A N 1
ATOM 2190 C CA . THR A 1 290 ? 23.991 -27.150 -21.799 1.00 18.93 290 THR A CA 1
ATOM 2191 C C . THR A 1 290 ? 24.004 -27.138 -20.255 1.00 18.00 290 THR A C 1
ATOM 2192 O O . THR A 1 290 ? 23.591 -28.061 -19.605 1.00 16.82 290 THR A O 1
ATOM 2196 N N . ILE A 1 291 ? 24.496 -26.039 -19.687 1.00 17.98 291 ILE A N 1
ATOM 2197 C CA . ILE A 1 291 ? 24.591 -25.838 -18.267 1.00 18.68 291 ILE A CA 1
ATOM 2198 C C . ILE A 1 291 ? 23.936 -24.496 -17.959 1.00 18.21 291 ILE A C 1
ATOM 2199 O O . ILE A 1 291 ? 24.259 -23.497 -18.622 1.00 17.61 291 ILE A O 1
ATOM 2204 N N . PHE A 1 292 ? 23.068 -24.485 -16.950 1.00 17.83 292 PHE A N 1
ATOM 2205 C CA . PHE A 1 292 ? 22.500 -23.277 -16.382 1.00 18.34 292 PHE A CA 1
ATOM 2206 C C . PHE A 1 292 ? 23.275 -22.920 -15.122 1.00 19.58 292 PHE A C 1
ATOM 2207 O O . PHE A 1 292 ? 23.072 -23.546 -14.087 1.00 20.74 292 PHE A O 1
ATOM 2215 N N . PRO A 1 293 ? 24.190 -21.932 -15.165 1.00 21.33 293 PRO A N 1
ATOM 2216 C CA . PRO A 1 293 ? 25.128 -21.727 -14.059 1.00 22.78 293 PRO A CA 1
ATOM 2217 C C . PRO A 1 293 ? 24.598 -21.226 -12.703 1.00 23.15 293 PRO A C 1
ATOM 2218 O O . PRO A 1 293 ? 25.100 -21.677 -11.696 1.00 23.80 293 PRO A O 1
ATOM 2222 N N . ASP A 1 294 ? 23.614 -20.323 -12.659 1.00 23.52 294 ASP A N 1
ATOM 2223 C CA . ASP A 1 294 ? 23.261 -19.707 -11.377 1.00 24.85 294 ASP A CA 1
ATOM 2224 C C . ASP A 1 294 ? 21.798 -19.259 -11.350 1.00 25.05 294 ASP A C 1
ATOM 2225 O O . ASP A 1 294 ? 21.129 -19.246 -12.360 1.00 22.61 294 ASP A O 1
ATOM 2230 N N . VAL A 1 295 ? 21.358 -18.878 -10.142 1.00 26.83 295 VAL A N 1
ATOM 2231 C CA . VAL A 1 295 ? 20.001 -18.501 -9.815 1.00 26.60 295 VAL A CA 1
ATOM 2232 C C . VAL A 1 295 ? 19.735 -17.045 -10.186 1.00 26.49 295 VAL A C 1
ATOM 2233 O O . VAL A 1 295 ? 20.619 -16.188 -10.056 1.00 25.66 295 VAL A O 1
ATOM 2237 N N . ALA A 1 296 ? 18.483 -16.773 -10.566 1.00 23.95 296 ALA A N 1
ATOM 2238 C CA . ALA A 1 296 ? 18.042 -15.432 -10.974 1.00 26.02 296 ALA A CA 1
ATOM 2239 C C . ALA A 1 296 ? 17.988 -14.455 -9.781 1.00 27.06 296 ALA A C 1
ATOM 2240 O O . ALA A 1 296 ? 18.112 -13.258 -9.986 1.00 26.87 296 ALA A O 1
ATOM 2242 N N . ASP A 1 297 ? 17.775 -14.983 -8.567 1.00 27.48 297 ASP A N 1
ATOM 2243 C CA . ASP A 1 297 ? 17.442 -14.203 -7.372 1.00 32.03 297 ASP A CA 1
ATOM 2244 C C . ASP A 1 297 ? 18.468 -13.113 -7.093 1.00 33.25 297 ASP A C 1
ATOM 2245 O O . ASP A 1 297 ? 18.109 -12.067 -6.579 1.00 32.15 297 ASP A O 1
ATOM 2250 N N . ARG A 1 298 ? 19.736 -13.362 -7.423 1.00 34.03 298 ARG A N 1
ATOM 2251 C CA . ARG A 1 298 ? 20.784 -12.391 -7.088 1.00 34.67 298 ARG A CA 1
ATOM 2252 C C . ARG A 1 298 ? 20.792 -11.234 -8.104 1.00 34.48 298 ARG A C 1
ATOM 2253 O O . ARG A 1 298 ? 21.598 -10.341 -7.965 1.00 37.77 298 ARG A O 1
ATOM 2261 N N . TYR A 1 299 ? 19.865 -11.206 -9.068 1.00 31.51 299 TYR A N 1
ATOM 2262 C CA . TYR A 1 299 ? 19.827 -10.182 -10.066 1.00 32.71 299 TYR A CA 1
ATOM 2263 C C . TYR A 1 299 ? 18.483 -9.448 -10.095 1.00 33.79 299 TYR A C 1
ATOM 2264 O O . TYR A 1 299 ? 18.271 -8.609 -10.964 1.00 34.84 299 TYR A O 1
ATOM 2273 N N . LEU A 1 300 ? 17.625 -9.662 -9.098 1.00 32.92 300 LEU A N 1
ATOM 2274 C CA . LEU A 1 300 ? 16.306 -9.009 -9.110 1.00 35.33 300 LEU A CA 1
ATOM 2275 C C . LEU A 1 300 ? 16.455 -7.486 -8.959 1.00 39.73 300 LEU A C 1
ATOM 2276 O O . LEU A 1 300 ? 15.671 -6.769 -9.542 1.00 42.38 300 LEU A O 1
ATOM 2281 N N . SER A 1 301 ? 17.469 -7.010 -8.224 1.00 41.23 301 SER A N 1
ATOM 2282 C CA . SER A 1 301 ? 17.710 -5.546 -8.065 1.00 47.66 301 SER A CA 1
ATOM 2283 C C . SER A 1 301 ? 18.149 -4.908 -9.394 1.00 47.66 301 SER A C 1
ATOM 2284 O O . SER A 1 301 ? 18.113 -3.698 -9.540 1.00 49.92 301 SER A O 1
ATOM 2287 N N . LYS A 1 302 ? 18.599 -5.722 -10.342 1.00 46.17 302 LYS A N 1
ATOM 2288 C CA . LYS A 1 302 ? 19.050 -5.240 -11.627 1.00 47.60 302 LYS A CA 1
ATOM 2289 C C . LYS A 1 302 ? 17.973 -5.426 -12.700 1.00 45.45 302 LYS A C 1
ATOM 2290 O O . LYS A 1 302 ? 18.255 -5.218 -13.865 1.00 42.34 302 LYS A O 1
ATOM 2296 N N . GLY A 1 303 ? 16.748 -5.797 -12.309 1.00 43.14 303 GLY A N 1
ATOM 2297 C CA . GLY A 1 303 ? 15.658 -5.866 -13.273 1.00 42.29 303 GLY A CA 1
ATOM 2298 C C . GLY A 1 303 ? 15.803 -7.034 -14.244 1.00 39.54 303 GLY A C 1
ATOM 2299 O O . GLY A 1 303 ? 15.337 -6.982 -15.393 1.00 38.64 303 GLY A O 1
ATOM 2300 N N . ILE A 1 304 ? 16.420 -8.119 -13.777 1.00 36.45 304 ILE A N 1
ATOM 2301 C CA . ILE A 1 304 ? 16.596 -9.302 -14.608 1.00 34.94 304 ILE A CA 1
ATOM 2302 C C . ILE A 1 304 ? 15.286 -9.638 -15.346 1.00 34.48 304 ILE A C 1
ATOM 2303 O O . ILE A 1 304 ? 15.353 -10.024 -16.509 1.00 33.86 304 ILE A O 1
ATOM 2308 N N . TYR A 1 305 ? 14.122 -9.521 -14.692 1.00 35.50 305 TYR A N 1
ATOM 2309 C CA . TYR A 1 305 ? 12.848 -9.936 -15.290 1.00 37.08 305 TYR A CA 1
ATOM 2310 C C . TYR A 1 305 ? 12.023 -8.757 -15.856 1.00 42.96 305 TYR A C 1
ATOM 2311 O O . TYR A 1 305 ? 10.841 -8.927 -16.106 1.00 44.70 305 TYR A O 1
ATOM 2320 N N . LEU A 1 306 ? 12.635 -7.605 -16.150 1.00 47.08 306 LEU A N 1
ATOM 2321 C CA . LEU A 1 306 ? 11.949 -6.517 -16.891 1.00 49.70 306 LEU A CA 1
ATOM 2322 C C . LEU A 1 306 ? 12.336 -6.583 -18.378 1.00 50.19 306 LEU A C 1
ATOM 2323 O O . LEU A 1 306 ? 11.726 -5.918 -19.238 1.00 60.82 306 LEU A O 1
ATOM 2328 N N . MET B 1 1 ? 21.221 -37.455 -10.190 1.00 53.90 1 MET B N 1
ATOM 2329 C CA . MET B 1 1 ? 19.856 -37.081 -9.709 1.00 46.04 1 MET B CA 1
ATOM 2330 C C . MET B 1 1 ? 18.810 -37.673 -10.665 1.00 49.09 1 MET B C 1
ATOM 2331 O O . MET B 1 1 ? 18.407 -38.815 -10.510 1.00 53.33 1 MET B O 1
ATOM 2336 N N . MET B 1 2 ? 18.402 -36.921 -11.689 1.00 39.36 2 MET B N 1
ATOM 2337 C CA . MET B 1 2 ? 17.173 -37.237 -12.417 1.00 36.20 2 MET B CA 1
ATOM 2338 C C . MET B 1 2 ? 16.996 -36.303 -13.631 1.00 30.09 2 MET B C 1
ATOM 2339 O O . MET B 1 2 ? 17.366 -35.139 -13.567 1.00 27.57 2 MET B O 1
ATOM 2344 N N . ILE B 1 3 ? 16.354 -36.809 -14.685 1.00 27.68 3 ILE B N 1
ATOM 2345 C CA . ILE B 1 3 ? 15.945 -36.036 -15.820 1.00 26.50 3 ILE B CA 1
ATOM 2346 C C . ILE B 1 3 ? 14.473 -35.648 -15.592 1.00 24.41 3 ILE B C 1
ATOM 2347 O O . ILE B 1 3 ? 13.653 -36.536 -15.381 1.00 23.56 3 ILE B O 1
ATOM 2352 N N . ILE B 1 4 ? 14.188 -34.352 -15.631 1.00 22.17 4 ILE B N 1
ATOM 2353 C CA . ILE B 1 4 ? 12.833 -33.828 -15.411 1.00 21.56 4 ILE B CA 1
ATOM 2354 C C . ILE B 1 4 ? 12.374 -32.990 -16.610 1.00 21.56 4 ILE B C 1
ATOM 2355 O O . ILE B 1 4 ? 13.176 -32.447 -17.389 1.00 20.67 4 ILE B O 1
ATOM 2360 N N . THR B 1 5 ? 11.050 -32.955 -16.811 1.00 21.42 5 THR B N 1
ATOM 2361 C CA . THR B 1 5 ? 10.430 -32.193 -17.904 1.00 21.90 5 THR B CA 1
ATOM 2362 C C . THR B 1 5 ? 9.462 -31.156 -17.318 1.00 21.23 5 THR B C 1
ATOM 2363 O O . THR B 1 5 ? 8.881 -30.387 -18.056 1.00 21.40 5 THR B O 1
ATOM 2367 N N . THR B 1 6 ? 9.394 -31.074 -15.992 1.00 20.13 6 THR B N 1
ATOM 2368 C CA . THR B 1 6 ? 8.643 -30.069 -15.282 1.00 20.16 6 THR B CA 1
ATOM 2369 C C . THR B 1 6 ? 9.331 -29.808 -13.940 1.00 18.86 6 THR B C 1
ATOM 2370 O O . THR B 1 6 ? 9.795 -30.714 -13.301 1.00 17.90 6 THR B O 1
ATOM 2374 N N . MET B 1 7 ? 9.380 -28.549 -13.514 1.00 18.39 7 MET B N 1
ATOM 2375 C CA . MET B 1 7 ? 9.947 -28.187 -12.255 1.00 19.53 7 MET B CA 1
ATOM 2376 C C . MET B 1 7 ? 9.113 -28.726 -11.101 1.00 19.37 7 MET B C 1
ATOM 2377 O O . MET B 1 7 ? 9.640 -28.874 -9.990 1.00 18.75 7 MET B O 1
ATOM 2382 N N . GLN B 1 8 ? 7.854 -29.083 -11.368 1.00 20.66 8 GLN B N 1
ATOM 2383 C CA . GLN B 1 8 ? 7.026 -29.786 -10.380 1.00 23.60 8 GLN B CA 1
ATOM 2384 C C . GLN B 1 8 ? 7.670 -31.089 -9.939 1.00 25.47 8 GLN B C 1
ATOM 2385 O O . GLN B 1 8 ? 7.522 -31.461 -8.790 1.00 28.13 8 GLN B O 1
ATOM 2391 N N . ASP B 1 9 ? 8.397 -31.750 -10.844 1.00 25.62 9 ASP B N 1
ATOM 2392 C CA . ASP B 1 9 ? 9.043 -33.024 -10.553 1.00 27.73 9 ASP B CA 1
ATOM 2393 C C . ASP B 1 9 ? 10.152 -32.833 -9.507 1.00 25.95 9 ASP B C 1
ATOM 2394 O O . ASP B 1 9 ? 10.621 -33.793 -8.955 1.00 27.09 9 ASP B O 1
ATOM 2399 N N . ALA B 1 10 ? 10.597 -31.602 -9.254 1.00 22.57 10 ALA B N 1
ATOM 2400 C CA . ALA B 1 10 ? 11.683 -31.350 -8.331 1.00 23.10 10 ALA B CA 1
ATOM 2401 C C . ALA B 1 10 ? 11.177 -30.923 -6.940 1.00 20.95 10 ALA B C 1
ATOM 2402 O O . ALA B 1 10 ? 11.977 -30.572 -6.091 1.00 22.71 10 ALA B O 1
ATOM 2404 N N . ILE B 1 11 ? 9.853 -30.855 -6.731 1.00 20.50 11 ILE B N 1
ATOM 2405 C CA . ILE B 1 11 ? 9.260 -30.425 -5.442 1.00 19.64 11 ILE B CA 1
ATOM 2406 C C . ILE B 1 11 ? 9.408 -31.564 -4.425 1.00 21.72 11 ILE B C 1
ATOM 2407 O O . ILE B 1 11 ? 9.234 -32.715 -4.746 1.00 18.89 11 ILE B O 1
ATOM 2412 N N . GLY B 1 12 ? 9.771 -31.199 -3.195 1.00 23.55 12 GLY B N 1
ATOM 2413 C CA . GLY B 1 12 ? 9.873 -32.156 -2.111 1.00 24.01 12 GLY B CA 1
ATOM 2414 C C . GLY B 1 12 ? 11.162 -32.954 -2.107 1.00 21.89 12 GLY B C 1
ATOM 2415 O O . GLY B 1 12 ? 12.139 -32.608 -2.748 1.00 18.37 12 GLY B O 1
ATOM 2416 N N . ARG B 1 13 ? 11.130 -34.039 -1.322 1.00 23.38 13 ARG B N 1
ATOM 2417 C CA . ARG B 1 13 ? 12.283 -34.908 -1.067 1.00 24.42 13 ARG B CA 1
ATOM 2418 C C . ARG B 1 13 ? 13.470 -34.035 -0.631 1.00 20.33 13 ARG B C 1
ATOM 2419 O O . ARG B 1 13 ? 14.590 -34.163 -1.125 1.00 19.73 13 ARG B O 1
ATOM 2427 N N . THR B 1 14 ? 13.222 -33.147 0.323 1.00 16.97 14 THR B N 1
ATOM 2428 C CA . THR B 1 14 ? 14.264 -32.229 0.779 1.00 17.90 14 THR B CA 1
ATOM 2429 C C . THR B 1 14 ? 15.110 -32.876 1.872 1.00 17.12 14 THR B C 1
ATOM 2430 O O . THR B 1 14 ? 14.626 -33.717 2.637 1.00 17.19 14 THR B O 1
ATOM 2434 N N . PRO B 1 15 ? 16.369 -32.445 2.042 1.00 17.19 15 PRO B N 1
ATOM 2435 C CA . PRO B 1 15 ? 17.212 -32.975 3.118 1.00 17.54 15 PRO B CA 1
ATOM 2436 C C . PRO B 1 15 ? 16.833 -32.423 4.497 1.00 15.91 15 PRO B C 1
ATOM 2437 O O . PRO B 1 15 ? 16.012 -31.498 4.633 1.00 13.61 15 PRO B O 1
ATOM 2441 N N . VAL B 1 16 ? 17.417 -33.023 5.513 1.00 15.05 16 VAL B N 1
ATOM 2442 C CA . VAL B 1 16 ? 17.282 -32.600 6.879 1.00 15.50 16 VAL B CA 1
ATOM 2443 C C . VAL B 1 16 ? 18.687 -32.276 7.404 1.00 16.34 16 VAL B C 1
ATOM 2444 O O . VAL B 1 16 ? 19.594 -33.080 7.253 1.00 17.29 16 VAL B O 1
ATOM 2448 N N . PHE B 1 17 ? 18.843 -31.102 8.005 1.00 16.19 17 PHE B N 1
ATOM 2449 C CA . PHE B 1 17 ? 20.059 -30.715 8.637 1.00 17.07 17 PHE B CA 1
ATOM 2450 C C . PHE B 1 17 ? 20.029 -31.148 10.096 1.00 17.14 17 PHE B C 1
ATOM 2451 O O . PHE B 1 17 ? 19.051 -30.846 10.804 1.00 17.17 17 PHE B O 1
ATOM 2459 N N . LYS B 1 18 ? 21.102 -31.790 10.561 1.00 17.41 18 LYS B N 1
ATOM 2460 C CA . LYS B 1 18 ? 21.207 -32.251 11.948 1.00 18.77 18 LYS B CA 1
ATOM 2461 C C . LYS B 1 18 ? 22.203 -31.374 12.723 1.00 18.23 18 LYS B C 1
ATOM 2462 O O . LYS B 1 18 ? 23.382 -31.275 12.345 1.00 19.01 18 LYS B O 1
ATOM 2468 N N . PHE B 1 19 ? 21.698 -30.751 13.796 1.00 17.61 19 PHE B N 1
ATOM 2469 C CA . PHE B 1 19 ? 22.463 -29.949 14.727 1.00 18.48 19 PHE B CA 1
ATOM 2470 C C . PHE B 1 19 ? 22.648 -30.683 16.063 1.00 18.59 19 PHE B C 1
ATOM 2471 O O . PHE B 1 19 ? 21.679 -31.207 16.619 1.00 17.94 19 PHE B O 1
ATOM 2479 N N . THR B 1 20 ? 23.863 -30.639 16.637 1.00 19.56 20 THR B N 1
ATOM 2480 C CA . THR B 1 20 ? 24.098 -31.217 17.970 1.00 20.62 20 THR B CA 1
ATOM 2481 C C . THR B 1 20 ? 24.770 -30.176 18.875 1.00 21.81 20 THR B C 1
ATOM 2482 O O . THR B 1 20 ? 25.014 -29.037 18.458 1.00 21.45 20 THR B O 1
ATOM 2486 N N . ASN B 1 21 ? 25.109 -30.601 20.094 1.00 23.06 21 ASN B N 1
ATOM 2487 C CA . ASN B 1 21 ? 25.814 -29.769 21.068 1.00 25.41 21 ASN B CA 1
ATOM 2488 C C . ASN B 1 21 ? 27.220 -29.388 20.572 1.00 27.60 21 ASN B C 1
ATOM 2489 O O . ASN B 1 21 ? 27.862 -28.570 21.209 1.00 34.06 21 ASN B O 1
ATOM 2494 N N . LYS B 1 22 ? 27.684 -29.934 19.445 1.00 28.69 22 LYS B N 1
ATOM 2495 C CA . LYS B 1 22 ? 28.946 -29.516 18.795 1.00 32.81 22 LYS B CA 1
ATOM 2496 C C . LYS B 1 22 ? 28.750 -28.239 17.971 1.00 31.62 22 LYS B C 1
ATOM 2497 O O . LYS B 1 22 ? 29.710 -27.705 17.501 1.00 31.30 22 LYS B O 1
ATOM 2503 N N . ASP B 1 23 ? 27.508 -27.855 17.694 1.00 29.24 23 ASP B N 1
ATOM 2504 C CA . ASP B 1 23 ? 27.143 -26.721 16.819 1.00 29.75 23 ASP B CA 1
ATOM 2505 C C . ASP B 1 23 ? 26.638 -25.535 17.653 1.00 28.98 23 ASP B C 1
ATOM 2506 O O . ASP B 1 23 ? 26.972 -24.387 17.410 1.00 27.87 23 ASP B O 1
ATOM 2511 N N . TYR B 1 24 ? 25.771 -25.850 18.612 1.00 26.17 24 TYR B N 1
ATOM 2512 C CA . TYR B 1 24 ? 25.045 -24.871 19.431 1.00 26.78 24 TYR B CA 1
ATOM 2513 C C . TYR B 1 24 ? 24.879 -25.423 20.840 1.00 26.08 24 TYR B C 1
ATOM 2514 O O . TYR B 1 24 ? 24.878 -26.646 21.036 1.00 27.17 24 TYR B O 1
ATOM 2523 N N . PRO B 1 25 ? 24.718 -24.558 21.862 1.00 27.84 25 PRO B N 1
ATOM 2524 C CA . PRO B 1 25 ? 24.480 -25.011 23.239 1.00 28.55 25 PRO B CA 1
ATOM 2525 C C . PRO B 1 25 ? 23.121 -25.721 23.423 1.00 29.67 25 PRO B C 1
ATOM 2526 O O . PRO B 1 25 ? 22.111 -25.073 23.656 1.00 32.73 25 PRO B O 1
ATOM 2530 N N . ILE B 1 26 ? 23.162 -27.056 23.304 1.00 27.78 26 ILE B N 1
ATOM 2531 C CA . ILE B 1 26 ? 22.042 -28.046 23.296 1.00 30.44 26 ILE B CA 1
ATOM 2532 C C . ILE B 1 26 ? 22.437 -29.119 24.327 1.00 29.41 26 ILE B C 1
ATOM 2533 O O . ILE B 1 26 ? 23.624 -29.361 24.523 1.00 27.64 26 ILE B O 1
ATOM 2538 N N . PRO B 1 27 ? 21.536 -29.746 25.114 1.00 25.55 27 PRO B N 1
ATOM 2539 C CA . PRO B 1 27 ? 21.981 -30.792 26.036 1.00 23.98 27 PRO B CA 1
ATOM 2540 C C . PRO B 1 27 ? 22.721 -31.944 25.329 1.00 22.02 27 PRO B C 1
ATOM 2541 O O . PRO B 1 27 ? 22.548 -32.177 24.135 1.00 21.01 27 PRO B O 1
ATOM 2545 N N . LEU B 1 28 ? 23.549 -32.630 26.112 1.00 21.97 28 LEU B N 1
ATOM 2546 C CA . LEU B 1 28 ? 24.319 -33.768 25.681 1.00 22.00 28 LEU B CA 1
ATOM 2547 C C . LEU B 1 28 ? 23.371 -34.785 25.035 1.00 20.50 28 LEU B C 1
ATOM 2548 O O . LEU B 1 28 ? 22.304 -35.061 25.584 1.00 19.61 28 LEU B O 1
ATOM 2553 N N . ASN B 1 29 ? 23.737 -35.226 23.828 1.00 19.99 29 ASN B N 1
ATOM 2554 C CA . ASN B 1 29 ? 23.095 -36.315 23.071 1.00 19.58 29 ASN B CA 1
ATOM 2555 C C . ASN B 1 29 ? 21.738 -35.886 22.514 1.00 18.84 29 ASN B C 1
ATOM 2556 O O . ASN B 1 29 ? 21.019 -36.716 21.960 1.00 18.12 29 ASN B O 1
ATOM 2561 N N . SER B 1 30 ? 21.382 -34.610 22.686 1.00 17.90 30 SER B N 1
ATOM 2562 C CA . SER B 1 30 ? 20.201 -34.068 22.051 1.00 17.63 30 SER B CA 1
ATOM 2563 C C . SER B 1 30 ? 20.531 -33.6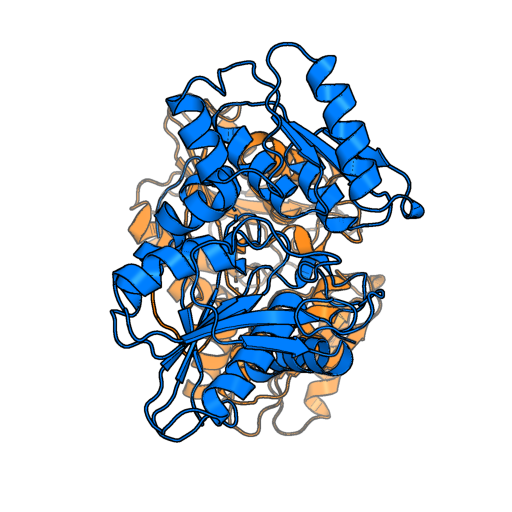50 20.623 1.00 16.78 30 SER B C 1
ATOM 2564 O O . SER B 1 30 ? 21.671 -33.437 20.266 1.00 17.03 30 SER B O 1
ATOM 2567 N N . ALA B 1 31 ? 19.504 -33.520 19.795 1.00 16.71 31 ALA B N 1
ATOM 2568 C CA . ALA B 1 31 ? 19.716 -33.050 18.418 1.00 16.91 31 ALA B CA 1
ATOM 2569 C C . ALA B 1 31 ? 18.509 -32.243 17.953 1.00 17.28 31 ALA B C 1
ATOM 2570 O O . ALA B 1 31 ? 17.365 -32.509 18.395 1.00 15.99 31 ALA B O 1
ATOM 2572 N N . ILE B 1 32 ? 18.788 -31.291 17.057 1.00 16.71 32 ILE B N 1
ATOM 2573 C CA . ILE B 1 32 ? 17.751 -30.598 16.317 1.00 16.67 32 ILE B CA 1
ATOM 2574 C C . ILE B 1 32 ? 17.880 -30.996 14.845 1.00 16.19 32 ILE B C 1
ATOM 2575 O O . ILE B 1 32 ? 18.937 -30.924 14.248 1.00 16.76 32 ILE B O 1
ATOM 2580 N N . TYR B 1 33 ? 16.755 -31.370 14.264 1.00 16.20 33 TYR B N 1
ATOM 2581 C CA . TYR B 1 33 ? 16.630 -31.701 12.858 1.00 16.00 33 TYR B CA 1
ATOM 2582 C C . TYR B 1 33 ? 15.784 -30.628 12.177 1.00 16.56 33 TYR B C 1
ATOM 2583 O O . TYR B 1 33 ? 14.637 -30.454 12.546 1.00 16.47 33 TYR B O 1
ATOM 2592 N N . ALA B 1 34 ? 16.350 -29.974 11.173 1.00 14.77 34 ALA B N 1
ATOM 2593 C CA . ALA B 1 34 ? 15.637 -28.985 10.423 1.00 15.24 34 ALA B CA 1
ATOM 2594 C C . ALA B 1 34 ? 15.374 -29.500 9.015 1.00 14.23 34 ALA B C 1
ATOM 2595 O O . ALA B 1 34 ? 16.314 -29.808 8.255 1.00 14.08 34 ALA B O 1
ATOM 2597 N N . LYS B 1 35 ? 14.094 -29.594 8.674 1.00 14.11 35 LYS B N 1
ATOM 2598 C CA . LYS B 1 35 ? 13.683 -29.962 7.336 1.00 14.36 35 LYS B CA 1
ATOM 2599 C C . LYS B 1 35 ? 13.912 -28.747 6.429 1.00 15.03 35 LYS B C 1
ATOM 2600 O O . LYS B 1 35 ? 13.328 -27.683 6.689 1.00 15.07 35 LYS B O 1
ATOM 2606 N N . LEU B 1 36 ? 14.769 -28.889 5.413 1.00 14.99 36 LEU B N 1
ATOM 2607 C CA . LEU B 1 36 ? 15.245 -27.763 4.569 1.00 15.31 36 LEU B CA 1
ATOM 2608 C C . LEU B 1 36 ? 14.310 -27.549 3.360 1.00 15.81 36 LEU B C 1
ATOM 2609 O O . LEU B 1 36 ? 14.653 -27.811 2.215 1.00 16.56 36 LEU B O 1
ATOM 2614 N N . GLU B 1 37 ? 13.167 -26.930 3.624 1.00 17.03 37 GLU B N 1
ATOM 2615 C CA . GLU B 1 37 ? 12.136 -26.702 2.643 1.00 17.30 37 GLU B CA 1
ATOM 2616 C C . GLU B 1 37 ? 12.500 -25.542 1.720 1.00 18.03 37 GLU B C 1
ATOM 2617 O O . GLU B 1 37 ? 11.851 -25.335 0.710 1.00 18.85 37 GLU B O 1
ATOM 2623 N N . HIS B 1 38 ? 13.520 -24.772 2.092 1.00 18.63 38 HIS B N 1
ATOM 2624 C CA . HIS B 1 38 ? 14.009 -23.685 1.260 1.00 19.68 38 HIS B CA 1
ATOM 2625 C C . HIS B 1 38 ? 14.655 -24.218 -0.018 1.00 21.08 38 HIS B C 1
ATOM 2626 O O . HIS B 1 38 ? 14.838 -23.442 -0.967 1.00 23.45 38 HIS B O 1
ATOM 2633 N N . LEU B 1 39 ? 14.944 -25.532 -0.070 1.00 19.29 39 LEU B N 1
ATOM 2634 C CA . LEU B 1 39 ? 15.624 -26.090 -1.232 1.00 21.18 39 LEU B CA 1
ATOM 2635 C C . LEU B 1 39 ? 14.631 -26.568 -2.288 1.00 21.54 39 LEU B C 1
ATOM 2636 O O . LEU B 1 39 ? 15.041 -27.078 -3.307 1.00 21.83 39 LEU B O 1
ATOM 2641 N N . ASN B 1 40 ? 13.330 -26.351 -2.056 1.00 21.18 40 ASN B N 1
ATOM 2642 C CA . ASN B 1 40 ? 12.317 -26.531 -3.086 1.00 20.37 40 ASN B CA 1
ATOM 2643 C C . ASN B 1 40 ? 12.605 -2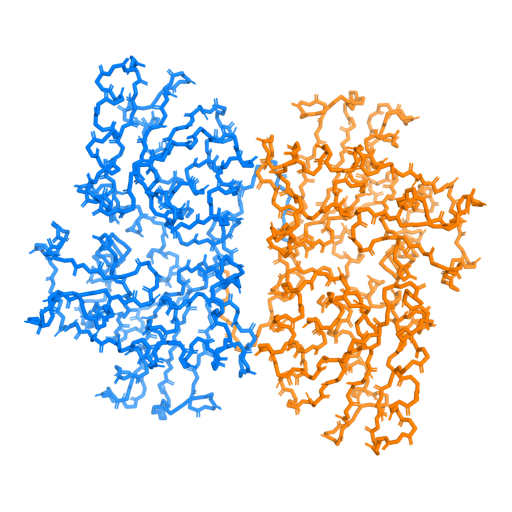5.625 -4.276 1.00 22.56 40 ASN B C 1
ATOM 2644 O O . ASN B 1 40 ? 13.179 -24.554 -4.129 1.00 23.43 40 ASN B O 1
ATOM 2649 N N . PRO B 1 41 ? 12.162 -25.990 -5.497 1.00 25.69 41 PRO B N 1
ATOM 2650 C CA . PRO B 1 41 ? 12.441 -25.196 -6.694 1.00 25.83 41 PRO B CA 1
ATOM 2651 C C . PRO B 1 41 ? 11.848 -23.778 -6.709 1.00 25.61 41 PRO B C 1
ATOM 2652 O O . PRO B 1 41 ? 12.385 -22.896 -7.391 1.00 27.41 41 PRO B O 1
ATOM 2656 N N . GLY B 1 42 ? 10.771 -23.565 -5.952 1.00 22.58 42 GLY B N 1
ATOM 2657 C CA . GLY B 1 42 ? 10.197 -22.251 -5.805 1.00 21.93 42 GLY B CA 1
ATOM 2658 C C . GLY B 1 42 ? 10.806 -21.495 -4.635 1.00 20.63 42 GLY B C 1
ATOM 2659 O O . GLY B 1 42 ? 10.487 -20.325 -4.420 1.00 24.46 42 GLY B O 1
ATOM 2660 N N . GLY B 1 43 ? 11.680 -22.158 -3.875 1.00 17.90 43 GLY B N 1
ATOM 2661 C CA . GLY B 1 43 ? 12.436 -21.554 -2.809 1.00 18.53 43 GLY B CA 1
ATOM 2662 C C . GLY B 1 43 ? 11.727 -21.567 -1.461 1.00 17.59 43 GLY B C 1
ATOM 2663 O O . GLY B 1 43 ? 12.240 -20.951 -0.516 1.00 18.54 43 GLY B O 1
ATOM 2664 N N . SER B 1 44 ? 10.574 -22.252 -1.340 1.00 18.71 44 SER B N 1
ATOM 2665 C CA . SER B 1 44 ? 9.899 -22.393 -0.058 1.00 17.27 44 SER B CA 1
ATOM 2666 C C . SER B 1 44 ? 9.087 -23.689 0.073 1.00 16.60 44 SER B C 1
ATOM 2667 O O . SER B 1 44 ? 8.720 -24.357 -0.902 1.00 17.15 44 SER B O 1
ATOM 2670 N N . VAL B 1 45 ? 8.722 -23.965 1.330 1.00 16.54 45 VAL B N 1
ATOM 2671 C CA . VAL B 1 45 ? 7.810 -25.014 1.726 1.00 17.15 45 VAL B CA 1
ATOM 2672 C C . VAL B 1 45 ? 6.487 -24.921 0.959 1.00 16.95 45 VAL B C 1
ATOM 2673 O O . VAL B 1 45 ? 5.792 -25.920 0.780 1.00 16.39 45 VAL B O 1
ATOM 2701 N N . ASP B 1 47 ? 5.754 -24.629 -2.053 1.00 18.55 47 ASP B N 1
ATOM 2702 C CA . ASP B 1 47 ? 5.723 -25.458 -3.256 1.00 20.98 47 ASP B CA 1
ATOM 2703 C C . ASP B 1 47 ? 4.837 -26.701 -3.079 1.00 19.93 47 ASP B C 1
ATOM 2704 O O . ASP B 1 47 ? 4.111 -27.091 -4.034 1.00 19.88 47 ASP B O 1
ATOM 2709 N N . ARG B 1 48 ? 4.873 -27.304 -1.888 1.00 19.56 48 ARG B N 1
ATOM 2710 C CA . ARG B 1 48 ? 4.065 -28.523 -1.632 1.00 20.00 48 ARG B CA 1
ATOM 2711 C C . ARG B 1 48 ? 2.579 -28.165 -1.599 1.00 20.00 48 ARG B C 1
ATOM 2712 O O . ARG B 1 48 ? 1.738 -28.948 -2.041 1.00 21.28 48 ARG B O 1
ATOM 2720 N N . LEU B 1 49 ? 2.274 -27.001 -1.026 1.00 19.94 49 LEU B N 1
ATOM 2721 C CA . LEU B 1 49 ? 0.887 -26.524 -0.912 1.00 20.64 49 LEU B CA 1
ATOM 2722 C C . LEU B 1 49 ? 0.333 -26.253 -2.313 1.00 21.85 49 LEU B C 1
ATOM 2723 O O . LEU B 1 49 ? -0.798 -26.627 -2.644 1.00 22.15 49 LEU B O 1
ATOM 2728 N N . GLY B 1 50 ? 1.141 -25.571 -3.138 1.00 21.22 50 GLY B N 1
ATOM 2729 C CA . GLY B 1 50 ? 0.721 -25.213 -4.482 1.00 22.52 50 GLY B CA 1
ATOM 2730 C C . GLY B 1 50 ? 0.390 -26.444 -5.286 1.00 21.95 50 GLY B C 1
ATOM 2731 O O . GLY B 1 50 ? -0.624 -26.516 -5.950 1.00 22.35 50 GLY B O 1
ATOM 2732 N N . GLN B 1 51 ? 1.259 -27.451 -5.164 1.00 22.48 51 GLN B N 1
ATOM 2733 C CA . GLN B 1 51 ? 1.134 -28.645 -5.930 1.00 23.45 51 GLN B CA 1
ATOM 2734 C C . GLN B 1 51 ? -0.144 -29.376 -5.500 1.00 23.94 51 GLN B C 1
ATOM 2735 O O . GLN B 1 51 ? -0.884 -29.880 -6.338 1.00 27.57 51 GLN B O 1
ATOM 2741 N N . TYR B 1 52 ? -0.379 -29.427 -4.191 1.00 23.35 52 TYR B N 1
ATOM 2742 C CA . TYR B 1 52 ? -1.504 -30.143 -3.624 1.00 24.18 52 TYR B CA 1
ATOM 2743 C C . TYR B 1 52 ? -2.818 -29.450 -3.983 1.00 25.19 52 TYR B C 1
ATOM 2744 O O . TYR B 1 52 ? -3.748 -30.106 -4.422 1.00 28.10 52 TYR B O 1
ATOM 2753 N N . LEU B 1 53 ? -2.887 -28.122 -3.818 1.00 26.23 53 LEU B N 1
ATOM 2754 C CA . LEU B 1 53 ? -4.146 -27.366 -4.034 1.00 27.20 53 LEU B CA 1
ATOM 2755 C C . LEU B 1 53 ? -4.619 -27.501 -5.490 1.00 27.70 53 LEU B C 1
ATOM 2756 O O . LEU B 1 53 ? -5.823 -27.729 -5.759 1.00 27.40 53 LEU B O 1
ATOM 2761 N N . ILE B 1 54 ? -3.686 -27.336 -6.431 1.00 25.24 54 ILE B N 1
ATOM 2762 C CA . ILE B 1 54 ? -4.015 -27.403 -7.850 1.00 26.21 54 ILE B CA 1
ATOM 2763 C C . ILE B 1 54 ? -4.365 -28.846 -8.253 1.00 27.81 54 ILE B C 1
ATOM 2764 O O . ILE B 1 54 ? -5.384 -29.050 -8.932 1.00 29.50 54 ILE B O 1
ATOM 2769 N N . GLY B 1 55 ? -3.587 -29.819 -7.767 1.00 27.02 55 GLY B N 1
ATOM 2770 C CA . GLY B 1 55 ? -3.827 -31.255 -8.027 1.00 28.67 55 GLY B CA 1
ATOM 2771 C C . GLY B 1 55 ? -5.193 -31.709 -7.569 1.00 31.24 55 GLY B C 1
ATOM 2772 O O . GLY B 1 55 ? -5.937 -32.337 -8.337 1.00 32.58 55 GLY B O 1
ATOM 2773 N N . GLU B 1 56 ? -5.551 -31.380 -6.326 1.00 32.54 56 GLU B N 1
ATOM 2774 C CA . GLU B 1 56 ? -6.844 -31.755 -5.758 1.00 35.84 56 GLU B CA 1
ATOM 2775 C C . GLU B 1 56 ? -7.975 -30.972 -6.431 1.00 36.06 56 GLU B C 1
ATOM 2776 O O . GLU B 1 56 ? -9.038 -31.520 -6.634 1.00 36.26 56 GLU B O 1
ATOM 2782 N N . GLY B 1 57 ? -7.712 -29.706 -6.776 1.00 34.86 57 GLY B N 1
ATOM 2783 C CA . GLY B 1 57 ? -8.676 -28.858 -7.473 1.00 36.17 57 GLY B CA 1
ATOM 2784 C C . GLY B 1 57 ? -9.160 -29.469 -8.777 1.00 36.56 57 GLY B C 1
ATOM 2785 O O . GLY B 1 57 ? -10.379 -29.455 -9.068 1.00 37.54 57 GLY B O 1
ATOM 2786 N N . PHE B 1 58 ? -8.215 -29.983 -9.575 1.00 34.78 58 PHE B N 1
ATOM 2787 C CA . PHE B 1 58 ? -8.543 -30.709 -10.809 1.00 36.44 58 PHE B CA 1
ATOM 2788 C C . PHE B 1 58 ? -9.374 -31.969 -10.498 1.00 38.49 58 PHE B C 1
ATOM 2789 O O . PHE B 1 58 ? -10.236 -32.342 -11.263 1.00 38.91 58 PHE B O 1
ATOM 2797 N N . LYS B 1 59 ? -9.108 -32.638 -9.376 1.00 40.00 59 LYS B N 1
ATOM 2798 C CA . LYS B 1 59 ? -9.829 -33.911 -9.058 1.00 43.56 59 LYS B CA 1
ATOM 2799 C C . LYS B 1 59 ? -11.266 -33.629 -8.602 1.00 43.99 59 LYS B C 1
ATOM 2800 O O . LYS B 1 59 ? -12.156 -34.361 -8.946 1.00 47.52 59 LYS B O 1
ATOM 2806 N N . THR B 1 60 ? -11.463 -32.568 -7.822 1.00 44.99 60 THR B N 1
ATOM 2807 C CA . THR B 1 60 ? -12.763 -32.199 -7.275 1.00 48.33 60 THR B CA 1
ATOM 2808 C C . THR B 1 60 ? -13.593 -31.409 -8.296 1.00 49.12 60 THR B C 1
ATOM 2809 O O . THR B 1 60 ? -14.776 -31.196 -8.092 1.00 50.88 60 THR B O 1
ATOM 2813 N N . GLY B 1 61 ? -12.964 -30.916 -9.366 1.00 47.00 61 GLY B N 1
ATOM 2814 C CA . GLY B 1 61 ? -13.656 -30.068 -10.343 1.00 46.13 61 GLY B CA 1
ATOM 2815 C C . GLY B 1 61 ? -13.761 -28.615 -9.893 1.00 45.68 61 GLY B C 1
ATOM 2816 O O . GLY B 1 61 ? -14.395 -27.822 -10.543 1.00 44.49 61 GLY B O 1
ATOM 2817 N N . LYS B 1 62 ? -13.061 -28.242 -8.813 1.00 44.86 62 LYS B N 1
ATOM 2818 C CA . LYS B 1 62 ? -12.960 -26.849 -8.400 1.00 46.03 62 LYS B CA 1
ATOM 2819 C C . LYS B 1 62 ? -12.028 -26.080 -9.345 1.00 41.85 62 LYS B C 1
ATOM 2820 O O . LYS B 1 62 ? -12.143 -24.874 -9.470 1.00 40.96 62 LYS B O 1
ATOM 2826 N N . ILE B 1 63 ? -11.097 -26.782 -9.995 1.00 39.36 63 ILE B N 1
ATOM 2827 C CA . ILE B 1 63 ? -10.244 -26.158 -11.016 1.00 37.73 63 ILE B CA 1
ATOM 2828 C C . ILE B 1 63 ? -10.462 -26.870 -12.349 1.00 38.34 63 ILE B C 1
ATOM 2829 O O . ILE B 1 63 ? -10.474 -28.090 -12.402 1.00 40.36 63 ILE B O 1
ATOM 2834 N N . THR B 1 64 ? -10.663 -26.073 -13.400 1.00 37.87 64 THR B N 1
ATOM 2835 C CA . THR B 1 64 ? -10.675 -26.596 -14.771 1.00 39.82 64 THR B CA 1
ATOM 2836 C C . THR B 1 64 ? -9.734 -25.746 -15.633 1.00 38.80 64 THR B C 1
ATOM 2837 O O . THR B 1 64 ? -9.068 -24.837 -15.136 1.00 36.72 64 THR B O 1
ATOM 2841 N N . SER B 1 65 ? -9.691 -26.076 -16.930 1.00 40.01 65 SER B N 1
ATOM 2842 C CA . SER B 1 65 ? -8.857 -25.394 -17.918 1.00 40.28 65 SER B CA 1
ATOM 2843 C C . SER B 1 65 ? -9.231 -23.903 -17.997 1.00 40.12 65 SER B C 1
ATOM 2844 O O . SER B 1 65 ? -8.418 -23.088 -18.351 1.00 38.50 65 SER B O 1
ATOM 2847 N N . LYS B 1 66 ? -10.470 -23.579 -17.625 1.00 41.49 66 LYS B N 1
ATOM 2848 C CA . LYS B 1 66 ? -11.020 -22.233 -17.703 1.00 43.21 66 LYS B CA 1
ATOM 2849 C C . LYS B 1 66 ? -10.626 -21.363 -16.503 1.00 40.40 66 LYS B C 1
ATOM 2850 O O . LYS B 1 66 ? -10.895 -20.203 -16.553 1.00 40.23 66 LYS B O 1
ATOM 2856 N N . THR B 1 67 ? -10.011 -21.921 -15.454 1.00 38.09 67 THR B N 1
ATOM 2857 C CA . THR B 1 67 ? -10.001 -21.301 -14.128 1.00 37.46 67 THR B CA 1
ATOM 2858 C C . THR B 1 67 ? -8.883 -20.249 -14.004 1.00 35.97 67 THR B C 1
ATOM 2859 O O . THR B 1 67 ? -7.757 -20.466 -14.424 1.00 34.58 67 THR B O 1
ATOM 2863 N N . THR B 1 68 ? -9.205 -19.129 -13.356 1.00 35.74 68 THR B N 1
ATOM 2864 C CA . THR B 1 68 ? -8.249 -18.145 -12.869 1.00 34.46 68 THR B CA 1
ATOM 2865 C C . THR B 1 68 ? -8.126 -18.317 -11.358 1.00 33.40 68 THR B C 1
ATOM 2866 O O . THR B 1 68 ? -9.128 -18.242 -10.656 1.00 34.70 68 THR B O 1
ATOM 2870 N N . ILE B 1 69 ? -6.907 -18.582 -10.862 1.00 32.13 69 ILE B N 1
ATOM 2871 C CA . ILE B 1 69 ? -6.651 -18.750 -9.447 1.00 31.67 69 ILE B CA 1
ATOM 2872 C C . ILE B 1 69 ? -6.346 -17.374 -8.848 1.00 33.57 69 ILE B C 1
ATOM 2873 O O . ILE B 1 69 ? -5.456 -16.645 -9.346 1.00 33.05 69 ILE B O 1
ATOM 2878 N N . ILE B 1 70 ? -7.100 -17.038 -7.787 1.00 34.47 70 ILE B N 1
ATOM 2879 C CA . ILE B 1 70 ? -6.934 -15.804 -7.035 1.00 36.72 70 ILE B CA 1
ATOM 2880 C C . ILE B 1 70 ? -6.617 -16.154 -5.582 1.00 35.80 70 ILE B C 1
ATOM 2881 O O . ILE B 1 70 ? -7.369 -16.888 -4.962 1.00 37.69 70 ILE B O 1
ATOM 2886 N N . GLU B 1 71 ? -5.538 -15.591 -5.044 1.00 35.43 71 GLU B N 1
ATOM 2887 C CA . GLU B 1 71 ? -5.116 -15.915 -3.672 1.00 35.85 71 GLU B CA 1
ATOM 2888 C C . GLU B 1 71 ? -4.444 -14.702 -3.028 1.00 34.80 71 GLU B C 1
ATOM 2889 O O . GLU B 1 71 ? -3.567 -14.087 -3.629 1.00 32.37 71 GLU B O 1
ATOM 2895 N N . PRO B 1 72 ? -4.827 -14.341 -1.776 1.00 34.96 72 PRO B N 1
ATOM 2896 C CA . PRO B 1 72 ? -4.042 -13.406 -0.970 1.00 35.65 72 PRO B CA 1
ATOM 2897 C C . PRO B 1 72 ? -2.794 -14.113 -0.424 1.00 33.82 72 PRO B C 1
ATOM 2898 O O . PRO B 1 72 ? -2.887 -15.290 -0.019 1.00 33.57 72 PRO B O 1
ATOM 2902 N N . THR B 1 73 ? -1.642 -13.446 -0.439 1.00 32.89 73 THR B N 1
ATOM 2903 C CA . THR B 1 73 ? -0.402 -14.107 -0.003 1.00 32.06 73 THR B CA 1
ATOM 2904 C C . THR B 1 73 ? 0.620 -13.053 0.414 1.00 33.29 73 THR B C 1
ATOM 2905 O O . THR B 1 73 ? 0.577 -11.930 -0.058 1.00 37.76 73 THR B O 1
ATOM 2909 N N . ALA B 1 74 ? 1.529 -13.443 1.313 1.00 33.73 74 ALA B N 1
ATOM 2910 C CA . ALA B 1 74 ? 2.742 -12.674 1.668 1.00 35.48 74 ALA B CA 1
ATOM 2911 C C . ALA B 1 74 ? 3.834 -12.862 0.602 1.00 33.30 74 ALA B C 1
ATOM 2912 O O . ALA B 1 74 ? 4.771 -12.131 0.574 1.00 34.71 74 ALA B O 1
ATOM 2914 N N . GLY B 1 75 ? 3.670 -13.834 -0.291 1.00 30.56 75 GLY B N 1
ATOM 2915 C CA . GLY B 1 75 ? 4.587 -14.006 -1.386 1.00 29.81 75 GLY B CA 1
ATOM 2916 C C . GLY B 1 75 ? 4.776 -15.450 -1.808 1.00 27.03 75 GLY B C 1
ATOM 2917 O O . GLY B 1 75 ? 4.624 -15.758 -2.974 1.00 28.01 75 GLY B O 1
ATOM 2918 N N . ASN B 1 76 ? 5.148 -16.314 -0.865 1.00 25.27 76 ASN B N 1
ATOM 2919 C CA . ASN B 1 76 ? 5.627 -17.664 -1.180 1.00 23.41 76 ASN B CA 1
ATOM 2920 C C . ASN B 1 76 ? 4.495 -18.521 -1.739 1.00 23.91 76 ASN B C 1
ATOM 2921 O O . ASN B 1 76 ? 4.724 -19.325 -2.641 1.00 22.08 76 ASN B O 1
ATOM 2926 N N . THR B 1 77 ? 3.275 -18.348 -1.220 1.00 23.59 77 THR B N 1
ATOM 2927 C CA . THR B 1 77 ? 2.183 -19.165 -1.717 1.00 25.15 77 THR B CA 1
ATOM 2928 C C . THR B 1 77 ? 1.922 -18.773 -3.188 1.00 23.67 77 THR B C 1
ATOM 2929 O O . THR B 1 77 ? 1.605 -19.609 -3.998 1.00 21.77 77 THR B O 1
ATOM 2933 N N . GLY B 1 78 ? 2.024 -17.469 -3.496 1.00 23.32 78 GLY B N 1
ATOM 2934 C CA . GLY B 1 78 ? 1.941 -16.961 -4.821 1.00 23.65 78 GLY B CA 1
ATOM 2935 C C . GLY B 1 78 ? 2.971 -17.574 -5.766 1.00 22.57 78 GLY B C 1
ATOM 2936 O O . GLY B 1 78 ? 2.631 -18.005 -6.861 1.00 22.64 78 GLY B O 1
ATOM 2937 N N . ILE B 1 79 ? 4.225 -17.631 -5.337 1.00 21.13 79 ILE B N 1
ATOM 2938 C CA . ILE B 1 79 ? 5.277 -18.206 -6.148 1.00 20.65 79 ILE B CA 1
ATOM 2939 C C . ILE B 1 79 ? 4.924 -19.674 -6.453 1.00 19.28 79 ILE B C 1
ATOM 2940 O O . ILE B 1 79 ? 5.016 -20.098 -7.603 1.00 19.70 79 ILE B O 1
ATOM 2945 N N . ALA B 1 80 ? 4.498 -20.413 -5.422 1.00 18.70 80 ALA B N 1
ATOM 2946 C CA . ALA B 1 80 ? 4.258 -21.855 -5.526 1.00 18.23 80 ALA B CA 1
ATOM 2947 C C . ALA B 1 80 ? 3.089 -22.098 -6.483 1.00 18.94 80 ALA B C 1
ATOM 2948 O O . ALA B 1 80 ? 3.199 -22.954 -7.374 1.00 17.98 80 ALA B O 1
ATOM 2950 N N . LEU B 1 81 ? 2.014 -21.304 -6.340 1.00 19.36 81 LEU B N 1
ATOM 2951 C CA . LEU B 1 81 ? 0.858 -21.478 -7.181 1.00 20.90 81 LEU B CA 1
ATOM 2952 C C . LEU B 1 81 ? 1.196 -21.115 -8.627 1.00 21.07 81 LEU B C 1
ATOM 2953 O O . LEU B 1 81 ? 0.755 -21.810 -9.526 1.00 20.64 81 LEU B O 1
ATOM 2958 N N . ALA B 1 82 ? 1.950 -20.029 -8.828 1.00 21.95 82 ALA B N 1
ATOM 2959 C CA . ALA B 1 82 ? 2.314 -19.580 -10.178 1.00 22.83 82 ALA B CA 1
ATOM 2960 C C . ALA B 1 82 ? 3.174 -20.658 -10.849 1.00 21.64 82 ALA B C 1
ATOM 2961 O O . ALA B 1 82 ? 2.962 -20.977 -12.003 1.00 20.71 82 ALA B O 1
ATOM 2963 N N . LEU B 1 83 ? 4.112 -21.221 -10.092 1.00 21.14 83 LEU B N 1
ATOM 2964 C CA . LEU B 1 83 ? 5.048 -22.252 -10.599 1.00 21.20 83 LEU B CA 1
ATOM 2965 C C . LEU B 1 83 ? 4.252 -23.487 -11.056 1.00 20.50 83 LEU B C 1
ATOM 2966 O O . LEU B 1 83 ? 4.438 -23.966 -12.153 1.00 19.41 83 LEU B O 1
ATOM 2971 N N . VAL B 1 84 ? 3.302 -23.949 -10.223 1.00 20.75 84 VAL B N 1
ATOM 2972 C CA . VAL B 1 84 ? 2.550 -25.158 -10.496 1.00 21.11 84 VAL B CA 1
ATOM 2973 C C . VAL B 1 84 ? 1.528 -24.891 -11.614 1.00 21.86 84 VAL B C 1
ATOM 2974 O O . VAL B 1 84 ? 1.274 -25.771 -12.436 1.00 21.09 84 VAL B O 1
ATOM 2978 N N . ALA B 1 85 ? 1.004 -23.661 -11.684 1.00 21.18 85 ALA B N 1
ATOM 2979 C CA . ALA B 1 85 ? -0.007 -23.284 -12.692 1.00 22.45 85 ALA B CA 1
ATOM 2980 C C . ALA B 1 85 ? 0.523 -23.414 -14.123 1.00 22.24 85 ALA B C 1
ATOM 2981 O O . ALA B 1 85 ? -0.264 -23.594 -15.065 1.00 22.38 85 ALA B O 1
ATOM 2983 N N . ILE B 1 86 ? 1.836 -23.305 -14.284 1.00 21.54 86 ILE B N 1
ATOM 2984 C CA . ILE B 1 86 ? 2.459 -23.312 -15.594 1.00 22.99 86 ILE B CA 1
ATOM 2985 C C . ILE B 1 86 ? 2.089 -24.569 -16.393 1.00 23.74 86 ILE B C 1
ATOM 2986 O O . ILE B 1 86 ? 1.744 -24.464 -17.566 1.00 23.42 86 ILE B O 1
ATOM 2991 N N . LYS B 1 87 ? 2.161 -25.740 -15.777 1.00 25.97 87 LYS B N 1
ATOM 2992 C CA . LYS B 1 87 ? 1.939 -26.995 -16.506 1.00 29.53 87 LYS B CA 1
ATOM 2993 C C . LYS B 1 87 ? 0.565 -26.961 -17.196 1.00 31.86 87 LYS B C 1
ATOM 2994 O O . LYS B 1 87 ? 0.466 -27.368 -18.335 1.00 32.81 87 LYS B O 1
ATOM 3000 N N . HIS B 1 88 ? -0.462 -26.427 -16.525 1.00 31.47 88 HIS B N 1
ATOM 3001 C CA . HIS B 1 88 ? -1.821 -26.393 -17.078 1.00 35.47 88 HIS B CA 1
ATOM 3002 C C . HIS B 1 88 ? -2.196 -25.019 -17.638 1.00 33.57 88 HIS B C 1
ATOM 3003 O O . HIS B 1 88 ? -3.361 -24.805 -17.932 1.00 35.02 88 HIS B O 1
ATOM 3010 N N . HIS B 1 89 ? -1.218 -24.122 -17.775 1.00 30.96 89 HIS B N 1
ATOM 3011 C CA . HIS B 1 89 ? -1.392 -22.781 -18.345 1.00 31.93 89 HIS B CA 1
ATOM 3012 C C . HIS B 1 89 ? -2.521 -22.023 -17.636 1.00 30.22 89 HIS B C 1
ATOM 3013 O O . HIS B 1 89 ? -3.253 -21.298 -18.281 1.00 30.96 89 HIS B O 1
ATOM 3020 N N . LEU B 1 90 ? -2.614 -22.158 -16.312 1.00 27.95 90 LEU B N 1
ATOM 3021 C CA . LEU B 1 90 ? -3.607 -21.427 -15.550 1.00 28.97 90 LEU B CA 1
ATOM 3022 C C . LEU B 1 90 ? -3.137 -19.991 -15.287 1.00 28.35 90 LEU B C 1
ATOM 3023 O O . LEU B 1 90 ? -2.046 -19.763 -14.868 1.00 27.22 90 LEU B O 1
ATOM 3028 N N . LYS B 1 91 ? -4.069 -19.048 -15.428 1.00 30.88 91 LYS B N 1
ATOM 3029 C CA . LYS B 1 91 ? -3.881 -17.650 -15.027 1.00 32.28 91 LYS B CA 1
ATOM 3030 C C . LYS B 1 91 ? -4.031 -17.524 -13.505 1.00 30.08 91 LYS B C 1
ATOM 3031 O O . LYS B 1 91 ? -4.818 -18.244 -12.854 1.00 28.45 91 LYS B O 1
ATOM 3037 N N . THR B 1 92 ? -3.234 -16.611 -12.934 1.00 28.89 92 THR B N 1
ATOM 3038 C CA . THR B 1 92 ? -3.146 -16.407 -11.500 1.00 28.41 92 THR B CA 1
ATOM 3039 C C . THR B 1 92 ? -3.158 -14.909 -11.188 1.00 29.54 92 THR B C 1
ATOM 3040 O O . THR B 1 92 ? -2.578 -14.111 -11.920 1.00 29.94 92 THR B O 1
ATOM 3044 N N . ILE B 1 93 ? -3.826 -14.554 -10.089 1.00 30.08 93 ILE B N 1
ATOM 3045 C CA . ILE B 1 93 ? -3.846 -13.186 -9.572 1.00 31.90 93 ILE B CA 1
ATOM 3046 C C . ILE B 1 93 ? -3.516 -13.275 -8.080 1.00 31.08 93 ILE B C 1
ATOM 3047 O O . ILE B 1 93 ? -4.169 -14.041 -7.335 1.00 31.22 93 ILE B O 1
ATOM 3052 N N . PHE B 1 94 ? -2.465 -12.577 -7.641 1.00 30.47 94 PHE B N 1
ATOM 3053 C CA . PHE B 1 94 ? -2.118 -12.595 -6.230 1.00 29.66 94 PHE B CA 1
ATOM 3054 C C . PHE B 1 94 ? -2.284 -11.195 -5.629 1.00 31.66 94 PHE B C 1
ATOM 3055 O O . PHE B 1 94 ? -1.905 -10.175 -6.234 1.00 31.88 94 PHE B O 1
ATOM 3063 N N . VAL B 1 95 ? -2.878 -11.181 -4.430 1.00 32.78 95 VAL B N 1
ATOM 3064 C CA . VAL B 1 95 ? -3.124 -9.940 -3.696 1.00 34.58 95 VAL B CA 1
ATOM 3065 C C . VAL B 1 95 ? -2.150 -9.927 -2.527 1.00 34.19 95 VAL B C 1
ATOM 3066 O O . VAL B 1 95 ? -2.222 -10.789 -1.621 1.00 32.97 95 VAL B O 1
ATOM 3070 N N . VAL B 1 96 ? -1.231 -8.964 -2.571 1.00 35.18 96 VAL B N 1
ATOM 3071 C CA . VAL B 1 96 ? -0.074 -8.927 -1.703 1.00 34.77 96 VAL B CA 1
ATOM 3072 C C . VAL B 1 96 ? -0.044 -7.580 -1.003 1.00 37.83 96 VAL B C 1
ATOM 3073 O O . VAL B 1 96 ? -0.021 -6.567 -1.673 1.00 38.07 96 VAL B O 1
ATOM 3077 N N . PRO B 1 97 ? 0.002 -7.534 0.341 1.00 40.40 97 PRO B N 1
ATOM 3078 C CA . PRO B 1 97 ? 0.170 -6.262 1.044 1.00 43.16 97 PRO B CA 1
ATOM 3079 C C . PRO B 1 97 ? 1.530 -5.665 0.654 1.00 44.35 97 PRO B C 1
ATOM 3080 O O . PRO B 1 97 ? 2.522 -6.393 0.550 1.00 41.91 97 PRO B O 1
ATOM 3084 N N . GLU B 1 98 ? 1.567 -4.346 0.460 1.00 47.98 98 GLU B N 1
ATOM 3085 C CA . GLU B 1 98 ? 2.561 -3.720 -0.434 1.00 50.56 98 GLU B CA 1
ATOM 3086 C C . GLU B 1 98 ? 4.022 -4.022 -0.044 1.00 49.65 98 GLU B C 1
ATOM 3087 O O . GLU B 1 98 ? 4.842 -4.281 -0.939 1.00 49.89 98 GLU B O 1
ATOM 3093 N N . LYS B 1 99 ? 4.385 -3.941 1.244 1.00 50.19 99 LYS B N 1
ATOM 3094 C CA . LYS B 1 99 ? 5.815 -3.884 1.602 1.00 50.03 99 LYS B CA 1
ATOM 3095 C C . LYS B 1 99 ? 6.324 -5.271 1.991 1.00 45.70 99 LYS B C 1
ATOM 3096 O O . LYS B 1 99 ? 7.404 -5.360 2.536 1.00 46.15 99 LYS B O 1
ATOM 3102 N N . PHE B 1 100 ? 5.547 -6.327 1.701 1.00 43.39 100 PHE B N 1
ATOM 3103 C CA . PHE B 1 100 ? 6.090 -7.685 1.719 1.00 40.92 100 PHE B CA 1
ATOM 3104 C C . PHE B 1 100 ? 7.049 -7.794 0.532 1.00 38.81 100 PHE B C 1
ATOM 3105 O O . PHE B 1 100 ? 6.898 -7.085 -0.459 1.00 38.18 100 PHE B O 1
ATOM 3113 N N . SER B 1 101 ? 8.073 -8.635 0.707 1.00 35.42 101 SER B N 1
ATOM 3114 C CA . SER B 1 101 ? 9.225 -8.779 -0.174 1.00 35.13 101 SER B CA 1
ATOM 3115 C C . SER B 1 101 ? 8.873 -8.371 -1.607 1.00 35.44 101 SER B C 1
ATOM 3116 O O . SER B 1 101 ? 8.056 -9.039 -2.276 1.00 33.50 101 SER B O 1
ATOM 3119 N N . THR B 1 102 ? 9.536 -7.315 -2.100 1.00 37.73 102 THR B N 1
ATOM 3120 C CA . THR B 1 102 ? 9.476 -6.935 -3.528 1.00 38.95 102 THR B CA 1
ATOM 3121 C C . THR B 1 102 ? 10.068 -8.046 -4.410 1.00 36.15 102 THR B C 1
ATOM 3122 O O . THR B 1 102 ? 9.594 -8.282 -5.497 1.00 36.07 102 THR B O 1
ATOM 3126 N N . GLU B 1 103 ? 11.108 -8.719 -3.951 1.00 34.46 103 GLU B N 1
ATOM 3127 C CA . GLU B 1 103 ? 11.686 -9.880 -4.689 1.00 33.13 103 GLU B CA 1
ATOM 3128 C C . GLU B 1 103 ? 10.613 -10.935 -5.002 1.00 29.87 103 GLU B C 1
ATOM 3129 O O . GLU B 1 103 ? 10.513 -11.401 -6.122 1.00 29.11 103 GLU B O 1
ATOM 3135 N N . LYS B 1 104 ? 9.815 -11.310 -4.011 1.00 28.30 104 LYS B N 1
ATOM 3136 C CA . LYS B 1 104 ? 8.794 -12.312 -4.216 1.00 26.90 104 LYS B CA 1
ATOM 3137 C C . LYS B 1 104 ? 7.779 -11.848 -5.255 1.00 26.72 104 LYS B C 1
ATOM 3138 O O . LYS B 1 104 ? 7.300 -12.658 -6.051 1.00 25.15 104 LYS B O 1
ATOM 3144 N N . GLN B 1 105 ? 7.441 -10.547 -5.252 1.00 27.52 105 GLN B N 1
ATOM 3145 C CA . GLN B 1 105 ? 6.499 -10.036 -6.215 1.00 28.24 105 GLN B CA 1
ATOM 3146 C C . GLN B 1 105 ? 7.095 -10.061 -7.623 1.00 27.79 105 GLN B C 1
ATOM 3147 O O . GLN B 1 105 ? 6.361 -10.307 -8.586 1.00 27.61 105 GLN B O 1
ATOM 3153 N N . GLN B 1 106 ? 8.381 -9.719 -7.756 1.00 28.06 106 GLN B N 1
ATOM 3154 C CA . GLN B 1 106 ? 9.061 -9.784 -9.044 1.00 28.91 106 GLN B CA 1
ATOM 3155 C C . GLN B 1 106 ? 9.010 -11.224 -9.602 1.00 26.70 106 GLN B C 1
ATOM 3156 O O . GLN B 1 106 ? 8.807 -11.440 -10.787 1.00 25.99 106 GLN B O 1
ATOM 3162 N N . ILE B 1 107 ? 9.196 -12.203 -8.722 1.00 25.27 107 ILE B N 1
ATOM 3163 C CA . ILE B 1 107 ? 9.275 -13.606 -9.124 1.00 24.35 107 ILE B CA 1
ATOM 3164 C C . ILE B 1 107 ? 7.880 -14.067 -9.547 1.00 24.47 107 ILE B C 1
ATOM 3165 O O . ILE B 1 107 ? 7.743 -14.703 -10.563 1.00 23.22 107 ILE B O 1
ATOM 3170 N N . MET B 1 108 ? 6.848 -13.672 -8.788 1.00 25.61 108 MET B N 1
ATOM 3171 C CA . MET B 1 108 ? 5.474 -13.977 -9.162 1.00 26.41 108 MET B CA 1
ATOM 3172 C C . MET B 1 108 ? 5.160 -13.469 -10.574 1.00 26.18 108 MET B C 1
ATOM 3173 O O . MET B 1 108 ? 4.576 -14.188 -11.361 1.00 24.92 108 MET B O 1
ATOM 3178 N N . ARG B 1 109 ? 5.522 -12.218 -10.873 1.00 27.55 109 ARG B N 1
ATOM 3179 C CA . ARG B 1 109 ? 5.284 -11.635 -12.180 1.00 29.48 109 ARG B CA 1
ATOM 3180 C C . ARG B 1 109 ? 6.133 -12.361 -13.234 1.00 28.47 109 ARG B C 1
ATOM 3181 O O . ARG B 1 109 ? 5.645 -12.611 -14.333 1.00 28.86 109 ARG B O 1
ATOM 3189 N N . ALA B 1 110 ? 7.382 -12.667 -12.899 1.00 26.57 110 ALA B N 1
ATOM 3190 C CA . ALA B 1 110 ? 8.266 -13.446 -13.831 1.00 26.11 110 ALA B CA 1
ATOM 3191 C C . ALA B 1 110 ? 7.611 -14.791 -14.217 1.00 24.84 110 ALA B C 1
ATOM 3192 O O . ALA B 1 110 ? 7.726 -15.208 -15.349 1.00 24.75 110 ALA B O 1
ATOM 3194 N N . LEU B 1 111 ? 6.854 -15.416 -13.303 1.00 24.49 111 LEU B N 1
ATOM 3195 C CA . LEU B 1 111 ? 6.191 -16.714 -13.565 1.00 24.18 111 LEU B CA 1
ATOM 3196 C C . LEU B 1 111 ? 4.831 -16.570 -14.267 1.00 25.26 111 LEU B C 1
ATOM 3197 O O . LEU B 1 111 ? 4.170 -17.584 -14.535 1.00 26.30 111 LEU B O 1
ATOM 3202 N N . GLY B 1 112 ? 4.404 -15.336 -14.545 1.00 26.26 112 GLY B N 1
ATOM 3203 C CA . GLY B 1 112 ? 3.201 -15.062 -15.340 1.00 27.97 112 GLY B CA 1
ATOM 3204 C C . GLY B 1 112 ? 2.002 -14.575 -14.524 1.00 28.86 112 GLY B C 1
ATOM 3205 O O . GLY B 1 112 ? 0.920 -14.358 -15.096 1.00 29.64 112 GLY B O 1
ATOM 3206 N N . ALA B 1 113 ? 2.185 -14.366 -13.210 1.00 28.62 113 ALA B N 1
ATOM 3207 C CA . ALA B 1 113 ? 1.082 -13.929 -12.328 1.00 29.02 113 ALA B CA 1
ATOM 3208 C C . ALA B 1 113 ? 0.851 -12.414 -12.438 1.00 31.21 113 ALA B C 1
ATOM 3209 O O . ALA B 1 113 ? 1.750 -11.661 -12.682 1.00 31.01 113 ALA B O 1
ATOM 3211 N N . LEU B 1 114 ? -0.404 -12.006 -12.242 1.00 32.84 114 LEU B N 1
ATOM 3212 C CA . LEU B 1 114 ? -0.777 -10.609 -11.947 1.00 35.27 114 LEU B CA 1
ATOM 3213 C C . LEU B 1 114 ? -0.643 -10.388 -10.426 1.00 34.63 114 LEU B C 1
ATOM 3214 O O . LEU B 1 114 ? -1.088 -11.236 -9.638 1.00 33.65 114 LEU B O 1
ATOM 3219 N N . VAL B 1 115 ? 0.013 -9.297 -10.011 1.00 34.93 115 VAL B N 1
ATOM 3220 C CA . VAL B 1 115 ? 0.169 -8.973 -8.586 1.00 35.08 115 VAL B CA 1
ATOM 3221 C C . VAL B 1 115 ? -0.561 -7.660 -8.320 1.00 37.06 115 VAL B C 1
ATOM 3222 O O . VAL B 1 115 ? -0.256 -6.642 -8.960 1.00 37.70 115 VAL B O 1
ATOM 3226 N N . ILE B 1 116 ? -1.536 -7.692 -7.410 1.00 37.45 116 ILE B N 1
ATOM 3227 C CA . ILE B 1 116 ? -2.271 -6.485 -6.968 1.00 40.50 116 ILE B CA 1
ATOM 3228 C C . ILE B 1 116 ? -1.920 -6.234 -5.501 1.00 40.00 116 ILE B C 1
ATOM 3229 O O . ILE B 1 116 ? -1.943 -7.157 -4.693 1.00 38.22 116 ILE B O 1
ATOM 3234 N N . ASN B 1 117 ? -1.545 -5.004 -5.160 1.00 41.28 117 ASN B N 1
ATOM 3235 C CA . ASN B 1 117 ? -1.134 -4.661 -3.785 1.00 41.92 117 ASN B CA 1
ATOM 3236 C C . ASN B 1 117 ? -2.293 -4.039 -3.002 1.00 45.33 117 ASN B C 1
ATOM 3237 O O . ASN B 1 117 ? -3.114 -3.312 -3.566 1.00 46.57 117 ASN B O 1
ATOM 3242 N N . THR B 1 118 ? -2.313 -4.330 -1.695 1.00 46.08 118 THR B N 1
ATOM 3243 C CA . THR B 1 118 ? -3.184 -3.695 -0.697 1.00 49.74 118 THR B CA 1
ATOM 3244 C C . THR B 1 118 ? -2.313 -2.995 0.341 1.00 51.73 118 THR B C 1
ATOM 3245 O O . THR B 1 118 ? -1.122 -3.255 0.424 1.00 49.09 118 THR B O 1
ATOM 3249 N N . PRO B 1 119 ? -2.848 -2.079 1.177 1.00 56.70 119 PRO B N 1
ATOM 3250 C CA . PRO B 1 119 ? -1.990 -1.376 2.133 1.00 59.33 119 PRO B CA 1
ATOM 3251 C C . PRO B 1 119 ? -1.432 -2.364 3.197 1.00 57.53 119 PRO B C 1
ATOM 3252 O O . PRO B 1 119 ? -2.127 -3.331 3.621 1.00 58.05 119 PRO B O 1
ATOM 3256 N N . THR B 1 120 ? -0.166 -2.119 3.586 1.00 57.65 120 THR B N 1
ATOM 3257 C CA . THR B 1 120 ? 0.554 -2.884 4.565 1.00 56.26 120 THR B CA 1
ATOM 3258 C C . THR B 1 120 ? -0.168 -2.910 5.915 1.00 58.46 120 THR B C 1
ATOM 3259 O O . THR B 1 120 ? -0.106 -3.918 6.597 1.00 59.05 120 THR B O 1
ATOM 3263 N N . SER B 1 121 ? -0.841 -1.823 6.285 1.00 62.01 121 SER B N 1
ATOM 3264 C CA . SER B 1 121 ? -1.473 -1.674 7.602 1.00 65.04 121 SER B CA 1
ATOM 3265 C C . SER B 1 121 ? -2.806 -2.440 7.686 1.00 66.01 121 SER B C 1
ATOM 3266 O O . SER B 1 121 ? -3.290 -2.680 8.788 1.00 69.04 121 SER B O 1
ATOM 3269 N N . GLU B 1 122 ? -3.416 -2.818 6.549 1.00 63.04 122 GLU B N 1
ATOM 3270 C CA . GLU B 1 122 ? -4.603 -3.728 6.580 1.00 60.85 122 GLU B CA 1
ATOM 3271 C C . GLU B 1 122 ? -4.139 -5.200 6.638 1.00 55.77 122 GLU B C 1
ATOM 3272 O O . GLU B 1 122 ? -4.943 -6.107 6.771 1.00 53.24 122 GLU B O 1
ATOM 3278 N N . GLY B 1 123 ? -2.832 -5.413 6.504 1.00 51.84 123 GLY B N 1
ATOM 3279 C CA . GLY B 1 123 ? -2.185 -6.713 6.617 1.00 48.81 123 GLY B CA 1
ATOM 3280 C C . GLY B 1 123 ? -2.739 -7.741 5.647 1.00 46.72 123 GLY B C 1
ATOM 3281 O O . GLY B 1 123 ? -3.261 -7.422 4.568 1.00 45.64 123 GLY B O 1
ATOM 3282 N N . ILE B 1 124 ? -2.652 -9.006 6.073 1.00 44.76 124 ILE B N 1
ATOM 3283 C CA . ILE B 1 124 ? -3.162 -10.106 5.315 1.00 43.99 124 ILE B CA 1
ATOM 3284 C C . ILE B 1 124 ? -4.690 -10.073 5.272 1.00 43.76 124 ILE B C 1
ATOM 3285 O O . ILE B 1 124 ? -5.264 -10.453 4.258 1.00 43.33 124 ILE B O 1
ATOM 3290 N N . SER B 1 125 ? -5.346 -9.596 6.330 1.00 46.32 125 SER B N 1
ATOM 3291 C CA . SER B 1 125 ? -6.825 -9.541 6.348 1.00 48.46 125 SER B CA 1
ATOM 3292 C C . SER B 1 125 ? -7.367 -8.680 5.194 1.00 49.18 125 SER B C 1
ATOM 3293 O O . SER B 1 125 ? -8.403 -8.990 4.601 1.00 48.80 125 SER B O 1
ATOM 3296 N N . GLY B 1 126 ? -6.668 -7.580 4.910 1.00 50.80 126 GLY B N 1
ATOM 3297 C CA . GLY B 1 126 ? -7.065 -6.642 3.835 1.00 51.81 126 GLY B CA 1
ATOM 3298 C C . GLY B 1 126 ? -6.882 -7.291 2.473 1.00 50.90 126 GLY B C 1
ATOM 3299 O O . GLY B 1 126 ? -7.709 -7.099 1.580 1.00 51.64 126 GLY B O 1
ATOM 3300 N N . ALA B 1 127 ? -5.799 -8.073 2.332 1.00 47.31 127 ALA B N 1
ATOM 3301 C CA . ALA B 1 127 ? -5.528 -8.857 1.118 1.00 46.44 127 ALA B CA 1
ATOM 3302 C C . ALA B 1 127 ? -6.649 -9.884 0.900 1.00 46.87 127 ALA B C 1
ATOM 3303 O O . ALA B 1 127 ? -7.125 -10.022 -0.226 1.00 46.96 127 ALA B O 1
ATOM 3305 N N . ILE B 1 128 ? -7.096 -10.557 1.977 1.00 47.72 128 ILE B N 1
ATOM 3306 C CA . ILE B 1 128 ? -8.181 -11.544 1.893 1.00 47.44 128 ILE B CA 1
ATOM 3307 C C . ILE B 1 128 ? -9.448 -10.868 1.370 1.00 49.72 128 ILE B C 1
ATOM 3308 O O . ILE B 1 128 ? -10.070 -11.363 0.415 1.00 50.27 128 ILE B O 1
ATOM 3313 N N . LYS B 1 129 ? -9.829 -9.736 1.975 1.00 52.88 129 LYS B N 1
ATOM 3314 C CA . LYS B 1 129 ? -11.017 -9.027 1.544 1.00 54.79 129 LYS B CA 1
ATOM 3315 C C . LYS B 1 129 ? -10.932 -8.691 0.046 1.00 52.89 129 LYS B C 1
ATOM 3316 O O . LYS B 1 129 ? -11.872 -8.889 -0.703 1.00 52.26 129 LYS B O 1
ATOM 3322 N N . LYS B 1 130 ? -9.795 -8.147 -0.381 1.00 50.78 130 LYS B N 1
ATOM 3323 C CA . LYS B 1 130 ? -9.645 -7.704 -1.756 1.00 51.25 130 LYS B CA 1
ATOM 3324 C C . LYS B 1 130 ? -9.719 -8.907 -2.706 1.00 49.09 130 LYS B C 1
ATOM 3325 O O . LYS B 1 130 ? -10.391 -8.836 -3.731 1.00 49.46 130 LYS B O 1
ATOM 3331 N N . SER B 1 131 ? -9.062 -10.024 -2.347 1.00 47.24 131 SER B N 1
ATOM 3332 C CA . SER B 1 131 ? -9.118 -11.236 -3.153 1.00 46.17 131 SER B CA 1
ATOM 3333 C C . SER B 1 131 ? -10.578 -11.693 -3.349 1.00 48.56 131 SER B C 1
ATOM 3334 O O . SER B 1 131 ? -10.979 -12.076 -4.450 1.00 47.36 131 SER B O 1
ATOM 3337 N N . LYS B 1 132 ? -11.393 -11.606 -2.294 1.00 52.51 132 LYS B N 1
ATOM 3338 C CA . LYS B 1 132 ? -12.822 -11.999 -2.369 1.00 57.48 132 LYS B CA 1
ATOM 3339 C C . LYS B 1 132 ? -13.593 -11.128 -3.380 1.00 59.04 132 LYS B C 1
ATOM 3340 O O . LYS B 1 132 ? -14.459 -11.629 -4.101 1.00 60.20 132 LYS B O 1
ATOM 3346 N N . GLU B 1 133 ? -13.279 -9.826 -3.421 1.00 61.58 133 GLU B N 1
ATOM 3347 C CA . GLU B 1 133 ? -13.917 -8.846 -4.346 1.00 63.45 133 GLU B CA 1
ATOM 3348 C C . GLU B 1 133 ? -13.634 -9.222 -5.806 1.00 60.63 133 GLU B C 1
ATOM 3349 O O . GLU B 1 133 ? -14.514 -9.195 -6.666 1.00 59.97 133 GLU B O 1
ATOM 3355 N N . LEU B 1 134 ? -12.373 -9.545 -6.087 1.00 58.28 134 LEU B N 1
ATOM 3356 C CA . LEU B 1 134 ? -11.953 -9.894 -7.443 1.00 56.63 134 LEU B CA 1
ATOM 3357 C C . LEU B 1 134 ? -12.701 -11.145 -7.934 1.00 56.90 134 LEU B C 1
ATOM 3358 O O . LEU B 1 134 ? -13.183 -11.174 -9.080 1.00 60.32 134 LEU B O 1
ATOM 3363 N N . ALA B 1 135 ? -12.837 -12.150 -7.058 1.00 57.32 135 ALA B N 1
ATOM 3364 C CA . ALA B 1 135 ? -13.395 -13.466 -7.408 1.00 59.60 135 ALA B CA 1
ATOM 3365 C C . ALA B 1 135 ? -14.848 -13.349 -7.869 1.00 62.86 135 ALA B C 1
ATOM 3366 O O . ALA B 1 135 ? -15.262 -14.035 -8.806 1.00 60.94 135 ALA B O 1
ATOM 3368 N N . GLU B 1 136 ? -15.608 -12.474 -7.207 1.00 71.42 136 GLU B N 1
ATOM 3369 C CA . GLU B 1 136 ? -16.996 -12.208 -7.559 1.00 76.24 136 GLU B CA 1
ATOM 3370 C C . GLU B 1 136 ? -17.066 -11.574 -8.954 1.00 75.76 136 GLU B C 1
ATOM 3371 O O . GLU B 1 136 ? -18.040 -11.780 -9.658 1.00 80.39 136 GLU B O 1
ATOM 3377 N N . SER B 1 137 ? -16.035 -10.817 -9.347 1.00 73.71 137 SER B N 1
ATOM 3378 C CA . SER B 1 137 ? -16.054 -10.046 -10.608 1.00 73.57 137 SER B CA 1
ATOM 3379 C C . SER B 1 137 ? -15.316 -10.766 -11.755 1.00 71.50 137 SER B C 1
ATOM 3380 O O . SER B 1 137 ? -15.265 -10.228 -12.870 1.00 72.63 137 SER B O 1
ATOM 3383 N N . ILE B 1 138 ? -14.748 -11.956 -11.490 1.00 63.25 138 ILE B N 1
ATOM 3384 C CA . ILE B 1 138 ? -13.985 -12.754 -12.484 1.00 58.93 138 ILE B CA 1
ATOM 3385 C C . ILE B 1 138 ? -14.671 -14.108 -12.713 1.00 57.27 138 ILE B C 1
ATOM 3386 O O . ILE B 1 138 ? -14.780 -14.913 -11.796 1.00 55.95 138 ILE B O 1
ATOM 3391 N N . PRO B 1 139 ? -15.171 -14.402 -13.940 1.00 59.41 139 PRO B N 1
ATOM 3392 C CA . PRO B 1 139 ? -15.785 -15.700 -14.240 1.00 58.38 139 PRO B CA 1
ATOM 3393 C C . PRO B 1 139 ? -14.800 -16.866 -14.100 1.00 54.40 139 PRO B C 1
ATOM 3394 O O . PRO B 1 139 ? -13.638 -16.715 -14.403 1.00 52.37 139 PRO B O 1
ATOM 3398 N N . ASP B 1 140 ? -15.299 -18.001 -13.610 1.00 55.18 140 ASP B N 1
ATOM 3399 C CA . ASP B 1 140 ? -14.541 -19.247 -13.448 1.00 54.38 140 ASP B CA 1
ATOM 3400 C C . ASP B 1 140 ? -13.346 -19.017 -12.517 1.00 50.67 140 ASP B C 1
ATOM 3401 O O . ASP B 1 140 ? -12.287 -19.545 -12.765 1.00 50.33 140 ASP B O 1
ATOM 3406 N N . SER B 1 141 ? -13.526 -18.242 -11.445 1.00 50.53 141 SER B N 1
ATOM 3407 C CA . SER B 1 141 ? -12.443 -17.970 -10.522 1.00 49.22 141 SER B CA 1
ATOM 3408 C C . SER B 1 141 ? -12.419 -19.036 -9.432 1.00 48.10 141 SER B C 1
ATOM 3409 O O . SER B 1 141 ? -13.404 -19.722 -9.164 1.00 48.83 141 SER B O 1
ATOM 3412 N N . TYR B 1 142 ? -11.244 -19.207 -8.847 1.00 43.80 142 TYR B N 1
ATOM 3413 C CA . TYR B 1 142 ? -11.096 -20.110 -7.787 1.00 43.35 142 TYR B CA 1
ATOM 3414 C C . TYR B 1 142 ? -10.179 -19.478 -6.736 1.00 40.90 142 TYR B C 1
ATOM 3415 O O . TYR B 1 142 ? -9.080 -19.030 -7.026 1.00 36.30 142 TYR B O 1
ATOM 3424 N N . LEU B 1 143 ? -10.674 -19.475 -5.501 1.00 42.05 143 LEU B N 1
ATOM 3425 C CA . LEU B 1 143 ? -10.100 -18.793 -4.378 1.00 44.04 143 LEU B CA 1
ATOM 3426 C C . LEU B 1 143 ? -9.749 -19.834 -3.316 1.00 42.87 143 LEU B C 1
ATOM 3427 O O . LEU B 1 143 ? -10.603 -20.240 -2.526 1.00 43.57 143 LEU B O 1
ATOM 3432 N N . PRO B 1 144 ? -8.503 -20.359 -3.300 1.00 41.38 144 PRO B N 1
ATOM 3433 C CA . PRO B 1 144 ? -8.137 -21.421 -2.359 1.00 42.31 144 PRO B CA 1
ATOM 3434 C C . PRO B 1 144 ? -8.379 -21.042 -0.893 1.00 45.84 144 PRO B C 1
ATOM 3435 O O . PRO B 1 144 ? -8.775 -21.899 -0.122 1.00 49.12 144 PRO B O 1
ATOM 3439 N N . LEU B 1 145 ? -8.140 -19.759 -0.558 1.00 46.85 145 LEU B N 1
ATOM 3440 C CA . LEU B 1 145 ? -8.221 -19.235 0.799 1.00 48.81 145 LEU B CA 1
ATOM 3441 C C . LEU B 1 145 ? -7.459 -20.173 1.734 1.00 43.97 145 LEU B C 1
ATOM 3442 O O . LEU B 1 145 ? -8.053 -20.902 2.521 1.00 44.41 145 LEU B O 1
ATOM 3447 N N . GLN B 1 146 ? -6.136 -20.107 1.638 1.00 42.75 146 GLN B N 1
ATOM 3448 C CA . GLN B 1 146 ? -5.229 -20.935 2.408 1.00 41.46 146 GLN B CA 1
ATOM 3449 C C . GLN B 1 146 ? -5.504 -20.697 3.895 1.00 39.97 146 GLN B C 1
ATOM 3450 O O . GLN B 1 146 ? -5.351 -21.617 4.705 1.00 38.85 146 GLN B O 1
ATOM 3456 N N . PHE B 1 147 ? -5.927 -19.471 4.242 1.00 36.77 147 PHE B N 1
ATOM 3457 C CA . PHE B 1 147 ? -6.096 -19.079 5.647 1.00 37.66 147 PHE B CA 1
ATOM 3458 C C . PHE B 1 147 ? -7.256 -19.821 6.327 1.00 37.42 147 PHE B C 1
ATOM 3459 O O . PHE B 1 147 ? -7.305 -19.823 7.542 1.00 36.53 147 PHE B O 1
ATOM 3467 N N . GLU B 1 148 ? -8.150 -20.460 5.564 1.00 37.86 148 GLU B N 1
ATOM 3468 C CA . GLU B 1 148 ? -9.222 -21.235 6.184 1.00 40.39 148 GLU B CA 1
ATOM 3469 C C . GLU B 1 148 ? -9.428 -22.614 5.539 1.00 39.51 148 GLU B C 1
ATOM 3470 O O . GLU B 1 148 ? -10.168 -23.404 6.088 1.00 41.87 148 GLU B O 1
ATOM 3476 N N . ASN B 1 149 ? -8.820 -22.919 4.392 1.00 37.45 149 ASN B N 1
ATOM 3477 C CA . ASN B 1 149 ? -9.161 -24.151 3.657 1.00 37.54 149 ASN B CA 1
ATOM 3478 C C . ASN B 1 149 ? -8.489 -25.335 4.357 1.00 35.90 149 ASN B C 1
ATOM 3479 O O . ASN B 1 149 ? -7.269 -25.352 4.496 1.00 33.65 149 ASN B O 1
ATOM 3484 N N . PRO B 1 150 ? -9.232 -26.368 4.807 1.00 37.32 150 PRO B N 1
ATOM 3485 C CA . PRO B 1 150 ? -8.613 -27.541 5.428 1.00 35.90 150 PRO B CA 1
ATOM 3486 C C . PRO B 1 150 ? -7.647 -28.308 4.497 1.00 35.31 150 PRO B C 1
ATOM 3487 O O . PRO B 1 150 ? -6.881 -29.143 4.977 1.00 32.07 150 PRO B O 1
ATOM 3491 N N . ASP B 1 151 ? -7.681 -28.036 3.187 1.00 34.65 151 ASP B N 1
ATOM 3492 C CA . ASP B 1 151 ? -6.735 -28.642 2.251 1.00 33.24 151 ASP B CA 1
ATOM 3493 C C . ASP B 1 151 ? -5.327 -28.075 2.460 1.00 30.56 151 ASP B C 1
ATOM 3494 O O . ASP B 1 151 ? -4.379 -28.664 1.985 1.00 29.92 151 ASP B O 1
ATOM 3499 N N . ASN B 1 152 ? -5.209 -26.934 3.134 1.00 28.64 152 ASN B N 1
ATOM 3500 C CA . ASN B 1 152 ? -3.931 -26.367 3.490 1.00 27.76 152 ASN B CA 1
ATOM 3501 C C . ASN B 1 152 ? -3.188 -27.350 4.407 1.00 26.59 152 ASN B C 1
ATOM 3502 O O . ASN B 1 152 ? -2.183 -27.909 3.989 1.00 23.42 152 ASN B O 1
ATOM 3507 N N . PRO B 1 153 ? -3.605 -27.590 5.672 1.00 26.32 153 PRO B N 1
ATOM 3508 C CA . PRO B 1 153 ? -2.933 -28.578 6.509 1.00 25.66 153 PRO B CA 1
ATOM 3509 C C . PRO B 1 153 ? -2.870 -29.968 5.842 1.00 25.57 153 PRO B C 1
ATOM 3510 O O . PRO B 1 153 ? -1.844 -30.658 5.993 1.00 23.79 153 PRO B O 1
ATOM 3514 N N . ALA B 1 154 ? -3.913 -30.351 5.080 1.00 26.03 154 ALA B N 1
ATOM 3515 C CA . ALA B 1 154 ? -3.927 -31.690 4.465 1.00 25.81 154 ALA B CA 1
ATOM 3516 C C . ALA B 1 154 ? -2.757 -31.843 3.493 1.00 23.85 154 ALA B C 1
ATOM 3517 O O . ALA B 1 154 ? -2.174 -32.942 3.385 1.00 23.22 154 ALA B O 1
ATOM 3519 N N . ALA B 1 155 ? -2.378 -30.762 2.802 1.00 23.56 155 ALA B N 1
ATOM 3520 C CA . ALA B 1 155 ? -1.221 -30.833 1.871 1.00 22.16 155 ALA B CA 1
ATOM 3521 C C . ALA B 1 155 ? 0.018 -31.364 2.603 1.00 21.56 155 ALA B C 1
ATOM 3522 O O . ALA B 1 155 ? 0.781 -32.235 2.084 1.00 22.45 155 ALA B O 1
ATOM 3524 N N . TYR B 1 156 ? 0.245 -30.852 3.803 1.00 21.37 156 TYR B N 1
ATOM 3525 C CA . TYR B 1 156 ? 1.489 -31.210 4.546 1.00 19.78 156 TYR B CA 1
ATOM 3526 C C . TYR B 1 156 ? 1.346 -32.595 5.170 1.00 20.70 156 TYR B C 1
ATOM 3527 O O . TYR B 1 156 ? 2.326 -33.360 5.234 1.00 19.32 156 TYR B O 1
ATOM 3536 N N . TYR B 1 157 ? 0.138 -32.891 5.664 1.00 22.21 157 TYR B N 1
ATOM 3537 C CA . TYR B 1 157 ? -0.197 -34.198 6.179 1.00 23.54 157 TYR B CA 1
ATOM 3538 C C . TYR B 1 157 ? 0.168 -35.294 5.168 1.00 23.35 157 TYR B C 1
ATOM 3539 O O . TYR B 1 157 ? 0.624 -36.344 5.569 1.00 22.56 157 TYR B O 1
ATOM 3548 N N . HIS B 1 158 ? -0.077 -35.048 3.874 1.00 23.37 158 HIS B N 1
ATOM 3549 C CA . HIS B 1 158 ? 0.053 -36.048 2.809 1.00 25.30 158 HIS B CA 1
ATOM 3550 C C . HIS B 1 158 ? 1.444 -36.049 2.145 1.00 25.13 158 HIS B C 1
ATOM 3551 O O . HIS B 1 158 ? 1.715 -36.986 1.441 1.00 22.85 158 HIS B O 1
ATOM 3558 N N . THR B 1 159 ? 2.265 -34.992 2.312 1.00 22.89 159 THR B N 1
ATOM 3559 C CA . THR B 1 159 ? 3.528 -34.849 1.523 1.00 24.20 159 THR B CA 1
ATOM 3560 C C . THR B 1 159 ? 4.729 -34.755 2.479 1.00 22.39 159 THR B C 1
ATOM 3561 O O . THR B 1 159 ? 5.517 -35.718 2.665 1.00 20.88 159 THR B O 1
ATOM 3565 N N . LEU B 1 160 ? 4.830 -33.614 3.144 1.00 20.05 160 LEU B N 1
ATOM 3566 C CA . LEU B 1 160 ? 5.962 -33.293 4.049 1.00 20.38 160 LEU B CA 1
ATOM 3567 C C . LEU B 1 160 ? 6.053 -34.217 5.264 1.00 18.68 160 LEU B C 1
ATOM 3568 O O . LEU B 1 160 ? 7.107 -34.710 5.499 1.00 17.54 160 LEU B O 1
ATOM 3573 N N . ALA B 1 161 ? 4.944 -34.473 5.949 1.00 17.46 161 ALA B N 1
ATOM 3574 C CA . ALA B 1 161 ? 5.009 -35.246 7.202 1.00 17.12 161 ALA B CA 1
ATOM 3575 C C . ALA B 1 161 ? 5.489 -36.682 6.950 1.00 17.75 161 ALA B C 1
ATOM 3576 O O . ALA B 1 161 ? 6.371 -37.123 7.642 1.00 17.73 161 ALA B O 1
ATOM 3578 N N . PRO B 1 162 ? 4.992 -37.397 5.932 1.00 18.99 162 PRO B N 1
ATOM 3579 C CA . PRO B 1 162 ? 5.473 -38.748 5.653 1.00 20.13 162 PRO B CA 1
ATOM 3580 C C . PRO B 1 162 ? 6.986 -38.764 5.357 1.00 19.72 162 PRO B C 1
ATOM 3581 O O . PRO B 1 162 ? 7.616 -39.660 5.771 1.00 18.65 162 PRO B O 1
ATOM 3585 N N . GLU B 1 163 ? 7.496 -37.736 4.672 1.00 30.00 163 GLU B N 1
ATOM 3586 C CA . GLU B 1 163 ? 8.945 -37.682 4.340 1.00 30.00 163 GLU B CA 1
ATOM 3587 C C . GLU B 1 163 ? 9.749 -37.657 5.641 1.00 30.00 163 GLU B C 1
ATOM 3588 O O . GLU B 1 163 ? 10.757 -38.386 5.732 1.00 30.00 163 GLU B O 1
ATOM 3594 N N . ILE B 1 164 ? 9.288 -36.870 6.616 1.00 22.53 164 ILE B N 1
ATOM 3595 C CA . ILE B 1 164 ? 9.976 -36.759 7.925 1.00 24.28 164 ILE B CA 1
ATOM 3596 C C . ILE B 1 164 ? 10.072 -38.127 8.597 1.00 24.19 164 ILE B C 1
ATOM 3597 O O . ILE B 1 164 ? 11.124 -38.486 9.024 1.00 25.42 164 ILE B O 1
ATOM 3602 N N . VAL B 1 165 ? 8.977 -38.864 8.631 1.00 23.09 165 VAL B N 1
ATOM 3603 C CA . VAL B 1 165 ? 8.968 -40.078 9.340 1.00 24.95 165 VAL B CA 1
ATOM 3604 C C . VAL B 1 165 ? 9.799 -41.107 8.564 1.00 24.27 165 VAL B C 1
ATOM 3605 O O . VAL B 1 165 ? 10.410 -41.959 9.172 1.00 23.30 165 VAL B O 1
ATOM 3609 N N . GLN B 1 166 ? 9.824 -41.008 7.233 1.00 24.33 166 GLN B N 1
ATOM 3610 C CA . GLN B 1 166 ? 10.618 -41.908 6.406 1.00 26.65 166 GLN B CA 1
ATOM 3611 C C . GLN B 1 166 ? 12.107 -41.745 6.736 1.00 24.68 166 GLN B C 1
ATOM 3612 O O . GLN B 1 166 ? 12.800 -42.713 6.754 1.00 24.31 166 GLN B O 1
ATOM 3618 N N . GLU B 1 167 ? 12.565 -40.522 6.974 1.00 22.72 167 GLU B N 1
ATOM 3619 C CA . GLU B 1 167 ? 13.984 -40.259 7.256 1.00 26.49 167 GLU B CA 1
ATOM 3620 C C . GLU B 1 167 ? 14.296 -40.420 8.744 1.00 24.98 167 GLU B C 1
ATOM 3621 O O . GLU B 1 167 ? 15.356 -40.904 9.073 1.00 24.31 167 GLU B O 1
ATOM 3627 N N . LEU B 1 168 ? 13.426 -39.944 9.631 1.00 22.03 168 LEU B N 1
ATOM 3628 C CA . LEU B 1 168 ? 13.767 -39.831 11.044 1.00 24.11 168 LEU B CA 1
ATOM 3629 C C . LEU B 1 168 ? 13.127 -40.926 11.910 1.00 24.41 168 LEU B C 1
ATOM 3630 O O . LEU B 1 168 ? 13.506 -41.062 13.038 1.00 27.83 168 LEU B O 1
ATOM 3635 N N . GLY B 1 169 ? 12.134 -41.634 11.402 1.00 23.68 169 GLY B N 1
ATOM 3636 C CA . GLY B 1 169 ? 11.389 -42.643 12.175 1.00 25.71 169 GLY B CA 1
ATOM 3637 C C . GLY B 1 169 ? 10.473 -41.976 13.183 1.00 25.41 169 GLY B C 1
ATOM 3638 O O . GLY B 1 169 ? 10.038 -40.823 13.012 1.00 24.07 169 GLY B O 1
ATOM 3639 N N . THR B 1 170 ? 10.181 -42.700 14.260 1.00 25.65 170 THR B N 1
ATOM 3640 C CA . THR B 1 170 ? 9.264 -42.245 15.280 1.00 28.29 170 THR B CA 1
ATOM 3641 C C . THR B 1 170 ? 10.000 -41.727 16.522 1.00 27.48 170 THR B C 1
ATOM 3642 O O . THR B 1 170 ? 9.382 -41.467 17.505 1.00 31.64 170 THR B O 1
ATOM 3646 N N . ASN B 1 171 ? 11.311 -41.558 16.455 1.00 29.38 171 ASN B N 1
ATOM 3647 C CA . ASN B 1 171 ? 12.175 -41.130 17.587 1.00 34.28 171 ASN B CA 1
ATOM 3648 C C . ASN B 1 171 ? 12.253 -39.589 17.640 1.00 30.13 171 ASN B C 1
ATOM 3649 O O . ASN B 1 171 ? 13.378 -38.936 17.497 1.00 29.67 171 ASN B O 1
ATOM 3654 N N . LEU B 1 172 ? 11.084 -38.957 17.827 1.00 23.59 172 LEU B N 1
ATOM 3655 C CA . LEU B 1 172 ? 11.040 -37.499 17.974 1.00 22.24 172 LEU B CA 1
ATOM 3656 C C . LEU B 1 172 ? 10.381 -37.123 19.304 1.00 20.64 172 LEU B C 1
ATOM 3657 O O . LEU B 1 172 ? 9.331 -37.684 19.664 1.00 19.55 172 LEU B O 1
ATOM 3662 N N . THR B 1 173 ? 10.984 -36.136 19.978 1.00 18.38 173 THR B N 1
ATOM 3663 C CA . THR B 1 173 ? 10.518 -35.664 21.242 1.00 18.81 173 THR B CA 1
ATOM 3664 C C . THR B 1 173 ? 9.561 -34.477 21.046 1.00 19.08 173 THR B C 1
ATOM 3665 O O . THR B 1 173 ? 8.576 -34.320 21.783 1.00 19.28 173 THR B O 1
ATOM 3669 N N . SER B 1 174 ? 9.879 -33.626 20.075 1.00 17.38 174 SER B N 1
ATOM 3670 C CA . SER B 1 174 ? 9.179 -32.375 19.906 1.00 19.06 174 SER B CA 1
ATOM 3671 C C . SER B 1 174 ? 9.182 -31.964 18.431 1.00 17.54 174 SER B C 1
ATOM 3672 O O . SER B 1 174 ? 10.141 -32.248 17.705 1.00 16.52 174 SER B O 1
ATOM 3675 N N . PHE B 1 175 ? 8.111 -31.267 18.028 1.00 17.87 175 PHE B N 1
ATOM 3676 C CA . PHE B 1 175 ? 7.958 -30.607 16.760 1.00 16.86 175 PHE B CA 1
ATOM 3677 C C . PHE B 1 175 ? 7.695 -29.110 17.011 1.00 17.80 175 PHE B C 1
ATOM 3678 O O . PHE B 1 175 ? 6.741 -28.733 17.667 1.00 18.59 175 PHE B O 1
ATOM 3686 N N . VAL B 1 176 ? 8.540 -28.274 16.426 1.00 17.64 176 VAL B N 1
ATOM 3687 C CA . VAL B 1 176 ? 8.558 -26.843 16.632 1.00 19.74 176 VAL B CA 1
ATOM 3688 C C . VAL B 1 176 ? 8.502 -26.210 15.246 1.00 18.89 176 VAL B C 1
ATOM 3689 O O . VAL B 1 176 ? 9.386 -26.469 14.447 1.00 17.90 176 VAL B O 1
ATOM 3693 N N . ALA B 1 177 ? 7.511 -25.353 14.956 1.00 18.78 177 ALA B N 1
ATOM 3694 C CA . ALA B 1 177 ? 7.364 -24.812 13.616 1.00 17.92 177 ALA B CA 1
ATOM 3695 C C . ALA B 1 177 ? 6.663 -23.446 13.675 1.00 18.51 177 ALA B C 1
ATOM 3696 O O . ALA B 1 177 ? 5.783 -23.235 14.517 1.00 19.27 177 ALA B O 1
ATOM 3698 N N . GLY B 1 178 ? 7.157 -22.536 12.834 1.00 18.34 178 GLY B N 1
ATOM 3699 C CA . GLY B 1 178 ? 6.554 -21.211 12.646 1.00 19.85 178 GLY B CA 1
ATOM 3700 C C . GLY B 1 178 ? 5.147 -21.332 12.090 1.00 21.26 178 GLY B C 1
ATOM 3701 O O . GLY B 1 178 ? 4.819 -22.259 11.316 1.00 19.85 178 GLY B O 1
ATOM 3702 N N . ILE B 1 179 ? 4.303 -20.365 12.491 1.00 23.60 179 ILE B N 1
ATOM 3703 C CA . ILE B 1 179 ? 2.921 -20.274 12.093 1.00 25.10 179 ILE B CA 1
ATOM 3704 C C . ILE B 1 179 ? 2.704 -18.930 11.389 1.00 26.99 179 ILE B C 1
ATOM 3705 O O . ILE B 1 179 ? 3.003 -17.879 11.960 1.00 28.10 179 ILE B O 1
ATOM 3710 N N . GLY B 1 180 ? 2.215 -19.021 10.142 1.00 27.11 180 GLY B N 1
ATOM 3711 C CA . GLY B 1 180 ? 1.553 -17.968 9.409 1.00 27.72 180 GLY B CA 1
ATOM 3712 C C . GLY B 1 180 ? 0.077 -18.282 9.258 1.00 28.42 180 GLY B C 1
ATOM 3713 O O . GLY B 1 180 ? -0.713 -17.859 10.057 1.00 30.58 180 GLY B O 1
ATOM 3714 N N . SER B 1 181 ? -0.278 -19.035 8.216 1.00 28.14 181 SER B N 1
ATOM 3715 C CA . SER B 1 181 ? -1.612 -19.602 8.067 1.00 28.94 181 SER B CA 1
ATOM 3716 C C . SER B 1 181 ? -1.869 -20.691 9.118 1.00 28.67 181 SER B C 1
ATOM 3717 O O . SER B 1 181 ? -2.982 -20.949 9.497 1.00 29.34 181 SER B O 1
ATOM 3720 N N . GLY B 1 182 ? -0.812 -21.368 9.544 1.00 28.03 182 GLY B N 1
ATOM 3721 C CA . GLY B 1 182 ? -0.916 -22.494 10.456 1.00 26.86 182 GLY B CA 1
ATOM 3722 C C . GLY B 1 182 ? -0.980 -23.859 9.775 1.00 25.10 182 GLY B C 1
ATOM 3723 O O . GLY B 1 182 ? -1.027 -24.875 10.473 1.00 25.32 182 GLY B O 1
ATOM 3724 N N . GLY B 1 183 ? -1.007 -23.912 8.440 1.00 23.96 183 GLY B N 1
ATOM 3725 C CA . GLY B 1 183 ? -1.181 -25.167 7.697 1.00 22.90 183 GLY B CA 1
ATOM 3726 C C . GLY B 1 183 ? -0.011 -26.128 7.896 1.00 21.20 183 GLY B C 1
ATOM 3727 O O . GLY B 1 183 ? -0.210 -27.296 8.187 1.00 20.37 183 GLY B O 1
ATOM 3728 N N . THR B 1 184 ? 1.215 -25.632 7.743 1.00 20.17 184 THR B N 1
ATOM 3729 C CA . THR B 1 184 ? 2.427 -26.492 7.849 1.00 19.31 184 THR B CA 1
ATOM 3730 C C . THR B 1 184 ? 2.456 -27.139 9.229 1.00 19.69 184 THR B C 1
ATOM 3731 O O . THR B 1 184 ? 2.622 -28.387 9.362 1.00 20.19 184 THR B O 1
ATOM 3735 N N . PHE B 1 185 ? 2.276 -26.312 10.264 1.00 19.64 185 PHE B N 1
ATOM 3736 C CA . PHE B 1 185 ? 2.329 -26.769 11.643 1.00 20.75 185 PHE B CA 1
ATOM 3737 C C . PHE B 1 185 ? 1.212 -27.775 11.918 1.00 21.31 185 PHE B C 1
ATOM 3738 O O . PHE B 1 185 ? 1.469 -28.861 12.403 1.00 21.27 185 PHE B O 1
ATOM 3746 N N . ALA B 1 186 ? -0.020 -27.426 11.553 1.00 21.98 186 ALA B N 1
ATOM 3747 C CA . ALA B 1 186 ? -1.170 -28.254 11.905 1.00 23.48 186 ALA B CA 1
ATOM 3748 C C . ALA B 1 186 ? -1.174 -29.584 11.129 1.00 22.92 186 ALA B C 1
ATOM 3749 O O . ALA B 1 186 ? -1.532 -30.605 11.695 1.00 23.65 186 ALA B O 1
ATOM 3751 N N . GLY B 1 187 ? -0.879 -29.541 9.825 1.00 21.30 187 GLY B N 1
ATOM 3752 C CA . GLY B 1 187 ? -0.896 -30.732 8.993 1.00 21.21 187 GLY B CA 1
ATOM 3753 C C . GLY B 1 187 ? 0.199 -31.738 9.386 1.00 19.66 187 GLY B C 1
ATOM 3754 O O . GLY B 1 187 ? -0.051 -32.950 9.493 1.00 20.22 187 GLY B O 1
ATOM 3755 N N . THR B 1 188 ? 1.405 -31.210 9.617 1.00 18.66 188 THR B N 1
ATOM 3756 C CA . THR B 1 188 ? 2.539 -31.992 10.038 1.00 17.87 188 THR B CA 1
ATOM 3757 C C . THR B 1 188 ? 2.300 -32.532 11.448 1.00 18.74 188 THR B C 1
ATOM 3758 O O . THR B 1 188 ? 2.569 -33.735 11.707 1.00 18.80 188 THR B O 1
ATOM 3762 N N . ALA B 1 189 ? 1.771 -31.700 12.347 1.00 19.41 189 ALA B N 1
ATOM 3763 C CA . ALA B 1 189 ? 1.570 -32.092 13.748 1.00 21.10 189 ALA B CA 1
ATOM 3764 C C . ALA B 1 189 ? 0.558 -33.241 13.844 1.00 22.87 189 ALA B C 1
ATOM 3765 O O . ALA B 1 189 ? 0.748 -34.196 14.617 1.00 22.28 189 ALA B O 1
ATOM 3767 N N . ARG B 1 190 ? -0.511 -33.137 13.063 1.00 24.86 190 ARG B N 1
ATOM 3768 C CA . ARG B 1 190 ? -1.547 -34.193 13.045 1.00 27.18 190 ARG B CA 1
ATOM 3769 C C . ARG B 1 190 ? -0.913 -35.531 12.655 1.00 25.95 190 ARG B C 1
ATOM 3770 O O . ARG B 1 190 ? -1.117 -36.501 13.325 1.00 26.20 190 ARG B O 1
ATOM 3777 N N . TYR B 1 191 ? -0.149 -35.535 11.580 1.00 24.04 191 TYR B N 1
ATOM 3778 C CA . TYR B 1 191 ? 0.484 -36.775 11.082 1.00 23.96 191 TYR B CA 1
ATOM 3779 C C . TYR B 1 191 ? 1.439 -37.370 12.126 1.00 23.04 191 TYR B C 1
ATOM 3780 O O . TYR B 1 191 ? 1.419 -38.597 12.363 1.00 23.64 191 TYR B O 1
ATOM 3789 N N . LEU B 1 192 ? 2.267 -36.510 12.724 1.00 21.44 192 LEU B N 1
ATOM 3790 C CA . LEU B 1 192 ? 3.242 -36.953 13.754 1.00 22.05 192 LEU B CA 1
ATOM 3791 C C . LEU B 1 192 ? 2.525 -37.484 15.006 1.00 23.38 192 LEU B C 1
ATOM 3792 O O . LEU B 1 192 ? 2.919 -38.494 15.601 1.00 24.02 192 LEU B O 1
ATOM 3797 N N . LYS B 1 193 ? 1.458 -36.805 15.418 1.00 24.57 193 LYS B N 1
ATOM 3798 C CA . LYS B 1 193 ? 0.732 -37.191 16.620 1.00 25.99 193 LYS B CA 1
ATOM 3799 C C . LYS B 1 193 ? 0.083 -38.563 16.437 1.00 27.77 193 LYS B C 1
ATOM 3800 O O . LYS B 1 193 ? -0.030 -39.306 17.405 1.00 29.54 193 LYS B O 1
ATOM 3806 N N . GLU B 1 194 ? -0.356 -38.885 15.217 1.00 27.70 194 GLU B N 1
ATOM 3807 C CA . GLU B 1 194 ? -0.943 -40.188 14.930 1.00 29.88 194 GLU B CA 1
ATOM 3808 C C . GLU B 1 194 ? 0.093 -41.303 15.141 1.00 29.33 194 GLU B C 1
ATOM 3809 O O . GLU B 1 194 ? -0.280 -42.380 15.584 1.00 30.28 194 GLU B O 1
ATOM 3815 N N . ARG B 1 195 ? 1.364 -41.056 14.790 1.00 28.49 195 ARG B N 1
ATOM 3816 C CA . ARG B 1 195 ? 2.417 -42.055 14.897 1.00 28.57 195 ARG B CA 1
ATOM 3817 C C . ARG B 1 195 ? 3.254 -41.923 16.170 1.00 29.05 195 ARG B C 1
ATOM 3818 O O . ARG B 1 195 ? 3.948 -42.876 16.547 1.00 30.16 195 ARG B O 1
ATOM 3826 N N . ILE B 1 196 ? 3.251 -40.750 16.794 1.00 26.84 196 ILE B N 1
ATOM 3827 C CA . ILE B 1 196 ? 4.098 -40.450 17.941 1.00 26.39 196 ILE B CA 1
ATOM 3828 C C . ILE B 1 196 ? 3.250 -39.699 18.960 1.00 26.64 196 ILE B C 1
ATOM 3829 O O . ILE B 1 196 ? 3.410 -38.479 19.100 1.00 25.66 196 ILE B O 1
ATOM 3834 N N . PRO B 1 197 ? 2.299 -40.367 19.646 1.00 29.66 197 PRO B N 1
ATOM 3835 C CA . PRO B 1 197 ? 1.324 -39.682 20.497 1.00 30.75 197 PRO B CA 1
ATOM 3836 C C . PRO B 1 197 ? 1.937 -38.774 21.573 1.00 30.39 197 PRO B C 1
ATOM 3837 O O . PRO B 1 197 ? 1.343 -37.759 21.920 1.00 29.45 197 PRO B O 1
ATOM 3841 N N . ALA B 1 198 ? 3.125 -39.130 22.058 1.00 29.13 198 ALA B N 1
ATOM 3842 C CA . ALA B 1 198 ? 3.784 -38.401 23.136 1.00 28.81 198 ALA B CA 1
ATOM 3843 C C . ALA B 1 198 ? 4.570 -37.178 22.639 1.00 26.28 198 ALA B C 1
ATOM 3844 O O . ALA B 1 198 ? 5.136 -36.457 23.463 1.00 25.75 198 ALA B O 1
ATOM 3846 N N . ILE B 1 199 ? 4.653 -36.946 21.329 1.00 24.32 199 ILE B N 1
ATOM 3847 C CA . ILE B 1 199 ? 5.446 -35.809 20.821 1.00 22.63 199 ILE B CA 1
ATOM 3848 C C . ILE B 1 199 ? 4.868 -34.480 21.340 1.00 23.11 199 ILE B C 1
ATOM 3849 O O . ILE B 1 199 ? 3.652 -34.315 21.450 1.00 24.82 199 ILE B O 1
ATOM 3854 N N . ARG B 1 200 ? 5.772 -33.538 21.651 1.00 22.36 200 ARG B N 1
ATOM 3855 C CA . ARG B 1 200 ? 5.404 -32.187 22.072 1.00 22.90 200 ARG B CA 1
ATOM 3856 C C . ARG B 1 200 ? 5.249 -31.296 20.837 1.00 22.57 200 ARG B C 1
ATOM 3857 O O . ARG B 1 200 ? 5.921 -31.496 19.820 1.00 20.25 200 ARG B O 1
ATOM 3865 N N . LEU B 1 201 ? 4.313 -30.345 20.905 1.00 23.33 201 LEU B N 1
ATOM 3866 C CA . LEU B 1 201 ? 4.053 -29.446 19.782 1.00 23.51 201 LEU B CA 1
ATOM 3867 C C . LEU B 1 201 ? 4.207 -27.991 20.223 1.00 24.09 201 LEU B C 1
ATOM 3868 O O . LEU B 1 201 ? 3.449 -27.527 21.108 1.00 24.72 201 LEU B O 1
ATOM 3873 N N . ILE B 1 202 ? 5.120 -27.272 19.565 1.00 24.66 202 ILE B N 1
ATOM 3874 C CA . ILE B 1 202 ? 5.384 -25.835 19.844 1.00 24.97 202 ILE B CA 1
ATOM 3875 C C . ILE B 1 202 ? 5.248 -25.041 18.551 1.00 23.91 202 ILE B C 1
ATOM 3876 O O . ILE B 1 202 ? 5.974 -25.274 17.598 1.00 22.59 202 ILE B O 1
ATOM 3881 N N . GLY B 1 203 ? 4.361 -24.047 18.557 1.00 24.41 203 GLY B N 1
ATOM 3882 C CA . GLY B 1 203 ? 4.204 -23.144 17.445 1.00 24.38 203 GLY B CA 1
ATOM 3883 C C . GLY B 1 203 ? 4.991 -21.868 17.684 1.00 24.36 203 GLY B C 1
ATOM 3884 O O . GLY B 1 203 ? 5.186 -21.491 18.794 1.00 25.06 203 GLY B O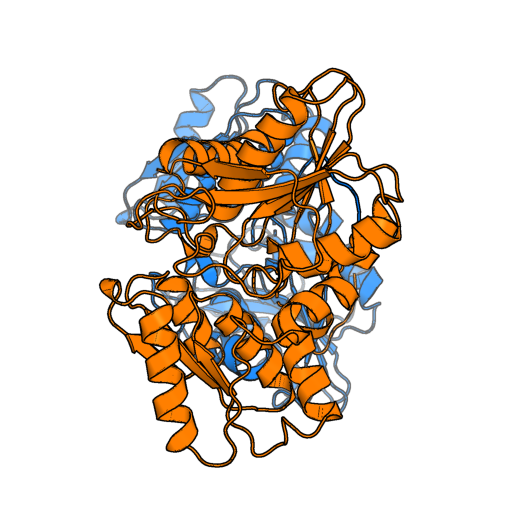 1
ATOM 3885 N N . VAL B 1 204 ? 5.494 -21.256 16.619 1.00 23.52 204 VAL B N 1
ATOM 3886 C CA . VAL B 1 204 ? 6.446 -20.189 16.753 1.00 24.17 204 VAL B CA 1
ATOM 3887 C C . VAL B 1 204 ? 5.873 -18.964 16.048 1.00 25.16 204 VAL B C 1
ATOM 3888 O O . VAL B 1 204 ? 5.414 -19.091 14.927 1.00 24.12 204 VAL B O 1
ATOM 3892 N N . GLU B 1 205 ? 5.931 -17.804 16.713 1.00 27.52 205 GLU B N 1
ATOM 3893 C CA . GLU B 1 205 ? 5.452 -16.536 16.154 1.00 30.31 205 GLU B CA 1
ATOM 3894 C C . GLU B 1 205 ? 6.458 -15.456 16.514 1.00 31.21 205 GLU B C 1
ATOM 3895 O O . GLU B 1 205 ? 7.157 -15.575 17.512 1.00 30.31 205 GLU B O 1
ATOM 3901 N N . PRO B 1 206 ? 6.538 -14.360 15.730 1.00 32.27 206 PRO B N 1
ATOM 3902 C CA . PRO B 1 206 ? 7.312 -13.187 16.115 1.00 34.34 206 PRO B CA 1
ATOM 3903 C C . PRO B 1 206 ? 6.542 -12.307 17.100 1.00 37.80 206 PRO B C 1
ATOM 3904 O O . PRO B 1 206 ? 5.304 -12.389 17.187 1.00 37.67 206 PRO B O 1
ATOM 3908 N N . GLU B 1 207 ? 7.289 -11.460 17.809 1.00 40.77 207 GLU B N 1
ATOM 3909 C CA . GLU B 1 207 ? 6.704 -10.386 18.602 1.00 44.48 207 GLU B CA 1
ATOM 3910 C C . GLU B 1 207 ? 5.772 -9.583 17.697 1.00 44.03 207 GLU B C 1
ATOM 3911 O O . GLU B 1 207 ? 6.089 -9.341 16.535 1.00 41.15 207 GLU B O 1
ATOM 3917 N N . GLY B 1 208 ? 4.615 -9.201 18.241 1.00 46.47 208 GLY B N 1
ATOM 3918 C CA . GLY B 1 208 ? 3.600 -8.438 17.520 1.00 47.44 208 GLY B CA 1
ATOM 3919 C C . GLY B 1 208 ? 2.588 -9.339 16.831 1.00 46.49 208 GLY B C 1
ATOM 3920 O O . GLY B 1 208 ? 1.718 -8.839 16.119 1.00 49.33 208 GLY B O 1
ATOM 3921 N N . SER B 1 209 ? 2.729 -10.669 16.998 1.00 43.75 209 SER B N 1
ATOM 3922 C CA . SER B 1 209 ? 1.683 -11.632 16.669 1.00 42.31 209 SER B CA 1
ATOM 3923 C C . SER B 1 209 ? 0.838 -11.871 17.940 1.00 44.12 209 SER B C 1
ATOM 3924 O O . SER B 1 209 ? 1.288 -11.628 19.023 1.00 43.96 209 SER B O 1
ATOM 3927 N N . ILE B 1 210 ? -0.372 -12.425 17.798 1.00 46.09 210 ILE B N 1
ATOM 3928 C CA . ILE B 1 210 ? -1.371 -12.467 18.883 1.00 48.07 210 ILE B CA 1
ATOM 3929 C C . ILE B 1 210 ? -1.534 -13.856 19.527 1.00 47.60 210 ILE B C 1
ATOM 3930 O O . ILE B 1 210 ? -2.314 -13.963 20.446 1.00 50.55 210 ILE B O 1
ATOM 3935 N N . LEU B 1 211 ? -0.799 -14.903 19.122 1.00 45.48 211 LEU B N 1
ATOM 3936 C CA . LEU B 1 211 ? -1.119 -16.277 19.590 1.00 45.52 211 LEU B CA 1
ATOM 3937 C C . LEU B 1 211 ? -0.954 -16.410 21.107 1.00 46.90 211 LEU B C 1
ATOM 3938 O O . LEU B 1 211 ? -1.692 -17.189 21.734 1.00 48.54 211 LEU B O 1
ATOM 3943 N N . ASN B 1 212 ? 0.019 -15.693 21.689 1.00 48.54 212 ASN B N 1
ATOM 3944 C CA . ASN B 1 212 ? 0.208 -15.671 23.167 1.00 48.71 212 ASN B CA 1
ATOM 3945 C C . ASN B 1 212 ? -0.487 -14.460 23.796 1.00 50.73 212 ASN B C 1
ATOM 3946 O O . ASN B 1 212 ? -0.109 -14.038 24.873 1.00 52.66 212 ASN B O 1
ATOM 3951 N N . GLY B 1 213 ? -1.500 -13.904 23.123 1.00 55.23 213 GLY B N 1
ATOM 3952 C CA . GLY B 1 213 ? -2.382 -12.891 23.722 1.00 58.67 213 GLY B CA 1
ATOM 3953 C C . GLY B 1 213 ? -1.863 -11.468 23.571 1.00 62.79 213 GLY B C 1
ATOM 3954 O O . GLY B 1 213 ? -2.592 -10.537 23.854 1.00 63.55 213 GLY B O 1
ATOM 3955 N N . GLY B 1 214 ? -0.633 -11.293 23.065 1.00 62.55 214 GLY B N 1
ATOM 3956 C CA . GLY B 1 214 ? -0.017 -9.956 22.961 1.00 64.59 214 GLY B CA 1
ATOM 3957 C C . GLY B 1 214 ? -0.732 -9.052 21.968 1.00 67.00 214 GLY B C 1
ATOM 3958 O O . GLY B 1 214 ? -1.556 -9.507 21.166 1.00 65.97 214 GLY B O 1
ATOM 3959 N N . GLU B 1 215 ? -0.380 -7.762 22.006 1.00 70.90 215 GLU B N 1
ATOM 3960 C CA . GLU B 1 215 ? -0.955 -6.737 21.125 1.00 71.61 215 GLU B CA 1
ATOM 3961 C C . GLU B 1 215 ? -0.436 -6.933 19.704 1.00 66.54 215 GLU B C 1
ATOM 3962 O O . GLU B 1 215 ? 0.737 -7.230 19.522 1.00 63.45 215 GLU B O 1
ATOM 3968 N N . PRO B 1 216 ? -1.256 -6.721 18.649 1.00 65.40 216 PRO B N 1
ATOM 3969 C CA . PRO B 1 216 ? -0.775 -6.875 17.279 1.00 65.21 216 PRO B CA 1
ATOM 3970 C C . PRO B 1 216 ? 0.153 -5.698 16.933 1.00 66.86 216 PRO B C 1
ATOM 3971 O O . PRO B 1 216 ? -0.019 -4.604 17.460 1.00 64.77 216 PRO B O 1
ATOM 3975 N N . GLY B 1 217 ? 1.141 -5.932 16.065 1.00 63.09 217 GLY B N 1
ATOM 3976 C CA . GLY B 1 217 ? 2.086 -4.884 15.744 1.00 62.10 217 GLY B CA 1
ATOM 3977 C C . GLY B 1 217 ? 3.034 -5.317 14.643 1.00 58.65 217 GLY B C 1
ATOM 3978 O O . GLY B 1 217 ? 3.109 -6.497 14.316 1.00 57.27 217 GLY B O 1
ATOM 3979 N N . PRO B 1 218 ? 3.771 -4.369 14.031 1.00 58.64 218 PRO B N 1
ATOM 3980 C CA . PRO B 1 218 ? 4.737 -4.722 12.995 1.00 54.96 218 PRO B CA 1
ATOM 3981 C C . PRO B 1 218 ? 5.909 -5.552 13.556 1.00 50.91 218 PRO B C 1
ATOM 3982 O O . PRO B 1 218 ? 6.243 -5.507 14.759 1.00 50.14 218 PRO B O 1
ATOM 3986 N N . HIS B 1 219 ? 6.504 -6.342 12.670 1.00 47.76 219 HIS B N 1
ATOM 3987 C CA . HIS B 1 219 ? 7.649 -7.175 13.001 1.00 44.50 219 HIS B CA 1
ATOM 3988 C C . HIS B 1 219 ? 8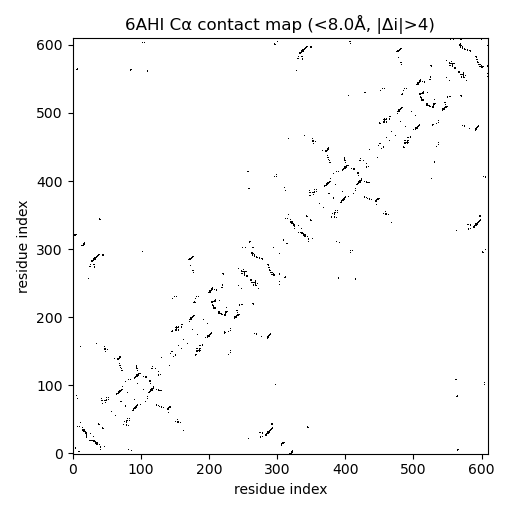.470 -7.321 11.727 1.00 42.41 219 HIS B C 1
ATOM 3989 O O . HIS B 1 219 ? 7.890 -7.464 10.680 1.00 42.59 219 HIS B O 1
ATOM 3996 N N . GLU B 1 220 ? 9.801 -7.255 11.830 1.00 42.52 220 GLU B N 1
ATOM 3997 C CA . GLU B 1 220 ? 10.675 -7.456 10.669 1.00 42.91 220 GLU B CA 1
ATOM 3998 C C . GLU B 1 220 ? 10.683 -8.940 10.243 1.00 38.27 220 GLU B C 1
ATOM 3999 O O . GLU B 1 220 ? 10.866 -9.236 9.077 1.00 35.94 220 GLU B O 1
ATOM 4005 N N . ILE B 1 221 ? 10.536 -9.882 11.175 1.00 36.44 221 ILE B N 1
ATOM 4006 C CA . ILE B 1 221 ? 10.506 -11.309 10.753 1.00 33.27 221 ILE B CA 1
ATOM 4007 C C . ILE B 1 221 ? 9.368 -11.467 9.745 1.00 33.60 221 ILE B C 1
ATOM 4008 O O . ILE B 1 221 ? 8.283 -11.008 9.984 1.00 34.88 221 ILE B O 1
ATOM 4013 N N . GLU B 1 222 ? 9.624 -12.126 8.611 1.00 33.73 222 GLU B N 1
ATOM 4014 C CA . GLU B 1 222 ? 8.635 -12.211 7.543 1.00 34.44 222 GLU B CA 1
ATOM 4015 C C . GLU B 1 222 ? 8.221 -13.670 7.307 1.00 32.00 222 GLU B C 1
ATOM 4016 O O . GLU B 1 222 ? 9.069 -14.556 7.154 1.00 31.92 222 GLU B O 1
ATOM 4022 N N . GLY B 1 223 ? 6.912 -13.888 7.215 1.00 31.00 223 GLY B N 1
ATOM 4023 C CA . GLY B 1 223 ? 6.356 -15.168 6.825 1.00 31.53 223 GLY B CA 1
ATOM 4024 C C . GLY B 1 223 ? 5.526 -15.776 7.947 1.00 32.18 223 GLY B C 1
ATOM 4025 O O . GLY B 1 223 ? 4.574 -16.533 7.712 1.00 36.95 223 GLY B O 1
ATOM 4026 N N . ILE B 1 224 ? 5.898 -15.484 9.187 1.00 30.84 224 ILE B N 1
ATOM 4027 C CA . ILE B 1 224 ? 5.169 -15.994 10.343 1.00 30.19 224 ILE B CA 1
ATOM 4028 C C . ILE B 1 224 ? 4.584 -14.811 11.098 1.00 31.70 224 ILE B C 1
ATOM 4029 O O . ILE B 1 224 ? 4.995 -13.640 10.874 1.00 32.91 224 ILE B O 1
ATOM 4034 N N . GLY B 1 225 ? 3.624 -15.131 11.966 1.00 31.56 225 GLY B N 1
ATOM 4035 C CA . GLY B 1 225 ? 2.819 -14.099 12.614 1.00 34.85 225 GLY B CA 1
ATOM 4036 C C . GLY B 1 225 ? 1.385 -14.194 12.152 1.00 35.64 225 GLY B C 1
ATOM 4037 O O . GLY B 1 225 ? 1.124 -14.365 10.963 1.00 37.83 225 GLY B O 1
ATOM 4038 N N . VAL B 1 226 ? 0.448 -14.077 13.090 1.00 37.11 226 VAL B N 1
ATOM 4039 C CA . VAL B 1 226 ? -0.949 -14.118 12.735 1.00 38.51 226 VAL B CA 1
ATOM 4040 C C . VAL B 1 226 ? -1.645 -12.813 13.157 1.00 40.02 226 VAL B C 1
ATOM 4041 O O . VAL B 1 226 ? -1.295 -12.183 14.162 1.00 39.60 226 VAL B O 1
ATOM 4045 N N . GLU B 1 227 ? -2.670 -12.477 12.386 1.00 41.73 227 GLU B N 1
ATOM 4046 C CA . GLU B 1 227 ? -3.575 -11.377 12.679 1.00 44.53 227 GLU B CA 1
ATOM 4047 C C . GLU B 1 227 ? -4.919 -11.926 13.184 1.00 45.31 227 GLU B C 1
ATOM 4048 O O . GLU B 1 227 ? -5.757 -11.161 13.640 1.00 46.08 227 GLU B O 1
ATOM 4054 N N . PHE B 1 228 ? -5.129 -13.240 13.034 1.00 42.23 228 PHE B N 1
ATOM 4055 C CA . PHE B 1 228 ? -6.322 -13.948 13.554 1.00 43.94 228 PHE B CA 1
ATOM 4056 C C . PHE B 1 228 ? -5.892 -15.380 13.919 1.00 40.63 228 PHE B C 1
ATOM 4057 O O . PHE B 1 228 ? -4.912 -15.880 13.366 1.00 39.20 228 PHE B O 1
ATOM 4065 N N . ILE B 1 229 ? -6.554 -15.991 14.911 1.00 41.37 229 ILE B N 1
ATOM 4066 C CA . ILE B 1 229 ? -6.214 -17.358 15.377 1.00 39.65 229 ILE B CA 1
ATOM 4067 C C . ILE B 1 229 ? -6.578 -18.341 14.264 1.00 38.45 229 ILE B C 1
ATOM 4068 O O . ILE B 1 229 ? -7.712 -18.396 13.827 1.00 39.19 229 ILE B O 1
ATOM 4073 N N . PRO B 1 230 ? -5.621 -19.142 13.749 1.00 36.12 230 PRO B N 1
ATOM 4074 C CA . PRO B 1 230 ? -5.906 -20.098 12.674 1.00 35.50 230 PRO B CA 1
ATOM 4075 C C . PRO B 1 230 ? -6.984 -21.094 13.072 1.00 36.45 230 PRO B C 1
ATOM 4076 O O . PRO B 1 230 ? -7.047 -21.499 14.224 1.00 36.97 230 PRO B O 1
ATOM 4080 N N . PRO B 1 231 ? -7.883 -21.492 12.143 1.00 38.04 231 PRO B N 1
ATOM 4081 C CA . PRO B 1 231 ? -8.980 -22.389 12.496 1.00 39.34 231 PRO B CA 1
ATOM 4082 C C . PRO B 1 231 ? -8.542 -23.862 12.503 1.00 38.19 231 PRO B C 1
ATOM 4083 O O . PRO B 1 231 ? -9.361 -24.722 12.720 1.00 40.04 231 PRO B O 1
ATOM 4087 N N . PHE B 1 232 ? -7.242 -24.117 12.375 1.00 36.08 232 PHE B N 1
ATOM 4088 C CA . PHE B 1 232 ? -6.717 -25.464 12.098 1.00 34.34 232 PHE B CA 1
ATOM 4089 C C . PHE B 1 232 ? -6.228 -26.163 13.367 1.00 34.34 232 PHE B C 1
ATOM 4090 O O . PHE B 1 232 ? -5.812 -27.292 13.288 1.00 32.62 232 PHE B O 1
ATOM 4098 N N . PHE B 1 233 ? -6.318 -25.485 14.507 1.00 36.53 233 PHE B N 1
ATOM 4099 C CA . PHE B 1 233 ? -5.728 -25.870 15.763 1.00 38.65 233 PHE B CA 1
ATOM 4100 C C . PHE B 1 233 ? -6.735 -26.518 16.732 1.00 42.91 233 PHE B C 1
ATOM 4101 O O . PHE B 1 233 ? -6.367 -26.809 17.874 1.00 41.98 233 PHE B O 1
ATOM 4109 N N . GLU B 1 234 ? -7.965 -26.819 16.299 1.00 49.03 234 GLU B N 1
ATOM 4110 C CA . GLU B 1 234 ? -8.997 -27.208 17.291 1.00 56.03 234 GLU B CA 1
ATOM 4111 C C . GLU B 1 234 ? -8.755 -28.623 17.845 1.00 56.10 234 GLU B C 1
ATOM 4112 O O . GLU B 1 234 ? -8.931 -28.839 19.018 1.00 62.00 234 GLU B O 1
ATOM 4118 N N . ASN B 1 235 ? -8.372 -29.594 17.016 1.00 58.16 235 ASN B N 1
ATOM 4119 C CA . ASN B 1 235 ? -8.192 -30.969 17.477 1.00 61.75 235 ASN B CA 1
ATOM 4120 C C . ASN B 1 235 ? -6.775 -31.206 18.034 1.00 57.66 235 ASN B C 1
ATOM 4121 O O . ASN B 1 235 ? -6.403 -32.363 18.222 1.00 58.33 235 ASN B O 1
ATOM 4126 N N . LEU B 1 236 ? -5.986 -30.145 18.270 1.00 54.83 236 LEU B N 1
ATOM 4127 C CA . LEU B 1 236 ? -4.546 -30.296 18.481 1.00 47.36 236 LEU B CA 1
ATOM 4128 C C . LEU B 1 236 ? -4.186 -29.977 19.928 1.00 44.11 236 LEU B C 1
ATOM 4129 O O . LEU B 1 236 ? -4.524 -28.941 20.428 1.00 41.35 236 LEU B O 1
ATOM 4134 N N . ASP B 1 237 ? -3.395 -30.851 20.541 1.00 40.72 237 ASP B N 1
ATOM 4135 C CA . ASP B 1 237 ? -2.845 -30.594 21.834 1.00 41.87 237 ASP B CA 1
ATOM 4136 C C . ASP B 1 237 ? -1.522 -29.846 21.643 1.00 36.45 237 ASP B C 1
ATOM 4137 O O . ASP B 1 237 ? -0.498 -30.473 21.493 1.00 33.60 237 ASP B O 1
ATOM 4142 N N . ILE B 1 238 ? -1.575 -28.507 21.612 1.00 34.78 238 ILE B N 1
ATOM 4143 C CA . ILE B 1 238 ? -0.377 -27.672 21.479 1.00 33.42 238 ILE B CA 1
ATOM 4144 C C . ILE B 1 238 ? 0.173 -27.386 22.879 1.00 32.90 238 ILE B C 1
ATOM 4145 O O . ILE B 1 238 ? -0.552 -26.980 23.765 1.00 36.12 238 ILE B O 1
ATOM 4150 N N . ASP B 1 239 ? 1.466 -27.622 23.070 1.00 31.28 239 ASP B N 1
ATOM 4151 C CA . ASP B 1 239 ? 2.093 -27.514 24.378 1.00 32.56 239 ASP B CA 1
ATOM 4152 C C . ASP B 1 239 ? 2.402 -26.047 24.694 1.00 34.83 239 ASP B C 1
ATOM 4153 O O . ASP B 1 239 ? 2.368 -25.648 25.845 1.00 39.22 239 ASP B O 1
ATOM 4158 N N . GLY B 1 240 ? 2.678 -25.244 23.665 1.00 34.36 240 GLY B N 1
ATOM 4159 C CA . GLY B 1 240 ? 2.886 -23.813 23.833 1.00 32.93 240 GLY B CA 1
ATOM 4160 C C . GLY B 1 240 ? 3.184 -23.138 22.505 1.00 31.33 240 GLY B C 1
ATOM 4161 O O . GLY B 1 240 ? 3.412 -23.815 21.491 1.00 27.79 240 GLY B O 1
ATOM 4162 N N . PHE B 1 241 ? 3.099 -21.808 22.517 1.00 31.61 241 PHE B N 1
ATOM 4163 C CA . PHE B 1 241 ? 3.647 -20.960 21.483 1.00 31.70 241 PHE B CA 1
ATOM 4164 C C . PHE B 1 241 ? 4.858 -20.222 22.044 1.00 31.28 241 PHE B C 1
ATOM 4165 O O . PHE B 1 241 ? 4.865 -19.821 23.211 1.00 33.21 241 PHE B O 1
ATOM 4173 N N . GLU B 1 242 ? 5.858 -20.056 21.180 1.00 30.43 242 GLU B N 1
ATOM 4174 C CA . GLU B 1 242 ? 7.104 -19.378 21.479 1.00 31.17 242 GLU B CA 1
ATOM 4175 C C . GLU B 1 242 ? 7.100 -18.065 20.672 1.00 31.23 242 GLU B C 1
ATOM 4176 O O . GLU B 1 242 ? 6.953 -18.083 19.437 1.00 29.11 242 GLU B O 1
ATOM 4182 N N . THR B 1 243 ? 7.188 -16.924 21.371 1.00 32.36 243 THR B N 1
ATOM 4183 C CA . THR B 1 243 ? 7.237 -15.619 20.757 1.00 34.12 243 THR B CA 1
ATOM 4184 C C . THR B 1 243 ? 8.712 -15.210 20.646 1.00 34.04 243 THR B C 1
ATOM 4185 O O . THR B 1 243 ? 9.407 -15.130 21.638 1.00 36.60 243 THR B O 1
ATOM 4189 N N . ILE B 1 244 ? 9.168 -14.955 19.421 1.00 33.28 244 ILE B N 1
ATOM 4190 C CA . ILE B 1 244 ? 10.564 -14.611 19.132 1.00 32.96 244 ILE B CA 1
ATOM 4191 C C . ILE B 1 244 ? 10.653 -13.137 18.703 1.00 33.95 244 ILE B C 1
ATOM 4192 O O . ILE B 1 244 ? 9.947 -12.684 17.828 1.00 34.53 244 ILE B O 1
ATOM 4197 N N . SER B 1 245 ? 11.554 -12.406 19.335 1.00 34.64 245 SER B N 1
ATOM 4198 C CA . SER B 1 245 ? 11.851 -11.057 18.972 1.00 36.46 245 SER B CA 1
ATOM 4199 C C . SER B 1 245 ? 12.572 -11.022 17.620 1.00 36.30 245 SER B C 1
ATOM 4200 O O . SER B 1 245 ? 13.260 -11.981 17.242 1.00 32.32 245 SER B O 1
ATOM 4203 N N . ASP B 1 246 ? 12.421 -9.892 16.920 1.00 37.41 246 ASP B N 1
ATOM 4204 C CA . ASP B 1 246 ? 13.109 -9.645 15.685 1.00 38.30 246 ASP B CA 1
ATOM 4205 C C . ASP B 1 246 ? 14.616 -9.754 15.912 1.00 38.94 246 ASP B C 1
ATOM 4206 O O . ASP B 1 246 ? 15.314 -10.339 15.094 1.00 37.20 246 ASP B O 1
ATOM 4211 N N . GLU B 1 247 ? 15.111 -9.177 17.010 1.00 41.71 247 GLU B N 1
ATOM 4212 C CA . GLU B 1 247 ? 16.540 -9.158 17.269 1.00 45.22 247 GLU B CA 1
ATOM 4213 C C . GLU B 1 247 ? 17.068 -10.594 17.327 1.00 42.82 247 GLU B C 1
ATOM 4214 O O . GLU B 1 247 ? 18.106 -10.912 16.725 1.00 40.96 247 GLU B O 1
ATOM 4220 N N . GLU B 1 248 ? 16.364 -11.457 18.069 1.00 40.99 248 GLU B N 1
ATOM 4221 C CA . GLU B 1 248 ? 16.825 -12.823 18.269 1.00 40.07 248 GLU B CA 1
ATOM 4222 C C . GLU B 1 248 ? 16.698 -13.629 16.971 1.00 34.60 248 GLU B C 1
ATOM 4223 O O . GLU B 1 248 ? 17.589 -14.404 16.628 1.00 33.47 248 GLU B O 1
ATOM 4229 N N . GLY B 1 249 ? 15.585 -13.446 16.257 1.00 32.59 249 GLY B N 1
ATOM 4230 C CA . GLY B 1 249 ? 15.319 -14.171 15.018 1.00 30.08 249 GLY B CA 1
ATOM 4231 C C . GLY B 1 249 ? 16.342 -13.864 13.939 1.00 29.54 249 GLY B C 1
ATOM 4232 O O . GLY B 1 249 ? 16.855 -14.740 13.307 1.00 27.79 249 GLY B O 1
ATOM 4233 N N . PHE B 1 250 ? 16.655 -12.581 13.758 1.00 31.41 250 PHE B N 1
ATOM 4234 C CA . PHE B 1 250 ? 17.637 -12.183 12.764 1.00 32.29 250 PHE B CA 1
ATOM 4235 C C . PHE B 1 250 ? 19.042 -12.617 13.197 1.00 31.62 250 PHE B C 1
ATOM 4236 O O . PHE B 1 250 ? 19.836 -12.983 12.353 1.00 30.85 250 PHE B O 1
ATOM 4244 N N . SER B 1 251 ? 19.334 -12.571 14.502 1.00 32.80 251 SER B N 1
ATOM 4245 C CA . SER B 1 251 ? 20.624 -12.989 15.001 1.00 33.65 251 SER B CA 1
ATOM 4246 C C . SER B 1 251 ? 20.891 -14.447 14.615 1.00 30.61 251 SER B C 1
ATOM 4247 O O . SER B 1 251 ? 21.974 -14.793 14.158 1.00 29.92 251 SER B O 1
ATOM 4250 N N . TYR B 1 252 ? 19.886 -15.295 14.775 1.00 28.43 252 TYR B N 1
ATOM 4251 C CA . TYR B 1 252 ? 20.098 -16.742 14.517 1.00 26.95 252 TYR B CA 1
ATOM 4252 C C . TYR B 1 252 ? 20.033 -17.021 13.014 1.00 25.74 252 TYR B C 1
ATOM 4253 O O . TYR B 1 252 ? 20.647 -17.969 12.558 1.00 24.03 252 TYR B O 1
ATOM 4262 N N . THR B 1 253 ? 19.329 -16.172 12.255 1.00 25.85 253 THR B N 1
ATOM 4263 C CA . THR B 1 253 ? 19.364 -16.253 10.800 1.00 25.35 253 THR B CA 1
ATOM 4264 C C . THR B 1 253 ? 20.812 -16.042 10.331 1.00 26.32 253 THR B C 1
ATOM 4265 O O . THR B 1 253 ? 21.307 -16.762 9.480 1.00 23.96 253 THR B O 1
ATOM 4269 N N . ARG B 1 254 ? 21.478 -15.010 10.882 1.00 27.85 254 ARG B N 1
ATOM 4270 C CA . ARG B 1 254 ? 22.869 -14.715 10.530 1.00 29.81 254 ARG B CA 1
ATOM 4271 C C . ARG B 1 254 ? 23.802 -15.847 10.997 1.00 29.16 254 ARG B C 1
ATOM 4272 O O . ARG B 1 254 ? 24.733 -16.221 10.275 1.00 29.18 254 ARG B O 1
ATOM 4280 N N . LYS B 1 255 ? 23.574 -16.397 12.191 1.00 27.86 255 LYS B N 1
ATOM 4281 C CA . LYS B 1 255 ? 24.407 -17.494 12.693 1.00 27.61 255 LYS B CA 1
ATOM 4282 C C . LYS B 1 255 ? 24.286 -18.733 11.785 1.00 24.69 255 LYS B C 1
ATOM 4283 O O . LYS B 1 255 ? 25.260 -19.409 11.539 1.00 23.87 255 LYS B O 1
ATOM 4289 N N . LEU B 1 256 ? 23.074 -19.047 11.315 1.00 23.50 256 LEU B N 1
ATOM 4290 C CA . LEU B 1 256 ? 22.854 -20.233 10.453 1.00 21.92 256 LEU B CA 1
ATOM 4291 C C . LEU B 1 256 ? 23.686 -20.139 9.170 1.00 22.57 256 LEU B C 1
ATOM 4292 O O . LEU B 1 256 ? 24.227 -21.151 8.732 1.00 21.87 256 LEU B O 1
ATOM 4297 N N . ALA B 1 257 ? 23.859 -18.918 8.642 1.00 23.87 257 ALA B N 1
ATOM 4298 C CA . ALA B 1 257 ? 24.646 -18.692 7.457 1.00 25.17 257 ALA B CA 1
ATOM 4299 C C . ALA B 1 257 ? 26.132 -18.814 7.785 1.00 26.84 257 ALA B C 1
ATOM 4300 O O . ALA B 1 257 ? 26.864 -19.566 7.104 1.00 25.75 257 ALA B O 1
ATOM 4302 N N . LYS B 1 258 ? 26.584 -18.030 8.789 1.00 29.08 258 LYS B N 1
ATOM 4303 C CA . LYS B 1 258 ? 27.988 -17.954 9.181 1.00 32.52 258 LYS B CA 1
ATOM 4304 C C . LYS B 1 258 ? 28.506 -19.306 9.695 1.00 31.13 258 LYS B C 1
ATOM 4305 O O . LYS B 1 258 ? 29.594 -19.737 9.320 1.00 31.05 258 LYS B O 1
ATOM 4311 N N . LYS B 1 259 ? 27.721 -19.995 10.517 1.00 29.56 259 LYS B N 1
ATOM 4312 C CA . LYS B 1 259 ? 28.219 -21.224 11.159 1.00 31.32 259 LYS B CA 1
ATOM 4313 C C . LYS B 1 259 ? 27.932 -22.487 10.333 1.00 28.47 259 LYS B C 1
ATOM 4314 O O . LYS B 1 259 ? 28.649 -23.453 10.464 1.00 28.19 259 LYS B O 1
ATOM 4320 N N . ASN B 1 260 ? 26.835 -22.512 9.570 1.00 26.59 260 ASN B N 1
ATOM 4321 C CA . ASN B 1 260 ? 26.327 -23.786 9.002 1.00 25.50 260 ASN B CA 1
ATOM 4322 C C . ASN B 1 260 ? 26.198 -23.718 7.476 1.00 25.51 260 ASN B C 1
ATOM 4323 O O . ASN B 1 260 ? 25.898 -24.730 6.852 1.00 25.03 260 ASN B O 1
ATOM 4328 N N . GLY B 1 261 ? 26.364 -22.518 6.890 1.00 25.42 261 GLY B N 1
ATOM 4329 C CA . GLY B 1 261 ? 26.251 -22.335 5.469 1.00 26.19 261 GLY B CA 1
ATOM 4330 C C . GLY B 1 261 ? 24.813 -22.376 4.956 1.00 24.34 261 GLY B C 1
ATOM 4331 O O . GLY B 1 261 ? 24.592 -22.507 3.747 1.00 25.01 261 GLY B O 1
ATOM 4332 N N . LEU B 1 262 ? 23.841 -22.208 5.843 1.00 22.95 262 LEU B N 1
ATOM 4333 C CA . LEU B 1 262 ? 22.452 -22.200 5.490 1.00 21.67 262 LEU B CA 1
ATOM 4334 C C . LEU B 1 262 ? 22.010 -20.770 5.213 1.00 24.13 262 LEU B C 1
ATOM 4335 O O . LEU B 1 262 ? 22.108 -19.906 6.099 1.00 26.54 262 LEU B O 1
ATOM 4340 N N . LEU B 1 263 ? 21.512 -20.540 3.991 1.00 23.49 263 LEU B N 1
ATOM 4341 C CA . LEU B 1 263 ? 21.063 -19.209 3.551 1.00 23.66 263 LEU B CA 1
ATOM 4342 C C . LEU B 1 263 ? 19.533 -19.180 3.583 1.00 21.96 263 LEU B C 1
ATOM 4343 O O . LEU B 1 263 ? 18.868 -19.291 2.554 1.00 21.30 263 LEU B O 1
ATOM 4348 N N . VAL B 1 264 ? 18.987 -19.011 4.795 1.00 21.27 264 VAL B N 1
ATOM 4349 C CA . VAL B 1 264 ? 17.577 -19.148 5.048 1.00 19.62 264 VAL B CA 1
ATOM 4350 C C . VAL B 1 264 ? 16.991 -17.814 5.518 1.00 20.19 264 VAL B C 1
ATOM 4351 O O . VAL B 1 264 ? 17.714 -16.920 5.971 1.00 22.25 264 VAL B O 1
ATOM 4355 N N . GLY B 1 265 ? 15.672 -17.677 5.364 1.00 19.52 265 GLY B N 1
ATOM 4356 C CA . GLY B 1 265 ? 14.966 -16.437 5.729 1.00 21.19 265 GLY B CA 1
ATOM 4357 C C . GLY B 1 265 ? 14.844 -16.272 7.242 1.00 21.88 265 GLY B C 1
ATOM 4358 O O . GLY B 1 265 ? 15.151 -17.194 8.021 1.00 21.34 265 GLY B O 1
ATOM 4359 N N . SER B 1 266 ? 14.389 -15.088 7.676 1.00 22.91 266 SER B N 1
ATOM 4360 C CA . SER B 1 266 ? 14.221 -14.791 9.101 1.00 23.50 266 SER B CA 1
ATOM 4361 C C . SER B 1 266 ? 13.234 -15.759 9.802 1.00 22.53 266 SER B C 1
ATOM 4362 O O . SER B 1 266 ? 13.341 -15.982 11.010 1.00 21.86 266 SER B O 1
ATOM 4365 N N . SER B 1 267 ? 12.241 -16.309 9.093 1.00 21.34 267 SER B N 1
ATOM 4366 C CA . SER B 1 267 ? 11.294 -17.215 9.722 1.00 21.34 267 SER B CA 1
ATOM 4367 C C . SER B 1 267 ? 11.979 -18.556 10.091 1.00 19.54 267 SER B C 1
ATOM 4368 O O . SER B 1 267 ? 11.562 -19.184 11.072 1.00 19.66 267 SER B O 1
ATOM 4371 N N . SER B 1 268 ? 13.043 -18.930 9.351 1.00 19.09 268 SER B N 1
ATOM 4372 C CA . SER B 1 268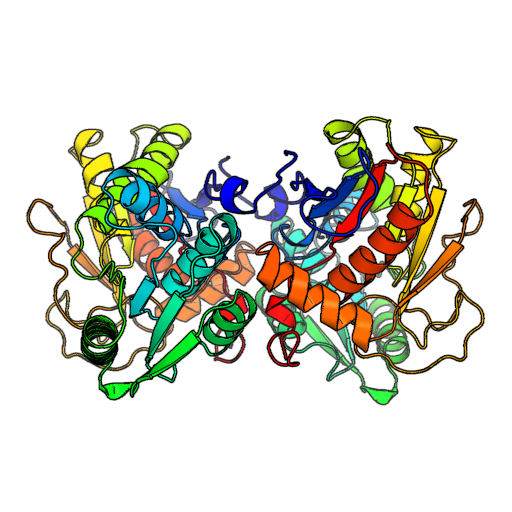 ? 13.897 -20.063 9.694 1.00 19.12 268 SER B CA 1
ATOM 4373 C C . SER B 1 268 ? 14.721 -19.788 10.961 1.00 19.07 268 SER B C 1
ATOM 4374 O O . SER B 1 268 ? 14.800 -20.610 11.855 1.00 17.97 268 SER B O 1
ATOM 4377 N N . GLY B 1 269 ? 15.350 -18.619 11.041 1.00 20.29 269 GLY B N 1
ATOM 4378 C CA . GLY B 1 269 ? 16.082 -18.230 12.227 1.00 20.92 269 GLY B CA 1
ATOM 4379 C C . GLY B 1 269 ? 15.188 -18.217 13.454 1.00 21.38 269 GLY B C 1
ATOM 4380 O O . GLY B 1 269 ? 15.623 -18.604 14.512 1.00 21.70 269 GLY B O 1
ATOM 4381 N N . ALA B 1 270 ? 13.942 -17.756 13.291 1.00 21.78 270 ALA B N 1
ATOM 4382 C CA . ALA B 1 270 ? 12.985 -17.695 14.402 1.00 22.50 270 ALA B CA 1
ATOM 4383 C C . ALA B 1 270 ? 12.640 -19.112 14.861 1.00 21.29 270 ALA B C 1
ATOM 4384 O O . ALA B 1 270 ? 12.668 -19.402 16.040 1.00 21.82 270 ALA B O 1
ATOM 4386 N N . ALA B 1 271 ? 12.307 -19.979 13.913 1.00 20.57 271 ALA B N 1
ATOM 4387 C CA . ALA B 1 271 ? 12.001 -21.363 14.199 1.00 19.47 271 ALA B CA 1
ATOM 4388 C C . ALA B 1 271 ? 13.196 -22.065 14.878 1.00 19.78 271 ALA B C 1
ATOM 4389 O O . ALA B 1 271 ? 13.011 -22.814 15.844 1.00 20.42 271 ALA B O 1
ATOM 4391 N N . PHE B 1 272 ? 14.407 -21.796 14.404 1.00 19.22 272 PHE B N 1
ATOM 4392 C CA . PHE B 1 272 ? 15.592 -22.370 14.964 1.00 19.72 272 PHE B CA 1
ATOM 4393 C C . PHE B 1 272 ? 15.816 -21.941 16.429 1.00 20.90 272 PHE B C 1
ATOM 4394 O O . PHE B 1 272 ? 16.110 -22.805 17.272 1.00 20.36 272 PHE B O 1
ATOM 4402 N N . VAL B 1 273 ? 15.658 -20.648 16.743 1.00 21.28 273 VAL B N 1
ATOM 4403 C CA . VAL B 1 273 ? 15.762 -20.147 18.099 1.00 23.21 273 VAL B CA 1
ATOM 4404 C C . VAL B 1 273 ? 14.773 -20.866 19.016 1.00 21.71 273 VAL B C 1
ATOM 4405 O O . VAL B 1 273 ? 15.107 -21.222 20.134 1.00 22.05 273 VAL B O 1
ATOM 4409 N N . ALA B 1 274 ? 13.544 -21.028 18.524 1.00 20.85 274 ALA B N 1
ATOM 4410 C CA . ALA B 1 274 ? 12.484 -21.690 19.261 1.00 20.32 274 ALA B CA 1
ATOM 4411 C C . ALA B 1 274 ? 12.874 -23.160 19.494 1.00 19.25 274 ALA B C 1
ATOM 4412 O O . ALA B 1 274 ? 12.696 -23.684 20.578 1.00 19.45 274 ALA B O 1
ATOM 4414 N N . ALA B 1 275 ? 13.471 -23.779 18.486 1.00 18.09 275 ALA B N 1
ATOM 4415 C CA . ALA B 1 275 ? 13.938 -25.174 18.617 1.00 17.97 275 ALA B CA 1
ATOM 4416 C C . ALA B 1 275 ? 15.070 -25.273 19.653 1.00 18.82 275 ALA B C 1
ATOM 4417 O O . ALA B 1 275 ? 15.108 -26.229 20.399 1.00 18.50 275 ALA B O 1
ATOM 4419 N N . LEU B 1 276 ? 15.978 -24.288 19.684 1.00 19.77 276 LEU B N 1
ATOM 4420 C CA . LEU B 1 276 ? 17.049 -24.279 20.672 1.00 20.89 276 LEU B CA 1
ATOM 4421 C C . LEU B 1 276 ? 16.479 -24.146 22.093 1.00 22.22 276 LEU B C 1
ATOM 4422 O O . LEU B 1 276 ? 16.922 -24.848 23.001 1.00 23.50 276 LEU B O 1
ATOM 4427 N N . LYS B 1 277 ? 15.481 -23.272 22.288 1.00 22.68 277 LYS B N 1
ATOM 4428 C CA . LYS B 1 277 ? 14.830 -23.123 23.591 1.00 23.73 277 LYS B CA 1
ATOM 4429 C C . LYS B 1 277 ? 14.109 -24.416 24.006 1.00 23.86 277 LYS B C 1
ATOM 4430 O O . LYS B 1 277 ? 14.182 -24.832 25.165 1.00 24.48 277 LYS B O 1
ATOM 4436 N N . GLU B 1 278 ? 13.476 -25.088 23.052 1.00 22.94 278 GLU B N 1
ATOM 4437 C CA . GLU B 1 278 ? 12.807 -26.343 23.340 1.00 24.44 278 GLU B CA 1
ATOM 4438 C C . GLU B 1 278 ? 13.863 -27.408 23.691 1.00 24.05 278 GLU B C 1
ATOM 4439 O O . GLU B 1 278 ? 13.685 -28.106 24.713 1.00 27.92 278 GLU B O 1
ATOM 4445 N N . ALA B 1 279 ? 14.947 -27.539 22.903 1.00 21.83 279 ALA B N 1
ATOM 4446 C CA . ALA B 1 279 ? 15.993 -28.535 23.249 1.00 21.93 279 ALA B CA 1
ATOM 4447 C C . ALA B 1 279 ? 16.538 -28.271 24.657 1.00 22.89 279 ALA B C 1
ATOM 4448 O O . ALA B 1 279 ? 16.736 -29.198 25.422 1.00 22.19 279 ALA B O 1
ATOM 4450 N N . GLN B 1 280 ? 16.722 -26.993 25.002 1.00 24.27 280 GLN B N 1
ATOM 4451 C CA . GLN B 1 280 ? 17.314 -26.585 26.299 1.00 26.59 280 GLN B CA 1
ATOM 4452 C C . GLN B 1 280 ? 16.383 -26.909 27.467 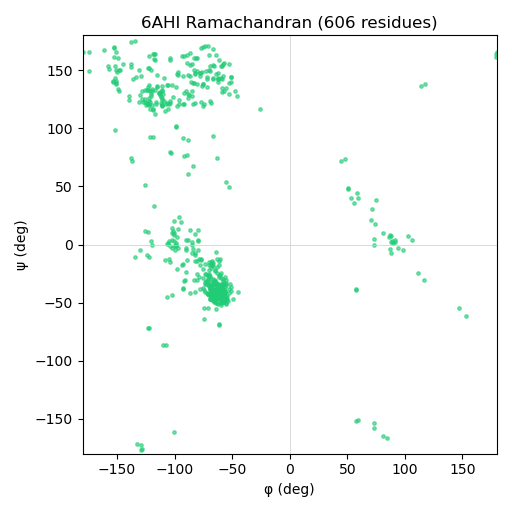1.00 27.54 280 GLN B C 1
ATOM 4453 O O . GLN B 1 280 ? 16.861 -27.006 28.560 1.00 27.94 280 GLN B O 1
ATOM 4459 N N . ARG B 1 281 ? 15.073 -27.102 27.236 1.00 26.98 281 ARG B N 1
ATOM 4460 C CA . ARG B 1 281 ? 14.151 -27.374 28.352 1.00 29.28 281 ARG B CA 1
ATOM 4461 C C . ARG B 1 281 ? 13.872 -28.873 28.451 1.00 27.94 281 ARG B C 1
ATOM 4462 O O . ARG B 1 281 ? 13.269 -29.279 29.388 1.00 28.79 281 ARG B O 1
ATOM 4470 N N . LEU B 1 282 ? 14.377 -29.690 27.523 1.00 26.25 282 LEU B N 1
ATOM 4471 C CA . LEU B 1 282 ? 14.088 -31.140 27.500 1.00 24.99 282 LEU B CA 1
ATOM 4472 C C . LEU B 1 282 ? 15.285 -31.937 28.012 1.00 25.19 282 LEU B C 1
ATOM 4473 O O . LEU B 1 282 ? 16.411 -31.449 27.996 1.00 26.15 282 LEU B O 1
ATOM 4478 N N . PRO B 1 283 ? 15.083 -33.203 28.445 1.00 27.35 283 PRO B N 1
ATOM 4479 C CA . PRO B 1 283 ? 16.181 -34.035 28.939 1.00 26.49 283 PRO B CA 1
ATOM 4480 C C . PRO B 1 283 ? 17.246 -34.292 27.870 1.00 24.28 283 PRO B C 1
ATOM 4481 O O . PRO B 1 283 ? 16.977 -34.272 26.678 1.00 25.43 283 PRO B O 1
ATOM 4485 N N . GLU B 1 284 ? 18.442 -34.640 28.304 1.00 25.51 284 GLU B N 1
ATOM 4486 C CA . GLU B 1 284 ? 19.474 -35.117 27.405 1.00 23.60 284 GLU B CA 1
ATOM 4487 C C . GLU B 1 284 ? 18.911 -36.244 26.545 1.00 22.88 284 GLU B C 1
ATOM 4488 O O . GLU B 1 284 ? 18.123 -37.059 27.031 1.00 22.26 284 GLU B O 1
ATOM 4494 N N . GLY B 1 285 ? 19.352 -36.293 25.288 1.00 21.85 285 GLY B N 1
ATOM 4495 C CA . GLY B 1 285 ? 18.950 -37.302 24.348 1.00 21.78 285 GLY B CA 1
ATOM 4496 C C . GLY B 1 285 ? 17.659 -36.960 23.618 1.00 21.65 285 GLY B C 1
ATOM 4497 O O . GLY B 1 285 ? 17.208 -37.743 22.855 1.00 23.78 285 GLY B O 1
ATOM 4498 N N . SER B 1 286 ? 17.105 -35.756 23.807 1.00 21.19 286 SER B N 1
ATOM 4499 C CA . SER B 1 286 ? 15.869 -35.389 23.138 1.00 21.27 286 SER B CA 1
ATOM 4500 C C . SER B 1 286 ? 16.120 -35.047 21.661 1.00 21.18 286 SER B C 1
ATOM 4501 O O . SER B 1 286 ? 17.206 -34.560 21.306 1.00 20.69 286 SER B O 1
ATOM 4504 N N . GLN B 1 287 ? 15.128 -35.333 20.798 1.00 19.17 287 GLN B N 1
ATOM 4505 C CA . GLN B 1 287 ? 15.243 -35.106 19.358 1.00 19.44 287 GLN B CA 1
ATOM 4506 C C . GLN B 1 287 ? 14.156 -34.107 18.947 1.00 17.57 287 GLN B C 1
ATOM 4507 O O . GLN B 1 287 ? 12.971 -34.397 19.109 1.00 18.62 287 GLN B O 1
ATOM 4513 N N . VAL B 1 288 ? 14.550 -32.926 18.485 1.00 16.66 288 VAL B N 1
ATOM 4514 C CA . VAL B 1 288 ? 13.593 -31.843 18.188 1.00 16.09 288 VAL B CA 1
ATOM 4515 C C . VAL B 1 288 ? 13.561 -31.604 16.673 1.00 15.96 288 VAL B C 1
ATOM 4516 O O . VAL B 1 288 ? 14.609 -31.346 16.061 1.00 16.00 288 VAL B O 1
ATOM 4520 N N . LEU B 1 289 ? 12.357 -31.625 16.072 1.00 14.72 289 LEU B N 1
ATOM 4521 C CA . LEU B 1 289 ? 12.203 -31.397 14.651 1.00 14.65 289 LEU B CA 1
ATOM 4522 C C . LEU B 1 289 ? 11.698 -29.973 14.423 1.00 14.57 289 LEU B C 1
ATOM 4523 O O . LEU B 1 289 ? 10.818 -29.520 15.152 1.00 14.18 289 LEU B O 1
ATOM 4528 N N . THR B 1 290 ? 12.265 -29.282 13.432 1.00 14.34 290 THR B N 1
ATOM 4529 C CA . THR B 1 290 ? 11.734 -27.963 13.003 1.00 14.81 290 THR B CA 1
ATOM 4530 C C . THR B 1 290 ? 11.768 -27.921 11.471 1.00 14.79 290 THR B C 1
ATOM 4531 O O . THR B 1 290 ? 12.233 -28.857 10.795 1.00 13.78 290 THR B O 1
ATOM 4535 N N . ILE B 1 291 ? 11.215 -26.852 10.903 1.00 15.04 291 ILE B N 1
ATOM 4536 C CA . ILE B 1 291 ? 11.160 -26.635 9.478 1.00 15.32 291 ILE B CA 1
ATOM 4537 C C . ILE B 1 291 ? 11.778 -25.275 9.194 1.00 15.16 291 ILE B C 1
ATOM 4538 O O . ILE B 1 291 ? 11.431 -24.311 9.869 1.00 16.17 291 ILE B O 1
ATOM 4543 N N . PHE B 1 292 ? 12.664 -25.217 8.201 1.00 14.73 292 PHE B N 1
ATOM 4544 C CA . PHE B 1 292 ? 13.193 -23.977 7.646 1.00 15.58 292 PHE B CA 1
ATOM 4545 C C . PHE B 1 292 ? 12.425 -23.651 6.369 1.00 16.49 292 PHE B C 1
ATOM 4546 O O . PHE B 1 292 ? 12.685 -24.244 5.329 1.00 15.79 292 PHE B O 1
ATOM 4554 N N . PRO B 1 293 ? 11.449 -22.716 6.403 1.00 16.84 293 PRO B N 1
ATOM 4555 C CA . PRO B 1 293 ? 10.535 -22.551 5.268 1.00 17.27 293 PRO B CA 1
ATOM 4556 C C . PRO B 1 293 ? 11.073 -21.969 3.943 1.00 17.29 293 PRO B C 1
ATOM 4557 O O . PRO B 1 293 ? 10.556 -22.363 2.915 1.00 17.66 293 PRO B O 1
ATOM 4561 N N . ASP B 1 294 ? 12.018 -21.027 3.942 1.00 17.30 294 ASP B N 1
ATOM 4562 C CA . ASP B 1 294 ? 12.333 -20.329 2.691 1.00 18.26 294 ASP B CA 1
ATOM 4563 C C . ASP B 1 294 ? 13.770 -19.820 2.671 1.00 18.45 294 ASP B C 1
ATOM 4564 O O . ASP B 1 294 ? 14.447 -19.794 3.691 1.00 18.59 294 ASP B O 1
ATOM 4569 N N . VAL B 1 295 ? 14.188 -19.387 1.466 1.00 20.26 295 VAL B N 1
ATOM 4570 C CA . VAL B 1 295 ? 15.529 -18.937 1.177 1.00 22.10 295 VAL B CA 1
ATOM 4571 C C . VAL B 1 295 ? 15.712 -17.460 1.583 1.00 23.20 295 VAL B C 1
ATOM 4572 O O . VAL B 1 295 ? 14.800 -16.663 1.476 1.00 23.42 295 VAL B O 1
ATOM 4576 N N . ALA B 1 296 ? 16.941 -17.112 1.960 1.00 23.57 296 ALA B N 1
ATOM 4577 C CA . ALA B 1 296 ? 17.304 -15.746 2.399 1.00 25.39 296 ALA B CA 1
ATOM 4578 C C . ALA B 1 296 ? 17.303 -14.742 1.235 1.00 27.17 296 ALA B C 1
ATOM 4579 O O . ALA B 1 296 ? 17.072 -13.555 1.457 1.00 27.23 296 ALA B O 1
ATOM 4581 N N . ASP B 1 297 ? 17.548 -15.215 0.009 1.00 27.47 297 ASP B N 1
ATOM 4582 C CA . ASP B 1 297 ? 17.831 -14.364 -1.150 1.00 31.98 297 ASP B CA 1
ATOM 4583 C C . ASP B 1 297 ? 16.664 -13.421 -1.448 1.00 31.01 297 ASP B C 1
ATOM 4584 O O . ASP B 1 297 ? 16.881 -12.384 -1.976 1.00 32.95 297 ASP B O 1
ATOM 4589 N N . ARG B 1 298 ? 15.438 -13.788 -1.076 1.00 29.79 298 ARG B N 1
ATOM 4590 C CA . ARG B 1 298 ? 14.264 -12.962 -1.341 1.00 31.39 298 ARG B CA 1
ATOM 4591 C C . ARG B 1 298 ? 14.163 -11.816 -0.317 1.00 31.19 298 ARG B C 1
ATOM 4592 O O . ARG B 1 298 ? 13.151 -11.118 -0.296 1.00 32.33 298 ARG B O 1
ATOM 4600 N N . TYR B 1 299 ? 15.148 -11.675 0.579 1.00 30.37 299 TYR B N 1
ATOM 4601 C CA . TYR B 1 299 ? 15.098 -10.620 1.595 1.00 31.91 299 TYR B CA 1
ATOM 4602 C C . TYR B 1 299 ? 16.345 -9.758 1.564 1.00 34.36 299 TYR B C 1
ATOM 4603 O O . TYR B 1 299 ? 16.516 -8.919 2.457 1.00 35.00 299 TYR B O 1
ATOM 4612 N N . LEU B 1 300 ? 17.170 -9.889 0.520 1.00 36.64 300 LEU B N 1
ATOM 4613 C CA . LEU B 1 300 ? 18.426 -9.110 0.469 1.00 39.57 300 LEU B CA 1
ATOM 4614 C C . LEU B 1 300 ? 18.134 -7.607 0.374 1.00 41.08 300 LEU B C 1
ATOM 4615 O O . LEU B 1 300 ? 18.889 -6.850 0.958 1.00 39.95 300 LEU B O 1
ATOM 4620 N N . SER B 1 301 ? 17.034 -7.212 -0.285 1.00 41.70 301 SER B N 1
ATOM 4621 C CA . SER B 1 301 ? 16.635 -5.789 -0.416 1.00 47.38 301 SER B CA 1
ATOM 4622 C C . SER B 1 301 ? 16.316 -5.179 0.958 1.00 50.02 301 SER B C 1
ATOM 4623 O O . SER B 1 301 ? 16.290 -3.958 1.103 1.00 49.77 301 SER B O 1
ATOM 4626 N N . LYS B 1 302 ? 16.051 -6.032 1.956 1.00 47.38 302 LYS B N 1
ATOM 4627 C CA . LYS B 1 302 ? 15.856 -5.583 3.321 1.00 50.73 302 LYS B CA 1
ATOM 4628 C C . LYS B 1 302 ? 17.148 -5.820 4.111 1.00 48.76 302 LYS B C 1
ATOM 4629 O O . LYS B 1 302 ? 18.231 -5.997 3.575 1.00 49.33 302 LYS B O 1
ATOM 4635 N N . GLY B 1 303 ? 17.031 -5.832 5.421 1.00 48.66 303 GLY B N 1
ATOM 4636 C CA . GLY B 1 303 ? 18.200 -5.943 6.282 1.00 52.12 303 GLY B CA 1
ATOM 4637 C C . GLY B 1 303 ? 18.957 -7.264 6.173 1.00 46.45 303 GLY B C 1
ATOM 4638 O O . GLY B 1 303 ? 20.133 -7.284 6.510 1.00 44.56 303 GLY B O 1
ATOM 4639 N N . ILE B 1 304 ? 18.323 -8.367 5.718 1.00 44.47 304 ILE B N 1
ATOM 4640 C CA . ILE B 1 304 ? 18.792 -9.701 6.150 1.00 39.94 304 ILE B CA 1
ATOM 4641 C C . ILE B 1 304 ? 20.322 -9.722 5.982 1.00 41.10 304 ILE B C 1
ATOM 4642 O O . ILE B 1 304 ? 20.821 -9.313 4.939 1.00 44.35 304 ILE B O 1
ATOM 4647 N N . TYR B 1 305 ? 21.056 -10.181 6.994 1.00 41.44 305 TYR B N 1
ATOM 4648 C CA . TYR B 1 305 ? 22.559 -10.205 6.942 1.00 47.65 305 TYR B CA 1
ATOM 4649 C C . TYR B 1 305 ? 23.143 -8.784 7.132 1.00 54.48 305 TYR B C 1
ATOM 4650 O O . TYR B 1 305 ? 24.096 -8.386 6.423 1.00 57.36 305 TYR B O 1
ATOM 4659 N N . LEU B 1 306 ? 22.517 -7.999 8.029 1.00 59.53 306 LEU B N 1
ATOM 4660 C CA . LEU B 1 306 ? 23.011 -6.658 8.522 1.00 60.82 306 LEU B CA 1
ATOM 4661 C C . LEU B 1 306 ? 22.424 -6.409 9.923 1.00 62.26 306 LEU B C 1
ATOM 4662 O O . LEU B 1 306 ? 22.825 -5.501 10.675 1.00 70.57 306 LEU B O 1
#

Sequence (610 aa):
MMIITTMQDAIGRTPVFKFTNKDYPIPLNSAIYAKLEHLNPGGSVDRLGQYLIGEGFKTGKITSKTTIIEPTAGNTGIALALVAIKHHLKTIFVVPEKFSTEKQQIMRALGALVINTPTSEGISGAIKKSKELAESIPDSYLPLQFENPDNPAAYYHTLAPEIVQELGTNLTSFVAGIGSGGTFAGTARYLKERIPAIRLIGVEPEGSILNGGEPGPHEIEGIGVEFIPPFFENLDIDGFETISDEEGFSYTRKLAKKNGLLVGSSSGAAFVAALKEAQRLPEGSQVLTIFPDVADRYLSKGIYLMMIITTMQDAIGRTPVFKFTNKDYPIPLNSAIYAKLEHLNPGGSVDRLGQYLIGEGFKTGKITSKTTIIEPTAGNTGIALALVAIKHHLKTIFVVPEKFSTEKQQIMRALGALVINTPTSEGISGAIKKSKELAESIPDSYLPLQFENPDNPAAYYHTLAPEIVQELGTNLTSFVAGIGSGGTFAGTARYLKERIPAIRLIGVEPEGSILNGGEPGPHEIEGIGVEFIPPFFENLDIDGFETISDEEGFSYTRKLAKKNGLLVGSSSGAAFVAALKEAQRLPEGSQVLTIFPDVADRYLSKGIYL

B-factor: mean 37.28, std 16.85, range [13.61, 111.4]

CATH classification: 3.40.50.1100 (+1 more: 3.40.50.1100)

Organism: Helicobacter pylori (strain ATCC 700392 / 26695) (NCBI:txid85962)